Protein AF-A0A6I4RV77-F1 (afdb_monomer)

pLDDT: mean 92.22, std 7.57, range [35.44, 98.62]

Nearest PDB structures (foldseek):
  4yah-assembly1_X  TM=9.671E-01  e=1.406E-26  Escherichia coli K-12
  4ib2-assembly2_B  TM=9.524E-01  e=5.684E-21  Mediterraneibacter gnavus ATCC 29149
  1xs5-assembly1_A  TM=9.467E-01  e=1.758E-20  Treponema pallidum
  6dzx-assembly5_E  TM=9.395E-01  e=2.247E-20  Neisseria meningitidis alpha153
  6cva-assembly1_A  TM=7.579E-01  e=7.297E-20  Neisseria meningitidis

Mean predicted aligned error: 7.01 Å

Sequence (490 aa):
MQQQTIFSLHELSQIAQSTWETIFMVFIATLVAVIGGILLGILLYITQDSKNVLVKGFNKTFSVIINITRSIPYIILLILLYPLTRLIVGTTIGTTASIVPLAIAALPFYARLTESALREVDNGLIEAAKAMGATKRQIIFKVLLPESKNLLIDAATLTCISLIGFSAMAGIVGGGGLGDLTYFKGYNYGNYTLLLGGVIMLVILVQLAQSFGNYLVTAKKLTSLWIVIVILLVASGTQLYLNASAAINPNQITVGYITSPPQDKIMQESKKVAKEKYGLDVKLVSFGDYNLPNRALNDNEIQANAFQHIPFLENQNKEFGYHIVSIGKTFLYPMGIYSKKYKHLDEVPNGATIAIPNDPTNQGRALMILEDAGLIKLQKGVTWKATPDNIVSNPKNLKIIALQADQIPNNLEVVALGIINNDYLSKAGLTHKDALFVEPTDSPFTNIIAANANQKDSTKLKEYVKAFQSPAVKKVAAEVYPDGAAIAGW

Radius of gyration: 27.3 Å; Cα contacts (8 Å, |Δi|>4): 802; chains: 1; bounding box: 72×57×82 Å

Organism: Francisella tularensis (NCBI:txid263)

Secondary structure (DSSP, 8-state):
-----S--HHHHHHHHHHHHHHHHHHHHHHHHHHHHHHHHHHHHHHHTT-S-HHHHHHHHHHHHHHHHHHHS-HHHHHHHTHHHHHHHHS-SSSHHHHHHHHHHHHHHHHHHHHHHHHHTS-HHHHHHHHHTT--HHHHIIIIIHHHTHHHHHHHHHHHHHHHHHHHHHHIIIII-HHHHIIIIIIITTT-HHHHHHHHHHHHHHHHHHHHHHHHHHH-S-THHHHHHHHHHHHHHHHHHHHHHSS---TTEEEEEEE--HHHHHHHHHHHHHHHHHH--EEEEEEESSTTHHHHHHHTTSSSEEEEEEHHHHHHHHHHH---EEEEEE-EE---EEE-SS-SSSTTPPTT-EEEEE-SHHHHHHHHHHHHHTTS-EEPTT--TT--GGGEEE-TT--EEEEE-TTTHHHHTTTSSEEEE-GGGGGGGT--GGG-SEE--SS-TT-EEEEEEGGGTT-HHHHHHHHHHTSHHHHHHHHHHSTTTTSEE--

Int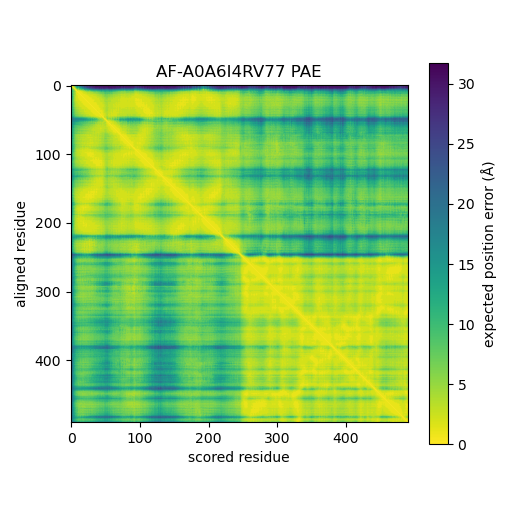erPro domains:
  IPR000515 ABC transporter type 1, transmembrane domain MetI-like [PF00528] (37-208)
  IPR000515 ABC transporter type 1, transmembrane domain MetI-like [PS50928] (19-213)
  IPR000515 ABC transporter type 1, transmembrane domain MetI-like [cd06261] (95-212)
  IPR004872 Lipoprotein NlpA family [PF03180] (253-490)
  IPR004872 Lipoprotein NlpA family [PTHR30429] (220-487)
  IPR004872 Lipoprotein NlpA family [TIGR00363] (248-490)
  IPR035906 MetI-like superfamily [G3DSA:1.10.3720.10] (10-221)
  IPR035906 MetI-like superfamily [SSF161098] (14-208)

Solvent-accessible surface area (backbone atoms only — not comparable to full-atom values): 25447 Å² total; per-residue (Å²): 142,79,90,77,89,65,79,47,74,66,56,50,49,51,48,51,52,19,45,49,41,39,50,47,29,36,50,54,16,37,52,52,8,51,58,52,3,46,56,50,6,51,51,46,54,69,25,66,79,42,86,48,66,68,49,32,49,50,34,52,52,54,53,49,52,33,51,52,60,66,67,47,56,66,72,58,46,42,61,72,34,39,70,57,25,27,73,75,66,70,32,64,63,27,37,78,24,42,23,50,44,48,19,64,52,38,20,44,54,37,12,52,46,34,29,52,28,52,66,69,48,62,63,67,61,54,51,52,41,47,74,74,68,47,48,74,66,49,43,45,70,69,42,41,50,64,70,21,41,49,51,46,42,51,41,50,30,54,48,42,47,52,37,53,58,49,43,33,60,36,8,62,72,36,18,35,22,37,21,24,44,20,48,57,60,2,56,54,54,70,30,59,64,46,25,50,49,28,52,51,49,52,52,49,52,42,50,51,45,50,53,49,31,58,47,57,59,70,43,95,61,67,65,67,57,51,52,52,50,51,54,51,50,51,55,41,49,48,50,50,46,51,65,72,63,52,71,84,55,87,51,51,45,33,38,28,32,58,58,27,70,50,49,47,54,34,52,51,44,19,34,49,41,18,33,76,76,68,64,30,46,61,44,78,43,67,35,80,56,87,76,52,55,62,53,36,31,75,69,64,70,22,63,29,33,53,73,45,23,58,64,48,53,54,49,47,26,69,75,71,70,49,62,68,37,77,68,39,58,43,37,27,52,57,38,29,36,32,46,79,80,49,86,48,78,82,74,60,58,69,56,34,38,34,37,30,24,55,54,63,43,54,25,3,44,41,52,50,46,36,31,78,69,66,61,35,35,62,46,89,89,63,54,48,79,34,54,84,87,39,54,74,42,51,88,44,52,60,40,78,42,70,37,58,60,76,52,41,43,81,40,30,87,76,35,51,36,26,45,46,55,68,68,40,32,54,74,54,76,43,56,77,85,62,40,66,42,69,44,65,86,91,53,86,58,36,20,26,32,32,25,39,57,94,51,64,82,36,64,69,58,54,49,41,43,52,23,46,68,26,71,68,25,52,50,49,37,46,70,58,28,53,97,66,43,45,36,76,59,115

Structure (mmCIF, N/CA/C/O backbone):
data_AF-A0A6I4RV77-F1
#
_entry.id   AF-A0A6I4RV77-F1
#
loop_
_atom_site.group_PDB
_atom_site.id
_atom_site.type_symbol
_atom_site.label_atom_id
_atom_site.label_alt_id
_atom_site.label_comp_id
_atom_site.label_asym_id
_atom_site.label_entity_id
_atom_site.label_seq_id
_atom_site.pdbx_PDB_ins_code
_atom_site.Cartn_x
_atom_site.Cartn_y
_atom_site.Cartn_z
_atom_site.occupancy
_atom_site.B_iso_or_equiv
_atom_site.auth_seq_id
_atom_site.auth_comp_id
_atom_site.auth_asym_id
_atom_site.auth_atom_id
_atom_site.pdbx_PDB_model_num
ATOM 1 N N . MET A 1 1 ? 31.983 -6.819 5.404 1.00 37.97 1 MET A N 1
ATOM 2 C CA . MET A 1 1 ? 31.099 -6.349 6.492 1.00 37.97 1 MET A CA 1
ATOM 3 C C . MET A 1 1 ? 31.821 -5.242 7.246 1.00 37.97 1 MET A C 1
ATOM 5 O O . MET A 1 1 ? 32.608 -5.534 8.133 1.00 37.97 1 MET A O 1
ATOM 9 N N . GLN A 1 2 ? 31.637 -3.987 6.837 1.00 35.44 2 GLN A N 1
ATOM 10 C CA . GLN A 1 2 ? 32.115 -2.820 7.584 1.00 35.44 2 GLN A CA 1
ATOM 11 C C . GLN A 1 2 ? 30.906 -2.144 8.233 1.00 35.44 2 GLN A C 1
ATOM 13 O O . GLN A 1 2 ? 29.858 -2.013 7.605 1.00 35.44 2 GLN A O 1
ATOM 18 N N . GLN A 1 3 ? 31.064 -1.800 9.509 1.00 45.62 3 GLN A N 1
ATOM 19 C CA . GLN A 1 3 ? 30.078 -1.179 10.389 1.00 45.62 3 GLN A CA 1
ATOM 20 C C . GLN A 1 3 ? 29.431 0.069 9.767 1.00 45.62 3 GLN A C 1
ATOM 22 O O . GLN A 1 3 ? 30.101 1.070 9.536 1.00 45.62 3 GLN A O 1
ATOM 27 N N . GLN A 1 4 ? 28.107 0.043 9.619 1.00 47.12 4 GLN A N 1
ATOM 28 C CA . GLN A 1 4 ? 27.255 1.232 9.692 1.00 47.12 4 GLN A CA 1
ATOM 29 C C . GLN A 1 4 ? 26.159 0.954 10.724 1.00 47.12 4 GLN A C 1
ATOM 31 O O . GLN A 1 4 ? 24.996 0.753 10.403 1.00 47.12 4 GLN A O 1
ATOM 36 N N . THR A 1 5 ? 26.550 0.871 11.996 1.00 51.06 5 THR A N 1
ATOM 37 C CA . THR A 1 5 ? 25.620 0.669 13.123 1.00 51.06 5 THR A CA 1
ATOM 38 C C . THR A 1 5 ? 24.986 1.981 13.604 1.00 51.06 5 THR A C 1
ATOM 40 O O . THR A 1 5 ? 24.305 2.002 14.625 1.00 51.06 5 THR A O 1
ATOM 43 N N . ILE A 1 6 ? 25.225 3.092 12.903 1.00 61.69 6 ILE A N 1
ATOM 44 C CA . ILE A 1 6 ? 24.682 4.408 13.239 1.00 61.69 6 ILE A CA 1
ATOM 45 C C . ILE A 1 6 ? 23.693 4.774 12.141 1.00 61.69 6 ILE A C 1
ATOM 47 O O . ILE A 1 6 ? 24.092 4.971 10.994 1.00 61.69 6 ILE A O 1
ATOM 51 N N . PHE A 1 7 ? 22.410 4.850 12.501 1.00 71.88 7 PHE A N 1
ATOM 52 C CA . PHE A 1 7 ? 21.376 5.383 11.621 1.00 71.88 7 PHE A CA 1
ATOM 53 C C . PHE A 1 7 ? 21.808 6.760 11.113 1.00 71.88 7 PHE A C 1
ATOM 55 O O . PHE A 1 7 ? 22.172 7.633 11.907 1.00 71.88 7 PHE A O 1
ATOM 62 N N . SER A 1 8 ? 21.749 6.980 9.803 1.00 83.06 8 SER A N 1
ATOM 63 C CA . SER A 1 8 ? 21.966 8.324 9.276 1.00 83.06 8 SER A CA 1
ATOM 64 C C . SER A 1 8 ? 20.861 9.268 9.770 1.00 83.06 8 SER A C 1
ATOM 66 O O . SER A 1 8 ? 19.722 8.854 9.999 1.00 83.06 8 SER A O 1
ATOM 68 N N . LEU A 1 9 ? 21.161 10.567 9.897 1.00 82.25 9 LEU A N 1
ATOM 69 C CA . LEU A 1 9 ? 20.150 11.576 10.259 1.00 82.25 9 LEU A CA 1
ATOM 70 C C . LEU A 1 9 ? 18.945 11.551 9.307 1.00 82.25 9 LEU A C 1
ATOM 72 O O . LEU A 1 9 ? 17.814 11.804 9.718 1.00 82.25 9 LEU A O 1
ATOM 76 N N . HIS A 1 10 ? 19.185 11.209 8.041 1.00 84.81 10 HIS A N 1
ATOM 77 C CA . HIS A 1 10 ? 18.136 11.059 7.047 1.00 84.81 10 HIS A CA 1
ATOM 78 C C . HIS A 1 10 ? 17.226 9.859 7.344 1.00 84.81 10 HIS A C 1
ATOM 80 O O . HIS A 1 10 ? 16.007 10.006 7.338 1.00 84.81 10 HIS A O 1
ATOM 86 N N . GLU A 1 11 ? 17.792 8.693 7.660 1.00 86.69 11 GLU A N 1
ATOM 87 C CA . GLU A 1 11 ? 17.013 7.501 8.021 1.00 86.69 11 GLU A CA 1
ATOM 88 C C . GLU A 1 11 ? 16.228 7.705 9.319 1.00 86.69 11 GLU A C 1
ATOM 90 O O . GLU A 1 11 ? 15.047 7.366 9.375 1.00 86.69 11 GLU A O 1
ATOM 95 N N . LEU A 1 12 ? 16.836 8.333 10.332 1.00 89.44 12 LEU A N 1
ATOM 96 C CA . LEU A 1 12 ? 16.143 8.694 11.573 1.00 89.44 12 LEU A CA 1
ATOM 97 C C . LEU A 1 12 ? 14.962 9.627 11.311 1.00 89.44 12 LEU A C 1
ATOM 99 O O . LEU A 1 12 ? 13.888 9.431 11.875 1.00 89.44 12 LEU A O 1
ATOM 103 N N . SER A 1 13 ? 15.137 10.614 10.431 1.00 90.94 13 SER A N 1
ATOM 104 C CA . SER A 1 13 ? 14.061 11.525 10.040 1.00 90.94 13 SER A CA 1
ATOM 105 C C . SER A 1 13 ? 12.910 10.786 9.350 1.00 90.94 13 SER A C 1
ATOM 107 O O . SER A 1 13 ? 11.751 11.025 9.693 1.00 90.94 13 SER A O 1
ATOM 109 N N . GLN A 1 14 ? 13.205 9.847 8.446 1.00 90.62 14 GLN A N 1
ATOM 110 C CA . GLN A 1 14 ? 12.174 9.041 7.786 1.00 90.62 14 GLN A CA 1
ATOM 111 C C . GLN A 1 14 ? 11.426 8.133 8.769 1.00 90.62 14 GLN A C 1
ATOM 113 O O . GLN A 1 14 ? 10.196 8.047 8.713 1.00 90.62 14 GLN A O 1
ATOM 118 N N . ILE A 1 15 ? 12.149 7.480 9.684 1.00 94.38 15 ILE A N 1
ATOM 119 C CA . ILE A 1 15 ? 11.556 6.641 10.732 1.00 94.38 15 ILE A CA 1
ATOM 120 C C . ILE A 1 15 ? 10.670 7.490 11.646 1.00 94.38 15 ILE A C 1
ATOM 122 O O . ILE A 1 15 ? 9.538 7.097 11.923 1.00 94.38 15 ILE A O 1
ATOM 126 N N . ALA A 1 16 ? 11.135 8.665 12.073 1.00 94.75 16 ALA A N 1
ATOM 127 C CA . ALA A 1 16 ? 10.371 9.564 12.932 1.00 94.75 16 ALA A CA 1
ATOM 128 C C . ALA A 1 16 ? 9.078 10.046 12.256 1.00 94.75 16 ALA A C 1
ATOM 130 O O . ALA A 1 16 ? 8.008 9.968 12.860 1.00 94.75 16 ALA A O 1
ATOM 131 N N . GLN A 1 17 ? 9.153 10.470 10.990 1.00 94.00 17 GLN A N 1
ATOM 132 C CA . GLN A 1 17 ? 7.974 10.878 10.223 1.00 94.00 17 GLN A CA 1
ATOM 133 C C . GLN A 1 17 ? 6.970 9.724 10.089 1.00 94.00 17 GLN A C 1
ATOM 135 O O . GLN A 1 17 ? 5.793 9.881 10.404 1.00 94.00 17 GLN A O 1
ATOM 140 N N . SER A 1 18 ? 7.444 8.544 9.692 1.00 95.44 18 SER A N 1
ATOM 141 C CA . SER A 1 18 ? 6.596 7.361 9.495 1.00 95.44 18 SER A CA 1
ATOM 142 C C . SER A 1 18 ? 5.981 6.869 10.814 1.00 95.44 18 SER A C 1
ATOM 144 O O . SER A 1 18 ? 4.846 6.385 10.854 1.00 95.44 18 SER A O 1
ATOM 146 N N . THR A 1 19 ? 6.708 7.028 11.924 1.00 97.06 19 THR A N 1
ATOM 147 C CA . THR A 1 19 ? 6.212 6.755 13.280 1.00 97.06 19 THR A CA 1
ATOM 148 C C . THR A 1 19 ? 5.069 7.702 13.629 1.00 97.06 19 THR A C 1
ATOM 150 O O . THR A 1 19 ? 4.020 7.242 14.075 1.00 97.06 19 THR A O 1
ATOM 153 N N . TRP A 1 20 ? 5.235 9.005 13.384 1.00 96.81 20 TRP A N 1
ATOM 154 C CA . TRP A 1 20 ? 4.182 9.994 13.622 1.00 96.81 20 TRP A CA 1
ATOM 155 C C . TRP A 1 20 ? 2.931 9.711 12.788 1.00 96.81 20 TRP A C 1
ATOM 157 O O . TRP A 1 20 ? 1.830 9.672 13.328 1.00 96.81 20 TRP A O 1
ATOM 167 N N . GLU A 1 21 ? 3.104 9.430 11.499 1.00 95.56 21 GLU A N 1
ATOM 168 C CA . GLU A 1 21 ? 2.026 9.036 10.590 1.00 95.56 21 GLU A CA 1
ATOM 169 C C . GLU A 1 21 ? 1.233 7.831 11.118 1.00 95.56 21 GLU A C 1
ATOM 171 O O . GLU A 1 21 ? 0.001 7.829 11.076 1.00 95.56 21 GLU A O 1
ATOM 176 N N . THR A 1 22 ? 1.936 6.847 11.688 1.00 97.56 22 THR A N 1
ATOM 177 C CA . THR A 1 22 ? 1.338 5.655 12.308 1.00 97.56 22 THR A CA 1
ATOM 178 C C . THR A 1 22 ? 0.564 5.996 13.575 1.00 97.56 22 THR A C 1
ATOM 180 O O . THR A 1 22 ? -0.597 5.609 13.707 1.00 97.56 22 THR A O 1
ATOM 183 N N . ILE A 1 23 ? 1.174 6.760 14.486 1.00 97.62 23 ILE A N 1
ATOM 184 C CA . ILE A 1 23 ? 0.526 7.215 15.723 1.00 97.62 23 ILE A CA 1
ATOM 185 C C . ILE A 1 23 ? -0.744 8.001 15.394 1.00 97.62 23 ILE A C 1
ATOM 187 O O . ILE A 1 23 ? -1.792 7.731 15.973 1.00 97.62 23 ILE A O 1
ATOM 191 N N . PHE A 1 24 ? -0.664 8.933 14.445 1.00 97.19 24 PHE A N 1
ATOM 192 C CA . PHE A 1 24 ? -1.774 9.776 14.019 1.00 97.19 24 PHE A CA 1
ATOM 193 C C . PHE A 1 24 ? -2.974 8.949 13.540 1.00 97.19 24 PHE A C 1
ATOM 195 O O . PHE A 1 24 ? -4.080 9.104 14.067 1.00 97.19 24 PHE A O 1
ATOM 202 N N . MET A 1 25 ? -2.772 8.039 12.579 1.00 96.25 25 MET A N 1
ATOM 203 C CA . MET A 1 25 ? -3.888 7.266 12.028 1.00 96.25 25 MET A CA 1
ATOM 204 C C . MET A 1 25 ? -4.469 6.265 13.036 1.00 96.25 25 MET A C 1
ATOM 206 O O . MET A 1 25 ? -5.690 6.133 13.135 1.00 96.25 25 MET A O 1
ATOM 210 N N . VAL A 1 26 ? -3.615 5.605 13.829 1.00 97.88 26 VAL A N 1
ATOM 211 C CA . VAL A 1 26 ? -4.044 4.639 14.850 1.00 97.88 26 VAL A CA 1
ATOM 212 C C . VAL A 1 26 ? -4.794 5.336 15.978 1.00 97.88 26 VAL A C 1
ATOM 214 O O . VAL A 1 26 ? -5.830 4.834 16.412 1.00 97.88 26 VAL A O 1
ATOM 217 N N . PHE A 1 27 ? -4.319 6.492 16.443 1.00 97.38 27 PHE A N 1
ATOM 218 C CA . PHE A 1 27 ? -4.958 7.229 17.529 1.00 97.38 27 PHE A CA 1
ATOM 219 C C . PHE A 1 27 ? -6.374 7.668 17.155 1.00 97.38 27 PHE A C 1
ATOM 221 O O . PHE A 1 27 ? -7.317 7.380 17.894 1.00 97.38 27 PHE A O 1
ATOM 228 N N . ILE A 1 28 ? -6.546 8.305 15.991 1.00 97.00 28 ILE A N 1
ATOM 229 C CA . ILE A 1 28 ? -7.869 8.754 15.545 1.00 97.00 28 ILE A CA 1
ATOM 230 C C . ILE A 1 28 ? -8.799 7.561 15.307 1.00 97.00 28 ILE A C 1
ATOM 232 O O . ILE A 1 28 ? -9.938 7.579 15.775 1.00 97.00 28 ILE A O 1
ATOM 236 N N . ALA A 1 29 ? -8.319 6.497 14.655 1.00 97.44 29 ALA A N 1
ATOM 237 C CA . ALA A 1 29 ? -9.119 5.292 14.446 1.00 97.44 29 ALA A CA 1
ATOM 238 C C . ALA A 1 29 ? -9.533 4.631 15.771 1.00 97.44 29 ALA A C 1
ATOM 240 O O . ALA A 1 29 ? -10.689 4.238 15.924 1.00 97.44 29 ALA A O 1
ATOM 241 N N . THR A 1 30 ? -8.625 4.567 16.750 1.00 97.25 30 THR A N 1
ATOM 242 C CA . THR A 1 30 ? -8.908 4.036 18.093 1.00 97.25 30 THR A CA 1
ATOM 243 C C . THR A 1 30 ? -9.945 4.894 18.805 1.00 97.25 30 THR A C 1
ATOM 245 O O . THR A 1 30 ? -10.884 4.355 19.376 1.00 97.25 30 THR A O 1
ATOM 248 N N . LEU A 1 31 ? -9.832 6.223 18.747 1.00 96.56 31 LEU A N 1
ATOM 249 C CA . LEU A 1 31 ? -10.792 7.130 19.376 1.00 96.56 31 LEU A CA 1
ATOM 250 C C . LEU A 1 31 ? -12.203 6.944 18.800 1.00 96.56 31 LEU A C 1
ATOM 252 O O . LEU A 1 31 ? -13.167 6.800 19.556 1.00 96.56 31 LEU A O 1
ATOM 256 N N . VAL A 1 32 ? -12.320 6.886 17.470 1.00 96.88 32 VAL A N 1
ATOM 257 C CA . VAL A 1 32 ? -13.596 6.634 16.784 1.00 96.88 32 VAL A CA 1
ATOM 258 C C . VAL A 1 32 ? -14.151 5.258 17.159 1.00 96.88 32 VAL A C 1
ATOM 260 O O . VAL A 1 32 ? -15.331 5.143 17.498 1.00 96.88 32 VAL A O 1
ATOM 263 N N . ALA A 1 33 ? -13.305 4.226 17.155 1.00 96.62 33 ALA A N 1
ATOM 264 C CA . ALA A 1 33 ? -13.699 2.869 17.510 1.00 96.62 33 ALA A CA 1
ATOM 265 C C . ALA A 1 33 ? -14.130 2.750 18.975 1.00 96.62 33 ALA A C 1
ATOM 267 O O . ALA A 1 33 ? -15.110 2.067 19.252 1.00 96.62 33 ALA A O 1
ATOM 268 N N . VAL A 1 34 ? -13.459 3.435 19.906 1.00 96.31 34 VAL A N 1
ATOM 269 C CA . VAL A 1 34 ? -13.791 3.388 21.334 1.00 96.31 34 VAL A CA 1
ATOM 270 C C . VAL A 1 34 ? -15.136 4.049 21.607 1.00 96.31 34 VAL A C 1
ATOM 272 O O . VAL A 1 34 ? -16.000 3.455 22.253 1.00 96.31 34 VAL A O 1
ATOM 275 N N . ILE A 1 35 ? -15.349 5.251 21.069 1.00 96.38 35 ILE A N 1
ATOM 276 C CA . ILE A 1 35 ? -16.604 5.989 21.251 1.00 96.38 35 ILE A CA 1
ATOM 277 C C . ILE A 1 35 ? -17.762 5.235 20.587 1.00 96.38 35 ILE A C 1
ATOM 279 O O . ILE A 1 35 ? -18.769 4.944 21.235 1.00 96.38 35 ILE A O 1
ATOM 283 N N . GLY A 1 36 ? -17.614 4.881 19.307 1.00 96.19 36 GLY A N 1
ATOM 284 C CA . GLY A 1 36 ? -18.651 4.174 18.555 1.00 96.19 36 GLY A CA 1
ATOM 285 C C . GLY A 1 36 ? -18.902 2.761 19.082 1.00 96.19 36 GLY A C 1
ATOM 286 O O . GLY A 1 36 ? -20.048 2.324 19.174 1.00 96.19 36 GLY A O 1
ATOM 287 N N . GLY A 1 37 ? -17.843 2.059 19.481 1.00 96.44 37 GLY A N 1
ATOM 288 C CA . GLY A 1 37 ? -17.918 0.693 19.978 1.00 96.44 37 GLY A CA 1
ATOM 289 C C . GLY A 1 37 ? -18.511 0.592 21.381 1.00 96.44 37 GLY A C 1
ATOM 290 O O . GLY A 1 37 ? -19.285 -0.330 21.607 1.00 96.44 37 GLY A O 1
ATOM 291 N N . ILE A 1 38 ? -18.286 1.555 22.288 1.00 96.31 38 ILE A N 1
ATOM 292 C CA . ILE A 1 38 ? -19.016 1.582 23.571 1.00 96.31 38 ILE A CA 1
ATOM 293 C C . ILE A 1 38 ? -20.518 1.726 23.323 1.00 96.31 38 ILE A C 1
ATOM 295 O O . ILE A 1 38 ? -21.314 0.962 23.869 1.00 96.31 38 ILE A O 1
ATOM 299 N N . LEU A 1 39 ? -20.916 2.678 22.472 1.00 94.88 39 LEU A N 1
ATOM 300 C CA . LEU A 1 39 ? -22.326 2.911 22.156 1.00 94.88 39 LEU A CA 1
ATOM 301 C C . LEU A 1 39 ? -22.974 1.667 21.538 1.00 94.88 39 LEU A C 1
ATOM 303 O O . LEU A 1 39 ? -24.049 1.246 21.971 1.00 94.88 39 LEU A O 1
ATOM 307 N N . LEU A 1 40 ? -22.302 1.049 20.564 1.00 94.00 40 LEU A N 1
ATOM 308 C CA . LEU A 1 40 ? -22.795 -0.151 19.897 1.00 94.00 40 LEU A CA 1
ATOM 309 C C . LEU A 1 40 ? -22.789 -1.375 20.827 1.00 94.00 40 LEU A C 1
ATOM 311 O O . LEU A 1 40 ? -23.748 -2.138 20.830 1.00 94.00 40 LEU A O 1
ATOM 315 N N . GLY A 1 41 ? -21.763 -1.544 21.659 1.00 95.25 41 GLY A N 1
ATOM 316 C CA . GLY A 1 41 ? -21.652 -2.644 22.620 1.00 95.25 41 GLY A CA 1
ATOM 317 C C . GLY A 1 41 ? -22.719 -2.586 23.713 1.00 95.25 41 GLY A C 1
ATOM 318 O O . GLY A 1 41 ? -23.350 -3.600 24.010 1.00 95.25 41 GLY A O 1
ATOM 319 N N . ILE A 1 42 ? -23.004 -1.392 24.247 1.00 94.12 42 ILE A N 1
ATOM 320 C CA . ILE A 1 42 ? -24.127 -1.166 25.171 1.00 94.12 42 ILE A CA 1
ATOM 321 C C . ILE A 1 42 ? -25.454 -1.516 24.489 1.00 94.12 42 ILE A C 1
ATOM 323 O O . ILE A 1 42 ? -26.302 -2.185 25.084 1.00 94.12 42 ILE A O 1
ATOM 327 N N . LEU A 1 43 ? -25.645 -1.081 23.239 1.00 91.81 43 LEU A N 1
ATOM 328 C CA . LEU A 1 43 ? -26.859 -1.369 22.479 1.00 91.81 43 LEU A CA 1
ATOM 329 C C . LEU A 1 43 ? -27.056 -2.879 22.296 1.00 91.81 43 LEU A C 1
ATOM 331 O O . LEU A 1 43 ? -28.158 -3.375 22.528 1.00 91.81 43 LEU A O 1
ATOM 335 N N . LEU A 1 44 ? -26.003 -3.617 21.940 1.00 91.25 44 LEU A N 1
ATOM 336 C CA . LEU A 1 44 ? -26.043 -5.076 21.810 1.00 91.25 44 LEU A CA 1
ATOM 337 C C . LEU A 1 44 ? -26.357 -5.756 23.143 1.00 91.25 44 LEU A C 1
ATOM 339 O O . LEU A 1 44 ? -27.240 -6.610 23.190 1.00 91.25 44 LEU A O 1
ATOM 343 N N . TYR A 1 45 ? -25.705 -5.329 24.226 1.00 91.62 45 TYR A N 1
ATOM 344 C CA . TYR A 1 45 ? -25.927 -5.873 25.564 1.00 91.62 45 TYR A CA 1
ATOM 345 C C . TYR A 1 45 ? -27.389 -5.724 26.011 1.00 91.62 45 TYR A C 1
ATOM 347 O O . TYR A 1 45 ? -28.023 -6.691 26.419 1.00 91.62 45 TYR A O 1
ATOM 355 N N . ILE A 1 46 ? -27.975 -4.529 25.878 1.00 89.44 46 ILE A N 1
ATOM 356 C CA . ILE A 1 46 ? -29.350 -4.268 26.342 1.00 89.44 46 ILE A CA 1
ATOM 357 C C . ILE A 1 46 ? -30.389 -5.023 25.505 1.00 89.44 46 ILE A C 1
ATOM 359 O O . ILE A 1 46 ? -31.465 -5.368 25.997 1.00 89.44 46 ILE A O 1
ATOM 363 N N . THR A 1 47 ? -30.109 -5.229 24.218 1.00 87.88 47 THR A N 1
ATOM 364 C CA . THR A 1 47 ? -31.089 -5.768 23.266 1.00 87.88 47 THR A CA 1
ATOM 365 C C . THR A 1 47 ? -31.060 -7.295 23.158 1.00 87.88 47 THR A C 1
ATOM 367 O O . THR A 1 47 ? -32.008 -7.861 22.613 1.00 87.88 47 THR A O 1
ATOM 370 N N . GLN A 1 48 ? -30.048 -7.962 23.725 1.00 82.75 48 GLN A N 1
ATOM 371 C CA . GLN A 1 48 ? -29.849 -9.414 23.627 1.00 82.75 48 GLN A CA 1
ATOM 372 C C . GLN A 1 48 ? -31.012 -10.235 24.232 1.00 82.75 48 GLN A C 1
ATOM 374 O O . GLN A 1 48 ? -31.507 -11.166 23.598 1.00 82.75 48 GLN A O 1
ATOM 379 N N . ASP A 1 49 ? -31.504 -9.838 25.413 1.00 79.88 49 ASP A N 1
ATOM 380 C CA . ASP A 1 49 ? -32.514 -10.572 26.199 1.00 79.88 49 ASP A CA 1
ATOM 381 C C . ASP A 1 49 ? -33.915 -9.962 26.053 1.00 79.88 49 ASP A C 1
ATOM 383 O O . ASP A 1 49 ? -34.832 -10.212 26.843 1.00 79.88 49 ASP A O 1
ATOM 387 N N . SER A 1 50 ? -34.104 -9.113 25.040 1.00 83.44 50 SER A N 1
ATOM 388 C CA . SER A 1 50 ? -35.388 -8.464 24.816 1.00 83.44 50 SER A CA 1
ATOM 389 C C . SER A 1 50 ? -36.447 -9.481 24.389 1.00 83.44 50 SER A C 1
ATOM 391 O O . SER A 1 50 ? -36.291 -10.204 23.404 1.00 83.44 50 SER A O 1
ATOM 393 N N . LYS A 1 51 ? -37.584 -9.480 25.094 1.00 81.62 51 LYS A N 1
ATOM 394 C CA . LYS A 1 51 ? -38.772 -10.267 24.724 1.00 81.62 51 LYS A CA 1
ATOM 395 C C . LYS A 1 51 ? -39.474 -9.724 23.471 1.00 81.62 51 LYS A C 1
ATOM 397 O O . LYS A 1 51 ? -40.297 -10.420 22.886 1.00 81.62 51 LYS A O 1
ATOM 402 N N . ASN A 1 52 ? -39.166 -8.493 23.052 1.00 88.06 52 ASN A N 1
ATOM 403 C CA . ASN A 1 52 ? -39.739 -7.897 21.849 1.00 88.06 52 ASN A CA 1
ATOM 404 C C . ASN A 1 52 ? -39.033 -8.446 20.598 1.00 88.06 52 ASN A C 1
ATOM 406 O O . ASN A 1 52 ? -37.834 -8.233 20.409 1.00 88.06 52 ASN A O 1
ATOM 410 N N . VAL A 1 53 ? -39.800 -9.108 19.727 1.00 82.25 53 VAL A N 1
ATOM 411 C CA . VAL A 1 53 ? -39.312 -9.741 18.492 1.00 82.25 53 VAL A CA 1
ATOM 412 C C . VAL A 1 53 ? -38.590 -8.749 17.574 1.00 82.25 53 VAL A C 1
ATOM 414 O O . VAL A 1 53 ? -37.553 -9.102 17.017 1.00 82.25 53 VAL A O 1
ATOM 417 N N . LEU A 1 54 ? -39.063 -7.500 17.466 1.00 84.62 54 LEU A N 1
ATOM 418 C CA . LEU A 1 54 ? -38.418 -6.468 16.640 1.00 84.62 54 LEU A CA 1
ATOM 419 C C . LEU A 1 54 ? -37.037 -6.093 17.182 1.00 84.62 54 LEU A C 1
ATOM 421 O O . LEU A 1 54 ? -36.075 -5.993 16.428 1.00 84.62 54 LEU A O 1
ATOM 425 N N . VAL A 1 55 ? -36.920 -5.943 18.502 1.00 86.75 55 VAL A N 1
ATOM 426 C CA . VAL A 1 55 ? -35.653 -5.603 19.167 1.00 86.75 55 VAL A CA 1
ATOM 427 C C . VAL A 1 55 ? -34.664 -6.765 19.081 1.00 86.75 55 VAL A C 1
ATOM 429 O O . VAL A 1 55 ? -33.480 -6.553 18.830 1.00 86.75 55 VAL A O 1
ATOM 432 N N . LYS A 1 56 ? -35.153 -8.001 19.217 1.00 86.12 56 LYS A N 1
ATOM 433 C CA . LYS A 1 56 ? -34.347 -9.211 19.031 1.00 86.12 56 LYS A CA 1
ATOM 434 C C . LYS A 1 56 ? -33.871 -9.359 17.581 1.00 86.12 56 LYS A C 1
ATOM 436 O O . LYS A 1 56 ? -32.718 -9.711 17.344 1.00 86.12 56 LYS A O 1
ATOM 441 N N . GLY A 1 57 ? -34.735 -9.059 16.609 1.00 86.81 57 GLY A N 1
ATOM 442 C CA . GLY A 1 57 ? -34.389 -9.028 15.186 1.00 86.81 57 GLY A CA 1
ATOM 443 C C . GLY A 1 57 ? -33.346 -7.955 14.860 1.00 86.81 57 GLY A C 1
ATOM 444 O O . GLY A 1 57 ? -32.378 -8.232 14.150 1.00 86.81 57 GLY A O 1
ATOM 445 N N . PHE A 1 58 ? -33.489 -6.765 15.447 1.00 87.50 58 PHE A N 1
ATOM 446 C CA . PHE A 1 58 ? -32.516 -5.680 15.344 1.00 87.50 58 PHE A CA 1
ATOM 447 C C . PHE A 1 58 ? -31.149 -6.098 15.904 1.00 87.50 58 PHE A C 1
ATOM 449 O O . PHE A 1 58 ? -30.147 -6.004 15.196 1.00 87.50 58 PHE A O 1
ATOM 456 N N . ASN A 1 59 ? -31.111 -6.642 17.126 1.00 90.56 59 ASN A N 1
ATOM 457 C CA . ASN A 1 59 ? -29.883 -7.147 17.745 1.00 90.56 59 ASN A CA 1
ATOM 458 C C . ASN A 1 59 ? -29.194 -8.187 16.852 1.00 90.56 59 ASN A C 1
ATOM 460 O O . ASN A 1 59 ? -28.031 -8.018 16.496 1.00 90.56 59 ASN A O 1
ATOM 464 N N . LYS A 1 60 ? -29.943 -9.206 16.406 1.00 88.94 60 LYS A N 1
ATOM 465 C CA . LYS A 1 60 ? -29.417 -10.271 15.544 1.00 88.94 60 LYS A CA 1
ATOM 466 C C . LYS A 1 60 ? -28.837 -9.718 14.242 1.00 88.94 60 LYS A C 1
ATOM 468 O O . LYS A 1 60 ? -27.770 -10.157 13.827 1.00 88.94 60 LYS A O 1
ATOM 473 N N . THR A 1 61 ? -29.505 -8.745 13.624 1.00 88.19 61 THR A N 1
ATOM 474 C CA . THR A 1 61 ? -29.025 -8.087 12.398 1.00 88.19 61 THR A CA 1
ATOM 475 C C . THR A 1 61 ? -27.687 -7.388 12.630 1.00 88.19 61 THR A C 1
ATOM 477 O O . THR A 1 61 ? -26.732 -7.638 11.899 1.00 88.19 61 THR A O 1
ATOM 480 N N . PHE A 1 62 ? -27.578 -6.573 13.682 1.00 88.75 62 PHE A N 1
ATOM 481 C CA . PHE A 1 62 ? -26.325 -5.892 14.013 1.00 88.75 62 PHE A CA 1
ATOM 482 C C . PHE A 1 62 ? -25.211 -6.869 14.390 1.00 88.75 62 PHE A C 1
ATOM 484 O O . PHE A 1 62 ? -24.080 -6.693 13.945 1.00 88.75 62 PHE A O 1
ATOM 491 N N . SER A 1 63 ? -25.514 -7.933 15.137 1.00 89.62 63 SER A N 1
ATOM 492 C CA . SER A 1 63 ? -24.538 -8.987 15.429 1.00 89.62 63 SER A CA 1
ATOM 493 C C . SER A 1 63 ? -24.032 -9.673 14.159 1.00 89.62 63 SER A C 1
ATOM 495 O O . SER A 1 63 ? -22.838 -9.937 14.051 1.00 89.62 63 SER A O 1
ATOM 497 N N . VAL A 1 64 ? -24.908 -9.935 13.182 1.00 91.56 64 VAL A N 1
ATOM 498 C CA . VAL A 1 64 ? -24.510 -10.494 11.881 1.00 91.56 64 VAL A CA 1
ATOM 499 C C . VAL A 1 64 ? -23.598 -9.526 11.131 1.00 91.56 64 VAL A C 1
ATOM 501 O O . VAL A 1 64 ? -22.533 -9.946 10.690 1.00 91.56 64 VAL A O 1
ATOM 504 N N . ILE A 1 65 ? -23.954 -8.240 11.048 1.00 90.00 65 ILE A N 1
ATOM 505 C CA . ILE A 1 65 ? -23.117 -7.214 10.403 1.00 90.00 65 ILE A CA 1
ATOM 506 C C . ILE A 1 65 ? -21.734 -7.157 11.060 1.00 90.00 65 ILE A C 1
ATOM 508 O O . ILE A 1 65 ? -20.722 -7.205 10.369 1.00 90.00 65 ILE A O 1
ATOM 512 N N . ILE A 1 66 ? -21.678 -7.123 12.393 1.00 90.88 66 ILE A N 1
ATOM 513 C CA . ILE A 1 66 ? -20.420 -7.096 13.148 1.00 90.88 66 ILE A CA 1
ATOM 514 C C . ILE A 1 66 ? -19.566 -8.325 12.848 1.00 90.88 66 ILE A C 1
ATOM 516 O O . ILE A 1 66 ? -18.361 -8.196 12.637 1.00 90.88 66 ILE A O 1
ATOM 520 N N . ASN A 1 67 ? -20.176 -9.510 12.821 1.00 89.69 67 ASN A N 1
ATOM 521 C CA . ASN A 1 67 ? -19.459 -10.746 12.530 1.00 89.69 67 ASN A CA 1
ATOM 522 C C . ASN A 1 67 ? -18.923 -10.753 11.096 1.00 89.69 67 ASN A C 1
ATOM 524 O O . ASN A 1 67 ? -17.754 -11.065 10.906 1.00 89.69 67 ASN A O 1
ATOM 528 N N . ILE A 1 68 ? -19.729 -10.337 10.113 1.00 90.56 68 ILE A N 1
ATOM 529 C CA . ILE A 1 68 ? -19.303 -10.233 8.712 1.00 90.56 68 ILE A CA 1
ATOM 530 C C . ILE A 1 68 ? -18.120 -9.272 8.590 1.00 90.56 68 ILE A C 1
ATOM 532 O O . ILE A 1 68 ? -17.077 -9.666 8.077 1.00 90.56 68 ILE A O 1
ATOM 536 N N . THR A 1 69 ? -18.237 -8.046 9.110 1.00 88.56 69 THR A N 1
ATOM 537 C CA . THR A 1 69 ? -17.168 -7.043 8.999 1.00 88.56 69 THR A CA 1
ATOM 538 C C . THR A 1 69 ? -15.865 -7.523 9.637 1.00 88.56 69 THR A C 1
ATOM 540 O O . THR A 1 69 ? -14.796 -7.289 9.086 1.00 88.56 69 THR A O 1
ATOM 543 N N . ARG A 1 70 ? -15.936 -8.243 10.765 1.00 90.06 70 ARG A N 1
ATOM 544 C CA . ARG A 1 70 ? -14.754 -8.799 11.447 1.00 90.06 70 ARG A CA 1
ATOM 545 C C . ARG A 1 70 ? -14.129 -9.997 10.731 1.00 90.06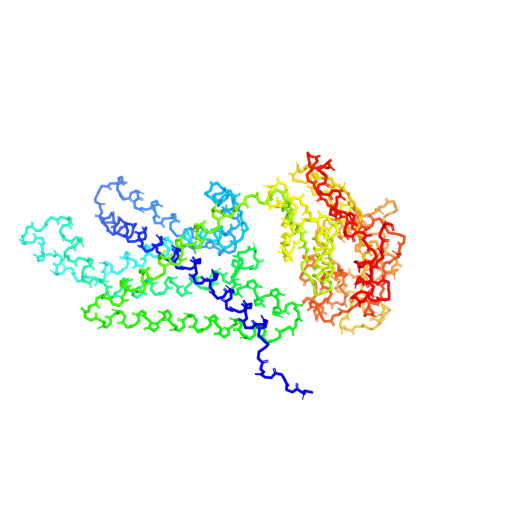 70 ARG A C 1
ATOM 547 O O . ARG A 1 70 ? -12.965 -10.292 10.980 1.00 90.06 70 ARG A O 1
ATOM 554 N N . SER A 1 71 ? -14.888 -10.706 9.899 1.00 91.50 71 SER A N 1
ATOM 555 C CA . SER A 1 71 ? -14.397 -11.859 9.136 1.00 91.50 71 SER A CA 1
ATOM 556 C C . SER A 1 71 ? -13.707 -11.467 7.830 1.00 91.50 71 SER A C 1
ATOM 558 O O . SER A 1 71 ? -12.970 -12.282 7.279 1.00 91.50 71 SER A O 1
ATOM 560 N N . ILE A 1 72 ? -13.929 -10.250 7.325 1.00 92.94 72 ILE A N 1
ATOM 561 C CA . ILE A 1 72 ? -13.278 -9.766 6.104 1.00 92.94 72 ILE A CA 1
ATOM 562 C C . ILE A 1 72 ? -11.806 -9.446 6.422 1.00 92.94 72 ILE A C 1
ATOM 564 O O . ILE A 1 72 ? -11.544 -8.630 7.310 1.00 92.94 72 ILE A O 1
ATOM 568 N N . PRO A 1 73 ? -10.829 -10.032 5.700 1.00 92.44 73 PRO A N 1
ATOM 569 C CA . PRO A 1 73 ? -9.426 -9.653 5.833 1.00 92.44 73 PRO A CA 1
ATOM 570 C C . PRO A 1 73 ? -9.230 -8.146 5.652 1.00 92.44 73 PRO A C 1
ATOM 572 O O . PRO A 1 73 ? -9.780 -7.553 4.724 1.00 92.44 73 PRO A O 1
ATOM 575 N N . TYR A 1 74 ? -8.414 -7.527 6.507 1.00 91.00 74 TYR A N 1
ATOM 576 C CA . TYR A 1 74 ? -8.296 -6.066 6.567 1.00 91.00 74 TYR A CA 1
ATOM 577 C C . TYR A 1 74 ? -7.923 -5.419 5.221 1.00 91.00 74 TYR A C 1
ATOM 579 O O . TYR A 1 74 ? -8.516 -4.411 4.845 1.00 91.00 74 TYR A O 1
ATOM 587 N N . ILE A 1 75 ? -7.006 -6.026 4.458 1.00 88.38 75 ILE A N 1
ATOM 588 C CA . ILE A 1 75 ? -6.621 -5.528 3.125 1.00 88.38 75 ILE A CA 1
ATOM 589 C C . ILE A 1 75 ? -7.828 -5.496 2.175 1.00 88.38 75 ILE A C 1
ATOM 591 O O . ILE A 1 75 ? -8.023 -4.523 1.452 1.00 88.38 75 ILE A O 1
ATOM 595 N N . ILE A 1 76 ? -8.679 -6.526 2.210 1.00 89.44 76 ILE A N 1
ATOM 596 C CA . ILE A 1 76 ? -9.894 -6.583 1.386 1.00 89.44 76 ILE A CA 1
ATOM 597 C C . ILE A 1 76 ? -10.888 -5.517 1.850 1.00 89.44 76 ILE A C 1
ATOM 599 O O . ILE A 1 76 ? -11.463 -4.814 1.023 1.00 89.44 76 ILE A O 1
ATOM 603 N N . LEU A 1 77 ? -11.064 -5.357 3.164 1.00 91.25 77 LEU A N 1
ATOM 604 C CA . LEU A 1 77 ? -11.948 -4.336 3.725 1.00 91.25 77 LEU A CA 1
ATOM 605 C C . LEU A 1 77 ? -11.513 -2.922 3.316 1.00 91.25 77 LEU A C 1
ATOM 607 O O . LEU A 1 77 ? -12.358 -2.107 2.957 1.00 91.25 77 LEU A O 1
ATOM 611 N N . LEU A 1 78 ? -10.208 -2.645 3.313 1.00 89.44 78 LEU A N 1
ATOM 612 C CA . LEU A 1 78 ? -9.657 -1.371 2.857 1.00 89.44 78 LEU A CA 1
ATOM 613 C C . LEU A 1 78 ? -10.058 -1.080 1.404 1.00 89.44 78 LEU A C 1
ATOM 615 O O . LEU A 1 78 ? -10.552 0.010 1.121 1.00 89.44 78 LEU A O 1
ATOM 619 N N . ILE A 1 79 ? -9.933 -2.071 0.515 1.00 86.81 79 ILE A N 1
ATOM 620 C CA . ILE A 1 79 ? -10.315 -1.944 -0.900 1.00 86.81 79 ILE A CA 1
ATOM 621 C C . ILE A 1 79 ? -11.830 -1.755 -1.061 1.00 86.81 79 ILE A C 1
ATOM 623 O O . ILE A 1 79 ? -12.275 -0.910 -1.840 1.00 86.81 79 ILE A O 1
ATOM 627 N N . LEU A 1 80 ? -12.641 -2.514 -0.318 1.00 91.06 80 LEU A N 1
ATOM 628 C CA . LEU A 1 80 ? -14.105 -2.402 -0.358 1.00 91.06 80 LEU A CA 1
ATOM 629 C C . LEU A 1 80 ? -14.596 -1.023 0.093 1.00 91.06 80 LEU A C 1
ATOM 631 O O . LEU A 1 80 ? -15.626 -0.544 -0.380 1.00 91.06 80 LEU A O 1
ATOM 635 N N . LEU A 1 81 ? -13.860 -0.379 0.998 1.00 93.19 81 LEU A N 1
ATOM 636 C CA . LEU A 1 81 ? -14.211 0.927 1.538 1.00 93.19 81 LEU A CA 1
ATOM 637 C C . LEU A 1 81 ? -13.710 2.097 0.690 1.00 93.19 81 LEU A C 1
ATOM 639 O O . LEU A 1 81 ? -14.045 3.229 1.023 1.00 93.19 81 LEU A O 1
ATOM 643 N N . TYR A 1 82 ? -13.001 1.875 -0.423 1.00 88.81 82 TYR A N 1
ATOM 644 C CA . TYR A 1 82 ? -12.524 2.962 -1.287 1.00 88.81 82 TYR A CA 1
ATOM 645 C C . TYR A 1 82 ? -13.596 3.996 -1.672 1.00 88.81 82 TYR A C 1
ATOM 647 O O . TYR A 1 82 ? -13.334 5.188 -1.479 1.00 88.81 82 TYR A O 1
ATOM 655 N N . PRO A 1 83 ? -14.810 3.618 -2.134 1.00 90.81 83 PRO A N 1
ATOM 656 C CA . PRO A 1 83 ? -15.828 4.607 -2.491 1.00 90.81 83 PRO A CA 1
ATOM 657 C C . PRO A 1 83 ? -16.244 5.470 -1.296 1.00 90.81 83 PRO A C 1
ATOM 659 O O . PRO A 1 83 ? -16.428 6.679 -1.427 1.00 90.81 83 PRO A O 1
ATOM 662 N N . LEU A 1 84 ? -16.351 4.855 -0.114 1.00 93.75 84 LEU A N 1
ATOM 663 C CA . LEU A 1 84 ? -16.729 5.544 1.115 1.00 93.75 84 LEU A CA 1
ATOM 664 C C . LEU A 1 84 ? -15.597 6.440 1.630 1.00 93.75 84 LEU A C 1
ATOM 666 O O . LEU A 1 84 ? -15.840 7.586 1.997 1.00 93.75 84 LEU A O 1
ATOM 670 N N . THR A 1 85 ? -14.358 5.950 1.621 1.00 93.31 85 THR A N 1
ATOM 671 C CA . THR A 1 85 ? -13.172 6.719 2.007 1.00 93.31 85 THR A CA 1
ATOM 672 C C . THR A 1 85 ? -13.037 7.966 1.144 1.00 93.31 85 THR A C 1
ATOM 674 O O . THR A 1 85 ? -12.857 9.059 1.677 1.00 93.31 85 THR A O 1
ATOM 677 N N . ARG A 1 86 ? -13.226 7.842 -0.174 1.00 89.06 86 ARG A N 1
ATOM 678 C CA . ARG A 1 86 ? -13.210 8.987 -1.089 1.00 89.06 86 ARG A CA 1
ATOM 679 C C . ARG A 1 86 ? -14.358 9.959 -0.831 1.00 89.06 86 ARG A C 1
ATOM 681 O O . ARG A 1 86 ? -14.135 11.161 -0.885 1.00 89.06 86 ARG A O 1
ATOM 688 N N . LEU A 1 87 ? -15.556 9.469 -0.511 1.00 92.00 87 LEU A N 1
ATOM 689 C CA . LEU A 1 87 ? -16.691 10.327 -0.158 1.00 92.00 87 LEU A CA 1
ATOM 690 C C . LEU A 1 87 ? -16.418 11.159 1.107 1.00 92.00 87 LEU A C 1
ATOM 692 O O . LEU A 1 87 ? -16.829 12.313 1.177 1.00 92.00 87 LEU A O 1
ATOM 696 N N . ILE A 1 88 ? -15.732 10.579 2.097 1.00 91.12 88 ILE A N 1
ATOM 697 C CA . ILE A 1 88 ? -15.466 11.222 3.393 1.00 91.12 88 ILE A CA 1
ATOM 698 C C . ILE A 1 88 ? -14.235 12.137 3.337 1.00 91.12 88 ILE A C 1
ATOM 700 O O . ILE A 1 88 ? -14.260 13.235 3.886 1.00 91.12 88 ILE A O 1
ATOM 704 N N . VAL A 1 89 ? -13.147 11.674 2.716 1.00 89.75 89 VAL A N 1
ATOM 705 C CA . VAL A 1 89 ? -11.816 12.309 2.781 1.00 89.75 89 VAL A CA 1
ATOM 706 C C . VAL A 1 89 ? -11.443 13.021 1.476 1.00 89.75 89 VAL A C 1
ATOM 708 O O . VAL A 1 89 ? -10.589 13.902 1.477 1.00 89.75 89 VAL A O 1
ATOM 711 N N . GLY A 1 90 ? -12.064 12.659 0.353 1.00 86.31 90 GLY A N 1
ATOM 712 C CA . GLY A 1 90 ? -11.742 13.180 -0.981 1.00 86.31 90 GLY A CA 1
ATOM 713 C C . GLY A 1 90 ? -10.626 12.424 -1.713 1.00 86.31 90 GLY A C 1
ATOM 714 O O . GLY A 1 90 ? -10.432 12.638 -2.906 1.00 86.31 90 GLY A O 1
ATOM 715 N N . THR A 1 91 ? -9.918 11.516 -1.037 1.00 86.62 91 THR A N 1
ATOM 716 C CA . THR A 1 91 ? -8.852 10.671 -1.602 1.00 86.62 91 THR A CA 1
ATOM 717 C C . THR A 1 91 ? -8.807 9.324 -0.880 1.00 86.62 91 THR A C 1
ATOM 719 O O . THR A 1 91 ? -9.223 9.230 0.276 1.00 86.62 91 THR A O 1
ATOM 722 N N . THR A 1 92 ? -8.308 8.285 -1.544 1.00 86.69 92 THR A N 1
ATOM 723 C CA . THR A 1 92 ? -8.062 6.959 -0.962 1.00 86.69 92 THR A CA 1
ATOM 724 C C . THR A 1 92 ? -6.595 6.714 -0.596 1.00 86.69 92 THR A C 1
ATOM 726 O O . THR A 1 92 ? -6.289 5.694 0.018 1.00 86.69 92 THR A O 1
ATOM 729 N N . ILE A 1 93 ? -5.702 7.667 -0.891 1.00 85.38 93 ILE A N 1
ATOM 730 C CA . ILE A 1 93 ? -4.257 7.556 -0.660 1.00 85.38 93 ILE A CA 1
ATOM 731 C C . ILE A 1 93 ? -3.831 8.434 0.524 1.00 85.38 93 ILE A C 1
ATOM 733 O O . ILE A 1 93 ? -4.214 9.600 0.645 1.00 85.38 93 ILE A O 1
ATOM 737 N N . GLY A 1 94 ? -2.975 7.882 1.382 1.00 88.38 94 GLY A N 1
ATOM 738 C CA . GLY A 1 94 ? -2.361 8.554 2.522 1.00 88.38 94 GLY A CA 1
ATOM 739 C C . GLY A 1 94 ? -2.963 8.194 3.882 1.00 88.38 94 GLY A C 1
ATOM 740 O O . GLY A 1 94 ? -3.925 7.430 4.017 1.00 88.38 94 GLY A O 1
ATOM 741 N N . THR A 1 95 ? -2.383 8.785 4.926 1.00 92.00 95 THR A N 1
ATOM 742 C CA . THR A 1 95 ? -2.692 8.452 6.325 1.00 92.00 95 THR A CA 1
ATOM 743 C C . THR A 1 95 ? -4.103 8.860 6.726 1.00 92.00 95 THR A C 1
ATOM 745 O O . THR A 1 95 ? -4.805 8.084 7.367 1.00 92.00 95 THR A O 1
ATOM 748 N N . THR A 1 96 ? -4.568 10.041 6.301 1.00 92.88 96 THR A N 1
ATOM 749 C CA . THR A 1 96 ? -5.940 10.501 6.571 1.00 92.88 96 THR A CA 1
ATOM 750 C C . THR A 1 96 ? -6.982 9.594 5.915 1.00 92.88 96 THR A C 1
ATOM 752 O O . THR A 1 96 ? -7.986 9.277 6.547 1.00 92.88 96 THR A O 1
ATOM 755 N N . ALA A 1 97 ? -6.726 9.121 4.692 1.00 91.88 97 ALA A N 1
ATOM 756 C CA . ALA A 1 97 ? -7.604 8.169 4.015 1.00 91.88 97 ALA A CA 1
ATOM 757 C C . ALA A 1 97 ? -7.655 6.822 4.756 1.00 91.88 97 ALA A C 1
ATOM 759 O O . ALA A 1 97 ? -8.729 6.250 4.924 1.00 91.88 97 ALA A O 1
ATOM 760 N N . SER A 1 98 ? -6.517 6.363 5.287 1.00 94.50 98 SER A N 1
ATOM 761 C CA . SER A 1 98 ? -6.408 5.097 6.029 1.00 94.50 98 SER A CA 1
ATOM 762 C C . SER A 1 98 ? -7.175 5.077 7.354 1.00 94.50 98 SER A C 1
ATOM 764 O O . SER A 1 98 ? -7.553 4.003 7.820 1.00 94.50 98 SER A O 1
ATOM 766 N N . ILE A 1 99 ? -7.470 6.238 7.952 1.00 95.94 99 ILE A N 1
ATOM 767 C CA . ILE A 1 99 ? -8.265 6.329 9.189 1.00 95.94 99 ILE A CA 1
ATOM 768 C C . ILE A 1 99 ? -9.658 5.715 9.005 1.00 95.94 99 ILE A C 1
ATOM 770 O O . ILE A 1 99 ? -10.150 5.046 9.913 1.00 95.94 99 ILE A O 1
ATOM 774 N N . VAL A 1 100 ? -10.294 5.915 7.846 1.00 95.75 100 VAL A N 1
ATOM 775 C CA . VAL A 1 100 ? -11.662 5.444 7.576 1.00 95.75 100 VAL A CA 1
ATOM 776 C C . VAL A 1 100 ? -11.771 3.912 7.653 1.00 95.75 100 VAL A C 1
ATOM 778 O O . VAL A 1 100 ? -12.548 3.424 8.481 1.00 95.75 100 VAL A O 1
ATOM 781 N N . PRO A 1 101 ? -11.005 3.121 6.873 1.00 95.62 101 PRO A N 1
ATOM 782 C CA . PRO A 1 101 ? -11.054 1.666 6.965 1.00 95.62 101 PRO A CA 1
ATOM 783 C C . PRO A 1 101 ? -10.555 1.140 8.313 1.00 95.62 101 PRO A C 1
ATOM 785 O O . PRO A 1 101 ? -11.144 0.190 8.827 1.00 95.62 101 PRO A O 1
ATOM 788 N N . LEU A 1 102 ? -9.549 1.771 8.936 1.00 96.56 102 LEU A N 1
ATOM 789 C CA . LEU A 1 102 ? -9.102 1.410 10.288 1.00 96.56 102 LEU A CA 1
ATOM 790 C C . LEU A 1 102 ? -10.241 1.552 11.311 1.00 96.56 102 LEU A C 1
ATOM 792 O O . LEU A 1 102 ? -10.519 0.620 12.066 1.00 96.56 102 LEU A O 1
ATOM 796 N N . ALA A 1 103 ? -10.940 2.688 11.314 1.00 96.44 103 ALA A N 1
ATOM 797 C CA . ALA A 1 103 ? -12.044 2.948 12.231 1.00 96.44 103 ALA A CA 1
ATOM 798 C C . ALA A 1 103 ? -13.226 1.992 11.999 1.00 96.44 103 ALA A C 1
ATOM 800 O O . ALA A 1 103 ? -13.775 1.448 12.959 1.00 96.44 103 ALA A O 1
ATOM 801 N N . ILE A 1 104 ? -13.595 1.742 10.737 1.00 95.69 104 ILE A N 1
ATOM 802 C CA . ILE A 1 104 ? -14.689 0.824 10.381 1.00 95.69 104 ILE A CA 1
ATOM 803 C C . ILE A 1 104 ? -14.344 -0.626 10.742 1.00 95.69 104 ILE A C 1
ATOM 805 O O . ILE A 1 104 ? -15.227 -1.361 11.178 1.00 95.69 104 ILE A O 1
ATOM 809 N N . ALA A 1 105 ? -13.080 -1.036 10.618 1.00 94.94 105 ALA A N 1
ATOM 810 C CA . ALA A 1 105 ? -12.626 -2.355 11.052 1.00 94.94 105 ALA A CA 1
ATOM 811 C C . ALA A 1 105 ? -12.658 -2.501 12.585 1.00 94.94 105 ALA A C 1
ATOM 813 O O . ALA A 1 105 ? -13.102 -3.524 13.113 1.00 94.94 105 ALA A O 1
ATOM 814 N N . ALA A 1 106 ? -12.203 -1.475 13.310 1.00 96.19 106 ALA A N 1
ATOM 815 C CA . ALA A 1 106 ? -12.071 -1.525 14.764 1.00 96.19 106 ALA A CA 1
ATOM 816 C C . ALA A 1 106 ? -13.391 -1.336 15.521 1.00 96.19 106 ALA A C 1
ATOM 818 O O . ALA A 1 106 ? -13.547 -1.899 16.603 1.00 96.19 106 ALA A O 1
ATOM 819 N N . LEU A 1 107 ? -14.358 -0.594 14.976 1.00 95.75 107 LEU A N 1
ATOM 820 C CA . LEU A 1 107 ? -15.622 -0.310 15.663 1.00 95.75 107 LEU A CA 1
ATOM 821 C C . LEU A 1 107 ? -16.421 -1.592 15.995 1.00 95.75 107 LEU A C 1
ATOM 823 O O . LEU A 1 107 ? -16.765 -1.773 17.164 1.00 95.75 107 LEU A O 1
ATOM 827 N N . PRO A 1 108 ? -16.675 -2.531 15.058 1.00 94.12 108 PRO A N 1
ATOM 828 C CA . PRO A 1 108 ? -17.341 -3.803 15.356 1.00 94.12 108 PRO A CA 1
ATOM 829 C C . PRO A 1 108 ? -16.544 -4.692 16.313 1.00 94.12 108 PRO A C 1
ATOM 831 O O . PRO A 1 108 ? -17.121 -5.394 17.146 1.00 94.12 108 PRO A O 1
ATOM 834 N N . PHE A 1 109 ? -15.215 -4.673 16.190 1.00 94.19 109 PHE A N 1
ATOM 835 C CA . PHE A 1 109 ? -14.325 -5.434 17.058 1.00 94.19 109 PHE A CA 1
ATOM 836 C C . PHE A 1 109 ? -14.439 -4.955 18.509 1.00 94.19 109 PHE A C 1
ATOM 838 O O . PHE A 1 109 ? -14.754 -5.748 19.397 1.00 94.19 109 PHE A O 1
ATOM 845 N N . TYR A 1 110 ? -14.292 -3.650 18.737 1.00 96.94 110 TYR A N 1
ATOM 846 C CA . TYR A 1 110 ? -14.381 -3.065 20.068 1.00 96.94 110 TYR A CA 1
ATOM 847 C C . TYR A 1 110 ? -15.804 -3.096 20.643 1.00 96.94 110 TYR A C 1
ATOM 849 O O . TYR A 1 110 ? -15.978 -3.297 21.845 1.00 96.94 110 TYR A O 1
ATOM 857 N N . ALA A 1 111 ? -16.837 -2.989 19.800 1.00 96.44 111 ALA A N 1
ATOM 858 C CA . ALA A 1 111 ? -18.225 -3.169 20.226 1.00 96.44 111 ALA A CA 1
ATOM 859 C C . ALA A 1 111 ? -18.467 -4.553 20.833 1.00 96.44 111 ALA A C 1
ATOM 861 O O . ALA A 1 111 ? -19.117 -4.669 21.872 1.00 96.44 111 ALA A O 1
ATOM 862 N N . ARG A 1 112 ? -17.902 -5.603 20.223 1.00 95.19 112 ARG A N 1
ATOM 863 C CA . ARG A 1 112 ? -18.025 -6.961 20.755 1.00 95.19 112 ARG A CA 1
ATOM 864 C C . ARG A 1 112 ? -17.258 -7.140 22.064 1.00 95.19 112 ARG A C 1
ATOM 866 O O . ARG A 1 112 ? -17.756 -7.816 22.956 1.00 95.19 112 ARG A O 1
ATOM 873 N N . LEU A 1 113 ? -16.079 -6.531 22.193 1.00 95.81 113 LEU A N 1
ATOM 874 C CA . LEU A 1 113 ? -15.326 -6.553 23.450 1.00 95.81 113 LEU A CA 1
ATOM 875 C C . LEU A 1 113 ? -16.061 -5.799 24.564 1.00 95.81 113 LEU A C 1
ATOM 877 O O . LEU A 1 113 ? -16.135 -6.295 25.683 1.00 95.81 113 LEU A O 1
ATOM 881 N N . THR A 1 114 ? -16.674 -4.657 24.242 1.00 96.94 114 THR A N 1
ATOM 882 C CA . THR A 1 114 ? -17.542 -3.917 25.169 1.00 96.94 114 THR A CA 1
ATOM 883 C C . THR A 1 114 ? -18.711 -4.786 25.625 1.00 96.94 114 THR A C 1
ATOM 885 O O . THR A 1 114 ? -18.963 -4.894 26.818 1.00 96.94 114 THR A O 1
ATOM 888 N N . GLU A 1 115 ? -19.423 -5.430 24.698 1.00 95.25 115 GLU A N 1
ATOM 889 C CA . GLU A 1 115 ? -20.534 -6.328 25.035 1.00 95.25 115 GLU A CA 1
ATOM 890 C C . GLU A 1 115 ? -20.086 -7.454 25.982 1.00 95.25 115 GLU A C 1
ATOM 892 O O . GLU A 1 115 ? -20.774 -7.730 26.964 1.00 95.25 115 GLU A O 1
ATOM 897 N N . SER A 1 116 ? -18.925 -8.069 25.727 1.00 95.19 116 SER A N 1
ATOM 898 C CA . SER A 1 116 ? -18.343 -9.087 26.612 1.00 95.19 116 SER A CA 1
ATOM 899 C C . SER A 1 116 ? -18.002 -8.528 27.996 1.00 95.19 116 SER A C 1
ATOM 901 O O . SER A 1 116 ? -18.390 -9.127 28.993 1.00 95.19 116 SER A O 1
ATOM 903 N N . ALA A 1 117 ? -17.363 -7.358 28.067 1.00 96.38 117 ALA A N 1
ATOM 904 C CA . ALA A 1 117 ? -16.996 -6.711 29.326 1.00 96.38 117 ALA A CA 1
ATOM 905 C C . ALA A 1 117 ? -18.221 -6.384 30.198 1.00 96.38 117 ALA A C 1
ATOM 907 O O . ALA A 1 117 ? -18.191 -6.551 31.414 1.00 96.38 117 ALA A O 1
ATOM 908 N N . LEU A 1 118 ? -19.328 -5.956 29.582 1.00 95.69 118 LEU A N 1
ATOM 909 C CA . LEU A 1 118 ? -20.581 -5.684 30.293 1.00 95.69 118 LEU A CA 1
ATOM 910 C C . LEU A 1 118 ? -21.250 -6.962 30.821 1.00 95.69 118 LEU A C 1
ATOM 912 O O . LEU A 1 118 ? -21.948 -6.907 31.830 1.00 95.69 118 LEU A O 1
ATOM 916 N N . ARG A 1 119 ? -21.061 -8.106 30.150 1.00 93.50 119 ARG A N 1
ATOM 917 C CA . ARG A 1 119 ? -21.592 -9.412 30.586 1.00 93.50 119 ARG A CA 1
ATOM 918 C C . ARG A 1 119 ? -20.828 -10.020 31.753 1.00 93.50 119 ARG A C 1
ATOM 920 O O . ARG A 1 119 ? -21.379 -10.873 32.436 1.00 93.50 119 ARG A O 1
ATOM 927 N N . GLU A 1 120 ? -19.585 -9.609 31.951 1.00 94.81 120 GLU A N 1
ATOM 928 C CA . GLU A 1 120 ? -18.730 -10.109 33.027 1.00 94.81 120 GLU A CA 1
ATOM 929 C C . GLU A 1 120 ? -19.046 -9.452 34.382 1.00 94.81 120 GLU A C 1
ATOM 931 O O . GLU A 1 120 ? -18.635 -9.947 35.427 1.00 94.81 120 GLU A O 1
ATOM 936 N N . VAL A 1 121 ? -19.834 -8.368 34.380 1.00 94.62 121 VAL A N 1
ATOM 937 C CA . VAL A 1 121 ? -20.347 -7.735 35.601 1.00 94.62 121 VAL A CA 1
ATOM 938 C C . VAL A 1 121 ? -21.322 -8.676 36.315 1.00 94.62 121 VAL A C 1
ATOM 940 O O . VAL A 1 121 ? -22.265 -9.183 35.708 1.00 94.62 121 VAL A O 1
ATOM 943 N N . ASP A 1 122 ? -21.125 -8.863 37.623 1.00 94.06 122 ASP A N 1
ATOM 944 C CA . ASP A 1 122 ? -21.961 -9.734 38.453 1.00 94.06 122 ASP A CA 1
ATOM 945 C C . ASP A 1 122 ? -23.446 -9.324 38.397 1.00 94.06 122 ASP A C 1
ATOM 947 O O . ASP A 1 122 ? -23.825 -8.182 38.688 1.00 94.06 122 ASP A O 1
ATOM 951 N N . ASN A 1 123 ? -24.311 -10.285 38.067 1.00 90.38 123 ASN A N 1
ATOM 952 C CA . ASN A 1 123 ? -25.758 -10.090 38.039 1.00 90.38 123 ASN A CA 1
ATOM 953 C C . ASN A 1 123 ? -26.320 -9.654 39.404 1.00 90.38 123 ASN A C 1
ATOM 955 O O . ASN A 1 123 ? -27.295 -8.906 39.443 1.00 90.38 123 ASN A O 1
ATOM 959 N N . GLY A 1 124 ? -25.703 -10.055 40.519 1.00 93.38 124 GLY A N 1
ATOM 960 C CA . GLY A 1 124 ? -26.085 -9.641 41.868 1.00 93.38 124 GLY A CA 1
ATOM 961 C C . GLY A 1 124 ? -26.014 -8.124 42.073 1.00 93.38 124 GLY A C 1
ATOM 962 O O . GLY A 1 124 ? -26.926 -7.546 42.667 1.00 93.38 124 GLY A O 1
ATOM 963 N N . LEU A 1 125 ? -25.002 -7.451 41.509 1.00 92.56 125 LEU A N 1
ATOM 964 C CA . LEU A 1 125 ? -24.895 -5.983 41.533 1.00 92.56 125 LEU A CA 1
ATOM 965 C C . LEU A 1 125 ? -26.032 -5.325 40.741 1.00 92.56 125 LEU A C 1
ATOM 967 O O . LEU A 1 125 ? -26.585 -4.301 41.153 1.00 92.56 125 LEU A O 1
ATOM 971 N N . ILE A 1 126 ? -26.406 -5.928 39.612 1.00 92.06 126 ILE A N 1
ATOM 972 C CA . ILE A 1 126 ? -27.481 -5.439 38.746 1.00 92.06 126 ILE A CA 1
ATOM 973 C C . ILE A 1 126 ? -28.840 -5.579 39.445 1.00 92.06 126 ILE A C 1
ATOM 975 O O . ILE A 1 126 ? -29.630 -4.632 39.439 1.00 92.06 126 ILE A O 1
ATOM 979 N N . GLU A 1 127 ? -29.117 -6.727 40.064 1.00 93.06 127 GLU A N 1
ATOM 980 C CA . GLU A 1 127 ? -30.368 -6.964 40.795 1.00 93.06 127 GLU A CA 1
ATOM 981 C C . GLU A 1 127 ? -30.472 -6.094 42.054 1.00 93.06 127 GLU A C 1
ATOM 983 O O . GLU A 1 127 ? -31.528 -5.509 42.302 1.00 93.06 127 GLU A O 1
ATOM 988 N N . ALA A 1 128 ? -29.373 -5.896 42.790 1.00 94.88 128 ALA A N 1
ATOM 989 C CA . ALA A 1 128 ? -29.335 -4.963 43.916 1.00 94.88 128 ALA A CA 1
ATOM 990 C C . ALA A 1 128 ? -29.653 -3.523 43.474 1.00 94.88 128 ALA A C 1
ATOM 992 O O . ALA A 1 128 ? -30.469 -2.838 44.094 1.00 94.88 128 ALA A O 1
ATOM 993 N N . ALA A 1 129 ? -29.074 -3.067 42.359 1.00 93.88 129 ALA A N 1
ATOM 994 C CA . ALA A 1 129 ? -29.371 -1.749 41.804 1.00 93.88 129 ALA A CA 1
ATOM 995 C C . ALA A 1 129 ? -30.842 -1.608 41.375 1.00 93.88 129 ALA A C 1
ATOM 997 O O . ALA A 1 129 ? -31.464 -0.579 41.650 1.00 93.88 129 ALA A O 1
ATOM 998 N N . LYS A 1 130 ? -31.424 -2.640 40.745 1.00 93.31 130 LYS A N 1
ATOM 999 C CA . LYS A 1 130 ? -32.856 -2.668 40.395 1.00 93.31 130 LYS A CA 1
ATOM 1000 C C . LYS A 1 130 ? -33.748 -2.609 41.635 1.00 93.31 130 LYS A C 1
ATOM 1002 O O . LYS A 1 130 ? -34.713 -1.849 41.634 1.00 93.31 130 LYS A O 1
ATOM 1007 N N . ALA A 1 131 ? -33.415 -3.356 42.690 1.00 95.75 131 ALA A N 1
ATOM 1008 C CA . ALA A 1 131 ? -34.160 -3.361 43.950 1.00 95.75 131 ALA A CA 1
ATOM 1009 C C . ALA A 1 131 ? -34.146 -1.989 44.649 1.00 95.75 131 ALA A C 1
ATOM 1011 O O . ALA A 1 131 ? -35.137 -1.597 45.258 1.00 95.75 131 ALA A O 1
ATOM 1012 N N . MET A 1 132 ? -33.068 -1.213 44.484 1.00 94.94 132 MET A N 1
ATOM 1013 C CA . MET A 1 132 ? -32.978 0.184 44.935 1.00 94.94 132 MET A CA 1
ATOM 1014 C C . MET A 1 132 ? -33.735 1.186 44.036 1.00 94.94 132 MET A C 1
ATOM 1016 O O . MET A 1 132 ? -33.644 2.394 44.248 1.00 94.94 132 MET A O 1
ATOM 1020 N N . GLY A 1 133 ? -34.464 0.722 43.015 1.00 93.56 133 GLY A N 1
ATOM 1021 C CA . GLY A 1 133 ? -35.234 1.575 42.106 1.00 93.56 133 GLY A CA 1
ATOM 1022 C C . GLY A 1 133 ? -34.406 2.242 41.003 1.00 93.56 133 GLY A C 1
ATOM 1023 O O . GLY A 1 133 ? -34.858 3.220 40.404 1.00 93.56 133 GLY A O 1
ATOM 1024 N N . ALA A 1 134 ? -33.196 1.748 40.709 1.00 94.50 134 ALA A N 1
ATOM 1025 C CA . ALA A 1 134 ? -32.376 2.312 39.642 1.00 94.50 134 ALA A CA 1
ATOM 1026 C C . ALA A 1 134 ? -33.022 2.098 38.261 1.00 94.50 134 ALA A C 1
ATOM 1028 O O . ALA A 1 134 ? -33.349 0.985 37.846 1.00 94.50 134 ALA A O 1
ATOM 1029 N N . THR A 1 135 ? -33.151 3.181 37.498 1.00 93.88 135 THR A N 1
ATOM 1030 C CA . THR A 1 135 ? -33.596 3.137 36.099 1.00 93.88 135 THR A CA 1
ATOM 1031 C C . THR A 1 135 ? -32.576 2.412 35.214 1.00 93.88 135 THR A C 1
ATOM 1033 O O . THR A 1 135 ? -31.381 2.397 35.509 1.00 93.88 135 THR A O 1
ATOM 1036 N N . LYS A 1 136 ? -33.002 1.894 34.050 1.00 89.12 136 LYS A N 1
ATOM 1037 C CA . LYS A 1 136 ? -32.099 1.241 33.073 1.00 89.12 136 LYS A CA 1
ATOM 1038 C C . LYS A 1 136 ? -30.872 2.095 32.737 1.00 89.12 136 LYS A C 1
ATOM 1040 O O . LYS A 1 136 ? -29.758 1.587 32.684 1.00 89.12 136 LYS A O 1
ATOM 1045 N N . ARG A 1 137 ? -31.067 3.408 32.569 1.00 91.12 137 ARG A N 1
ATOM 1046 C CA . ARG A 1 137 ? -29.979 4.361 32.315 1.00 91.12 137 ARG A CA 1
ATOM 1047 C C . ARG A 1 137 ? -29.012 4.441 33.498 1.00 91.12 137 ARG A C 1
ATOM 1049 O O . ARG A 1 137 ? -27.806 4.444 33.291 1.00 91.12 137 ARG A O 1
ATOM 1056 N N . GLN A 1 138 ? -29.521 4.490 34.727 1.00 93.44 138 GLN A N 1
ATOM 1057 C CA . GLN A 1 138 ? -28.672 4.496 35.919 1.00 93.44 138 GLN A CA 1
ATOM 1058 C C . GLN A 1 138 ? -27.906 3.181 36.070 1.00 93.44 138 GLN A C 1
ATOM 1060 O O . GLN A 1 138 ? -26.727 3.234 36.380 1.00 93.44 138 GLN A O 1
ATOM 1065 N N . ILE A 1 139 ? -28.514 2.031 35.773 1.00 93.19 139 ILE A N 1
ATOM 1066 C CA . ILE A 1 139 ? -27.809 0.740 35.789 1.00 93.19 139 ILE A CA 1
ATOM 1067 C C . ILE A 1 139 ? -26.638 0.759 34.798 1.00 93.19 139 ILE A C 1
ATOM 1069 O O . ILE A 1 139 ? -25.517 0.430 35.167 1.00 93.19 139 ILE A O 1
ATOM 1073 N N . ILE A 1 140 ? -26.851 1.230 33.567 1.00 92.81 140 ILE A N 1
ATOM 1074 C CA . ILE A 1 140 ? -25.784 1.296 32.555 1.00 92.81 140 ILE A CA 1
ATOM 1075 C C . ILE A 1 140 ? -24.649 2.225 32.998 1.00 92.81 140 ILE A C 1
ATOM 1077 O O . ILE A 1 140 ? -23.492 1.819 33.044 1.00 92.81 140 ILE A O 1
ATOM 1081 N N . PHE A 1 141 ? -24.973 3.476 33.332 1.00 94.12 141 PHE A N 1
ATOM 1082 C CA . PHE A 1 141 ? -23.959 4.508 33.560 1.00 94.12 141 PHE A CA 1
ATOM 1083 C C . PHE A 1 141 ? -23.375 4.519 34.976 1.00 94.12 141 PHE A C 1
ATOM 1085 O O . PHE A 1 141 ? -22.288 5.059 35.162 1.00 94.12 141 PHE A O 1
ATOM 1092 N N . LYS A 1 142 ? -24.074 3.967 35.974 1.00 93.62 142 LYS A N 1
ATOM 1093 C CA . LYS A 1 142 ? -23.629 3.961 37.379 1.00 93.62 142 LYS A CA 1
ATOM 1094 C C . LYS A 1 142 ? -23.231 2.582 37.904 1.00 93.62 142 LYS A C 1
ATOM 1096 O O . LYS A 1 142 ? -22.623 2.539 38.964 1.00 93.62 142 LYS A O 1
ATOM 1101 N N . VAL A 1 143 ? -23.559 1.496 37.200 1.00 94.44 143 VAL A N 1
ATOM 1102 C CA . VAL A 1 143 ? -23.206 0.128 37.622 1.00 94.44 143 VAL A CA 1
ATOM 1103 C C . VAL A 1 143 ? -22.357 -0.551 36.555 1.00 94.44 143 VAL A C 1
ATOM 1105 O O . VAL A 1 143 ? -21.173 -0.757 36.773 1.00 94.44 143 VAL A O 1
ATOM 1108 N N . LEU A 1 144 ? -22.911 -0.808 35.367 1.00 94.81 144 LEU A N 1
ATOM 1109 C CA . LEU A 1 144 ? -22.232 -1.611 34.346 1.00 94.81 144 LEU A CA 1
ATOM 1110 C C . LEU A 1 144 ? -20.927 -0.976 33.850 1.00 94.81 144 LEU A C 1
ATOM 1112 O O . LEU A 1 144 ? -19.886 -1.625 33.876 1.00 94.81 144 LEU A O 1
ATOM 1116 N N . LEU A 1 145 ? -20.961 0.283 33.399 1.00 94.31 145 LEU A N 1
ATOM 1117 C CA . LEU A 1 145 ? -19.766 0.953 32.869 1.00 94.31 145 LEU A CA 1
ATOM 1118 C C . LEU A 1 145 ? -18.688 1.199 33.939 1.00 94.31 145 LEU A C 1
ATOM 1120 O O . LEU A 1 145 ? -17.520 0.944 33.650 1.00 94.31 145 LEU A O 1
ATOM 1124 N N . PRO A 1 146 ? -19.020 1.664 35.162 1.00 93.31 146 PRO A N 1
ATOM 1125 C CA . PRO A 1 146 ? -18.022 1.797 36.221 1.00 93.31 146 PRO A CA 1
ATOM 1126 C C . PRO A 1 146 ? -17.391 0.469 36.643 1.00 93.31 146 PRO A C 1
ATOM 1128 O O . PRO A 1 146 ? -16.183 0.441 36.876 1.00 93.31 146 PRO A O 1
ATOM 1131 N N . GLU A 1 147 ? -18.175 -0.610 36.710 1.00 94.50 147 GLU A N 1
ATOM 1132 C CA . GLU A 1 147 ? -17.686 -1.920 37.155 1.00 94.50 147 GLU A CA 1
ATOM 1133 C C . GLU A 1 147 ? -16.847 -2.615 36.075 1.00 94.50 147 GLU A C 1
ATOM 1135 O O . GLU A 1 147 ? -15.795 -3.179 36.358 1.00 94.50 147 GLU A O 1
ATOM 1140 N N . SER A 1 148 ? -17.236 -2.482 34.803 1.00 95.81 148 SER A N 1
ATOM 1141 C CA . SER A 1 148 ? -16.491 -3.042 33.663 1.00 95.81 148 SER A CA 1
ATOM 1142 C C . SER A 1 148 ? -15.315 -2.176 33.190 1.00 95.81 148 SER A C 1
ATOM 1144 O O . SER A 1 148 ? -14.639 -2.537 32.228 1.00 95.81 148 SER A O 1
ATOM 1146 N N . LYS A 1 149 ? -15.025 -1.041 33.844 1.00 93.56 149 LYS A N 1
ATOM 1147 C CA . LYS A 1 149 ? -14.046 -0.046 33.360 1.00 93.56 149 LYS A CA 1
ATOM 1148 C C . LYS A 1 149 ? -12.669 -0.639 33.033 1.00 93.56 149 LYS A C 1
ATOM 1150 O O . LYS A 1 149 ? -12.059 -0.229 32.053 1.00 93.56 149 LYS A O 1
ATOM 1155 N N . ASN A 1 150 ? -12.192 -1.597 33.831 1.00 93.44 150 ASN A N 1
ATOM 1156 C CA . ASN A 1 150 ? -10.875 -2.206 33.649 1.00 93.44 150 ASN A CA 1
ATOM 1157 C C . ASN A 1 150 ? -10.860 -3.065 32.378 1.00 93.44 150 ASN A C 1
ATOM 1159 O O . ASN A 1 150 ? -9.996 -2.879 31.528 1.00 93.44 150 ASN A O 1
ATOM 1163 N N . LEU A 1 151 ? -11.894 -3.892 32.191 1.00 95.38 151 LEU A N 1
ATOM 1164 C CA . LEU A 1 151 ? -12.086 -4.705 30.987 1.00 95.38 151 LEU A CA 1
ATOM 1165 C C . LEU A 1 151 ? -12.251 -3.839 29.729 1.00 95.38 151 LEU A C 1
ATOM 1167 O O . LEU A 1 151 ? -11.770 -4.200 28.658 1.00 95.38 151 LEU A O 1
ATOM 1171 N N . LEU A 1 152 ? -12.897 -2.674 29.846 1.00 96.25 152 LEU A N 1
ATOM 1172 C CA . LEU A 1 152 ? -13.017 -1.720 28.739 1.00 96.25 152 LEU A CA 1
ATOM 1173 C C . LEU A 1 152 ? -11.665 -1.085 28.375 1.00 96.25 152 LEU A C 1
ATOM 1175 O O . LEU A 1 152 ? -11.361 -0.937 27.193 1.00 96.25 152 LEU A O 1
ATOM 1179 N N . ILE A 1 153 ? -10.832 -0.744 29.363 1.00 95.12 153 ILE A N 1
ATOM 1180 C CA . ILE A 1 153 ? -9.469 -0.237 29.128 1.00 95.12 153 ILE A CA 1
ATOM 1181 C C . ILE A 1 153 ? -8.603 -1.311 28.456 1.00 95.12 153 ILE A C 1
ATOM 1183 O O . ILE A 1 153 ? -7.909 -1.012 27.479 1.00 95.12 153 ILE A O 1
ATOM 1187 N N . ASP A 1 154 ? -8.679 -2.559 28.918 1.00 95.38 154 ASP A N 1
ATOM 1188 C CA . ASP A 1 154 ? -7.976 -3.687 28.298 1.00 95.38 154 ASP A CA 1
ATOM 1189 C C . ASP A 1 154 ? -8.428 -3.895 26.850 1.00 95.38 154 ASP A C 1
ATOM 1191 O O . ASP A 1 154 ? -7.608 -3.977 25.932 1.00 95.38 154 ASP A O 1
ATOM 1195 N N . ALA A 1 155 ? -9.739 -3.876 26.608 1.00 97.19 155 ALA A N 1
ATOM 1196 C CA . ALA A 1 155 ? -10.298 -3.967 25.267 1.00 97.19 155 ALA A CA 1
ATOM 1197 C C . ALA A 1 155 ? -9.825 -2.823 24.351 1.00 97.19 155 ALA A C 1
ATOM 1199 O O . ALA A 1 155 ? -9.572 -3.043 23.160 1.00 97.19 155 ALA A O 1
ATOM 1200 N N . ALA A 1 156 ? -9.693 -1.603 24.883 1.00 97.06 156 ALA A N 1
ATOM 1201 C CA . ALA A 1 156 ? -9.263 -0.439 24.111 1.00 97.06 156 ALA A CA 1
ATOM 1202 C C . ALA A 1 156 ? -7.779 -0.564 23.752 1.00 97.06 156 ALA A C 1
ATOM 1204 O O . ALA A 1 156 ? -7.380 -0.275 22.623 1.00 97.06 156 ALA A O 1
ATOM 1205 N N . THR A 1 157 ? -6.983 -1.082 24.688 1.00 96.56 157 THR A N 1
ATOM 1206 C CA . THR A 1 157 ? -5.562 -1.385 24.504 1.00 96.56 157 THR A CA 1
ATOM 1207 C C . THR A 1 157 ? -5.364 -2.447 23.422 1.00 96.56 157 THR A C 1
ATOM 1209 O O . THR A 1 157 ? -4.615 -2.220 22.473 1.00 96.56 157 THR A O 1
ATOM 1212 N N . LEU A 1 158 ? -6.105 -3.561 23.484 1.00 96.50 158 LEU A N 1
ATOM 1213 C CA . LEU A 1 158 ? -6.078 -4.614 22.460 1.00 96.50 158 LEU A CA 1
ATOM 1214 C C . LEU A 1 158 ? -6.498 -4.100 21.078 1.00 96.50 158 LEU A C 1
ATOM 1216 O O . LEU A 1 158 ? -5.918 -4.483 20.059 1.00 96.50 158 LEU A O 1
ATOM 1220 N N . THR A 1 159 ? -7.491 -3.210 21.037 1.00 97.44 159 THR A N 1
ATOM 1221 C CA . THR A 1 159 ? -7.947 -2.577 19.793 1.00 97.44 159 THR A CA 1
ATOM 1222 C C . THR A 1 159 ? -6.860 -1.682 19.202 1.00 97.44 159 THR A C 1
ATOM 1224 O O . THR A 1 159 ? -6.566 -1.795 18.015 1.00 97.44 159 THR A O 1
ATOM 1227 N N . CYS A 1 160 ? -6.209 -0.856 20.025 1.00 97.69 160 CYS A N 1
ATOM 1228 C CA . CYS A 1 160 ? -5.086 -0.016 19.610 1.00 97.69 160 CYS A CA 1
ATOM 1229 C C . CYS A 1 160 ? -3.929 -0.858 19.044 1.00 97.69 160 CYS A C 1
ATOM 1231 O O . CYS A 1 160 ? -3.453 -0.595 17.943 1.00 97.69 160 CYS A O 1
ATOM 1233 N N . ILE A 1 161 ? -3.533 -1.933 19.737 1.00 97.44 161 ILE A N 1
ATOM 1234 C CA . ILE A 1 161 ? -2.469 -2.847 19.285 1.00 97.44 161 ILE A CA 1
ATOM 1235 C C . ILE A 1 161 ? -2.823 -3.497 17.942 1.00 97.44 161 ILE A C 1
ATOM 1237 O O . ILE A 1 161 ? -1.997 -3.534 17.029 1.00 97.44 161 ILE A O 1
ATOM 1241 N N . SER A 1 162 ? -4.065 -3.959 17.791 1.00 96.69 162 SER A N 1
ATOM 1242 C CA . SER A 1 162 ? -4.546 -4.543 16.532 1.00 96.69 162 SER A CA 1
ATOM 1243 C C . SER A 1 162 ? -4.498 -3.527 15.386 1.00 96.69 162 SER A C 1
ATOM 1245 O O . SER A 1 162 ? -4.080 -3.854 14.274 1.00 96.69 162 SER A O 1
ATOM 1247 N N . LEU A 1 163 ? -4.860 -2.271 15.666 1.00 97.56 163 LEU A N 1
ATOM 1248 C CA . LEU A 1 163 ? -4.814 -1.175 14.701 1.00 97.56 163 LEU A CA 1
ATOM 1249 C C . LEU A 1 163 ? -3.390 -0.807 14.272 1.00 97.56 163 LEU A C 1
ATOM 1251 O O . LEU A 1 163 ? -3.198 -0.472 13.105 1.00 97.56 163 LEU A O 1
ATOM 1255 N N . ILE A 1 164 ? -2.383 -0.927 15.146 1.00 97.69 164 ILE A N 1
ATOM 1256 C CA . ILE A 1 164 ? -0.969 -0.778 14.752 1.00 97.69 164 ILE A CA 1
ATOM 1257 C C . ILE A 1 164 ? -0.619 -1.826 13.685 1.00 97.69 164 ILE A C 1
ATOM 1259 O O . ILE A 1 164 ? -0.058 -1.479 12.645 1.00 97.69 164 ILE A O 1
ATOM 1263 N N . GLY A 1 165 ? -1.037 -3.082 13.869 1.00 95.06 165 GLY A N 1
ATOM 1264 C CA . GLY A 1 165 ? -0.856 -4.139 12.866 1.00 95.06 165 GLY A CA 1
ATOM 1265 C C . GLY A 1 165 ? -1.584 -3.849 11.547 1.00 95.06 165 GLY A C 1
ATOM 1266 O O . GLY A 1 165 ? -1.008 -3.981 10.467 1.00 95.06 165 GLY A O 1
ATOM 1267 N N . PHE A 1 166 ? -2.836 -3.391 11.616 1.00 95.75 166 PHE A N 1
ATOM 1268 C CA . PHE A 1 166 ? -3.615 -3.023 10.428 1.00 95.75 166 PHE A CA 1
ATOM 1269 C C . PHE A 1 166 ? -3.028 -1.823 9.685 1.00 95.75 166 PHE A C 1
ATOM 1271 O O . PHE A 1 166 ? -3.016 -1.806 8.456 1.00 95.75 166 PHE A O 1
ATOM 1278 N N . SER A 1 167 ? -2.468 -0.851 10.400 1.00 95.25 167 SER A N 1
ATOM 1279 C CA . SER A 1 167 ? -1.818 0.301 9.780 1.00 95.25 167 SER A CA 1
ATOM 1280 C C . SER A 1 167 ? -0.568 -0.077 8.977 1.00 95.25 167 SER A C 1
ATOM 1282 O O . SER A 1 167 ? -0.307 0.522 7.936 1.00 95.25 167 SER A O 1
ATOM 1284 N N . ALA A 1 168 ? 0.159 -1.125 9.389 1.00 93.44 168 ALA A N 1
ATOM 1285 C CA . ALA A 1 168 ? 1.293 -1.632 8.623 1.00 93.44 168 ALA A CA 1
ATOM 1286 C C . ALA A 1 168 ? 0.832 -2.217 7.275 1.00 93.44 168 ALA A C 1
ATOM 1288 O O . ALA A 1 168 ? 1.437 -1.945 6.241 1.00 93.44 168 ALA A O 1
ATOM 1289 N N . MET A 1 169 ? -0.292 -2.945 7.272 1.00 91.56 169 MET A N 1
ATOM 1290 C CA . MET A 1 169 ? -0.922 -3.435 6.039 1.00 91.56 169 MET A CA 1
ATOM 1291 C C . MET A 1 169 ? -1.475 -2.297 5.173 1.00 91.56 169 MET A C 1
ATOM 1293 O O . MET A 1 169 ? -1.354 -2.352 3.952 1.00 91.56 169 MET A O 1
ATOM 1297 N N . ALA A 1 170 ? -2.045 -1.254 5.787 1.00 91.56 170 ALA A N 1
ATOM 1298 C CA . ALA A 1 170 ? -2.510 -0.066 5.070 1.00 91.56 170 ALA A CA 1
ATOM 1299 C C . ALA A 1 170 ? -1.359 0.646 4.338 1.00 91.56 170 ALA A C 1
ATOM 1301 O O . ALA A 1 170 ? -1.546 1.111 3.217 1.00 91.56 170 ALA A O 1
ATOM 1302 N N . GLY A 1 171 ? -0.159 0.678 4.926 1.00 89.00 171 GLY A N 1
ATOM 1303 C CA . GLY A 1 171 ? 1.028 1.270 4.306 1.00 89.00 171 GLY A CA 1
ATOM 1304 C C . GLY A 1 171 ? 1.354 0.691 2.924 1.00 89.00 171 GLY A C 1
ATOM 1305 O O . GLY A 1 171 ? 1.620 1.448 1.997 1.00 89.00 171 GLY A O 1
ATOM 1306 N N . ILE A 1 172 ? 1.222 -0.629 2.751 1.00 82.62 172 ILE A N 1
ATOM 1307 C CA . ILE A 1 172 ? 1.519 -1.332 1.485 1.00 82.62 172 ILE A CA 1
ATOM 1308 C C . ILE A 1 172 ? 0.568 -0.910 0.350 1.00 82.62 172 ILE A C 1
ATOM 1310 O O . ILE A 1 172 ? 0.940 -0.931 -0.820 1.00 82.62 172 ILE A O 1
ATOM 1314 N N . VAL A 1 173 ? -0.647 -0.480 0.689 1.00 79.50 173 VAL A N 1
ATOM 1315 C CA . VAL A 1 173 ? -1.674 -0.037 -0.267 1.00 79.50 173 VAL A CA 1
ATOM 1316 C C . VAL A 1 173 ? -1.780 1.491 -0.349 1.00 79.50 173 VAL A C 1
ATOM 1318 O O . VAL A 1 173 ? -2.821 2.027 -0.719 1.00 79.50 173 VAL A O 1
ATOM 1321 N N . GLY A 1 174 ? -0.703 2.203 0.002 1.00 79.19 174 GLY A N 1
ATOM 1322 C CA . GLY A 1 174 ? -0.618 3.662 -0.110 1.00 79.19 174 GLY A CA 1
ATOM 1323 C C . GLY A 1 174 ? -1.116 4.426 1.118 1.00 79.19 174 GLY A C 1
ATOM 1324 O O . GLY A 1 174 ? -1.352 5.630 1.035 1.00 79.19 174 GLY A O 1
ATOM 1325 N N . GLY A 1 175 ? -1.278 3.761 2.263 1.00 86.06 175 GLY A N 1
ATOM 1326 C CA . GLY A 1 175 ? -1.725 4.375 3.515 1.00 86.06 175 GLY A CA 1
ATOM 1327 C C . GLY A 1 175 ? -0.660 5.163 4.287 1.00 86.06 175 GLY A C 1
ATOM 1328 O O . GLY A 1 175 ? -1.010 5.924 5.188 1.00 86.06 175 GLY A O 1
ATOM 1329 N N . GLY A 1 176 ? 0.620 5.032 3.922 1.00 89.75 176 GLY A N 1
ATOM 1330 C CA . GLY A 1 176 ? 1.752 5.691 4.587 1.00 89.75 176 GLY A CA 1
ATOM 1331 C C . GLY A 1 176 ? 2.190 5.021 5.897 1.00 89.75 176 GLY A C 1
ATOM 1332 O O . GLY A 1 176 ? 1.878 3.857 6.167 1.00 89.75 176 GLY A O 1
ATOM 1333 N N . GLY A 1 177 ? 2.928 5.759 6.727 1.00 94.62 177 GLY A N 1
ATOM 1334 C CA . GLY A 1 177 ? 3.400 5.294 8.028 1.00 94.62 177 GLY A CA 1
ATOM 1335 C C . GLY A 1 177 ? 4.518 4.249 7.976 1.00 94.62 177 GLY A C 1
ATOM 1336 O O . GLY A 1 177 ? 5.205 4.055 6.974 1.00 94.62 177 GLY A O 1
ATOM 1337 N N . LEU A 1 178 ? 4.732 3.564 9.102 1.00 95.31 178 LEU A N 1
ATOM 1338 C CA . LEU A 1 178 ? 5.829 2.604 9.264 1.00 95.31 178 LEU A CA 1
ATOM 1339 C C . LEU A 1 178 ? 5.697 1.390 8.334 1.00 95.31 178 LEU A C 1
ATOM 1341 O O . LEU A 1 178 ? 6.714 0.813 7.957 1.00 95.31 178 LEU A O 1
ATOM 1345 N N . GLY A 1 179 ? 4.477 1.013 7.935 1.00 92.81 179 GLY A N 1
ATOM 1346 C CA . GLY A 1 179 ? 4.251 -0.057 6.957 1.00 92.81 179 GLY A CA 1
ATOM 1347 C C . GLY A 1 179 ? 4.812 0.278 5.576 1.00 92.81 179 GLY A C 1
ATOM 1348 O O . GLY A 1 179 ? 5.546 -0.519 4.999 1.00 92.81 179 GLY A O 1
ATOM 1349 N N . ASP A 1 180 ? 4.529 1.490 5.091 1.00 90.25 180 ASP A N 1
ATOM 1350 C CA . ASP A 1 180 ? 5.058 2.010 3.825 1.00 90.25 180 ASP A CA 1
ATOM 1351 C C . ASP A 1 180 ? 6.594 2.078 3.866 1.00 90.25 180 ASP A C 1
ATOM 1353 O O . ASP A 1 180 ? 7.278 1.518 3.008 1.00 90.25 180 ASP A O 1
ATOM 1357 N N . LEU A 1 181 ? 7.151 2.653 4.940 1.00 91.94 181 LEU A N 1
ATOM 1358 C CA . LEU A 1 181 ? 8.598 2.750 5.142 1.00 91.94 181 LEU A CA 1
ATOM 1359 C C . LEU A 1 181 ? 9.287 1.380 5.134 1.00 91.94 181 LEU A C 1
ATOM 1361 O O . LEU A 1 181 ? 10.268 1.182 4.419 1.00 91.94 181 LEU A O 1
ATOM 1365 N N . THR A 1 182 ? 8.801 0.446 5.953 1.00 93.00 182 THR A N 1
ATOM 1366 C CA . THR A 1 182 ? 9.443 -0.864 6.134 1.00 93.00 182 THR A CA 1
ATOM 1367 C C . THR A 1 182 ? 9.365 -1.713 4.879 1.00 93.00 182 THR A C 1
ATOM 1369 O O . THR A 1 182 ? 10.363 -2.331 4.515 1.00 93.00 182 THR A O 1
ATOM 1372 N N . TYR A 1 183 ? 8.219 -1.729 4.200 1.00 87.81 183 TYR A N 1
ATOM 1373 C CA . TYR A 1 183 ? 8.037 -2.538 3.005 1.00 87.81 183 TYR A CA 1
ATOM 1374 C C . TYR A 1 183 ? 8.746 -1.921 1.800 1.00 87.81 183 TYR A C 1
ATOM 1376 O O . TYR A 1 183 ? 9.617 -2.551 1.193 1.00 87.81 183 TYR A O 1
ATOM 1384 N N . PHE A 1 184 ? 8.411 -0.673 1.469 1.00 82.38 184 PHE A N 1
ATOM 1385 C CA . PHE A 1 184 ? 8.907 -0.065 0.247 1.00 82.38 184 PHE A CA 1
ATOM 1386 C C . PHE A 1 184 ? 10.331 0.422 0.390 1.00 82.38 184 PHE A C 1
ATOM 1388 O O . PHE A 1 184 ? 11.135 0.041 -0.436 1.00 82.38 184 PHE A O 1
ATOM 1395 N N . LYS A 1 185 ? 10.692 1.186 1.425 1.00 83.31 185 LYS A N 1
ATOM 1396 C CA . LYS A 1 185 ? 12.061 1.728 1.546 1.00 83.31 185 LYS A CA 1
ATOM 1397 C C . LYS A 1 185 ? 13.028 0.817 2.295 1.00 83.31 185 LYS A C 1
ATOM 1399 O O . LYS A 1 185 ? 14.234 0.980 2.154 1.00 83.31 185 LYS A O 1
ATOM 1404 N N . GLY A 1 186 ? 12.521 -0.107 3.107 1.00 87.56 186 GLY A N 1
ATOM 1405 C CA . GLY A 1 186 ? 13.318 -1.099 3.823 1.00 87.56 186 GLY A CA 1
ATOM 1406 C C . GLY A 1 186 ? 13.537 -2.356 2.987 1.00 87.56 186 GLY A C 1
ATOM 1407 O O . GLY A 1 186 ? 14.605 -2.556 2.410 1.00 87.56 186 GLY A O 1
ATOM 1408 N N . TYR A 1 187 ? 12.510 -3.203 2.916 1.00 85.12 187 TYR A N 1
ATOM 1409 C CA . TYR A 1 187 ? 12.569 -4.532 2.309 1.00 85.12 187 TYR A CA 1
ATOM 1410 C C . TYR A 1 187 ? 12.893 -4.487 0.811 1.00 85.12 187 TYR A C 1
ATOM 1412 O O . TYR A 1 187 ? 13.892 -5.072 0.397 1.00 85.12 187 TYR A O 1
ATOM 1420 N N . ASN A 1 188 ? 12.131 -3.738 0.004 1.00 76.12 188 ASN A N 1
ATOM 1421 C CA . ASN A 1 188 ? 12.337 -3.718 -1.455 1.00 76.12 188 ASN A CA 1
ATOM 1422 C C . ASN A 1 188 ? 13.683 -3.095 -1.885 1.00 76.12 188 ASN A C 1
ATOM 1424 O O . ASN A 1 188 ? 14.127 -3.319 -3.011 1.00 76.12 188 ASN A O 1
ATOM 1428 N N . TYR A 1 189 ? 14.335 -2.327 -1.005 1.00 72.50 189 TYR A N 1
ATOM 1429 C CA . TYR A 1 189 ? 15.617 -1.655 -1.270 1.00 72.50 189 TYR A CA 1
ATOM 1430 C C . TYR A 1 189 ? 16.804 -2.409 -0.686 1.00 72.50 189 TYR A C 1
ATOM 1432 O O . TYR A 1 189 ? 17.940 -1.962 -0.840 1.00 72.50 189 TYR A O 1
ATOM 1440 N N . GLY A 1 190 ? 16.562 -3.506 0.039 1.00 75.94 190 GLY A N 1
ATOM 1441 C CA . GLY A 1 190 ? 17.594 -4.136 0.856 1.00 75.94 190 GLY A CA 1
ATOM 1442 C C . GLY A 1 190 ? 18.178 -3.185 1.910 1.00 75.94 190 GLY A C 1
ATOM 1443 O O . GLY A 1 190 ? 19.277 -3.424 2.409 1.00 75.94 190 GLY A O 1
ATOM 1444 N N . ASN A 1 191 ? 17.477 -2.095 2.258 1.00 83.38 191 ASN A N 1
ATOM 1445 C CA . ASN A 1 191 ? 17.886 -1.210 3.339 1.00 83.38 191 ASN A CA 1
ATOM 1446 C C . ASN A 1 191 ? 17.445 -1.836 4.668 1.00 83.38 191 ASN A C 1
ATOM 1448 O O . ASN A 1 191 ? 16.382 -1.538 5.222 1.00 83.38 191 ASN A O 1
ATOM 1452 N N . TYR A 1 192 ? 18.298 -2.720 5.184 1.00 87.19 192 TYR A N 1
ATOM 1453 C CA . TYR A 1 192 ? 18.079 -3.385 6.463 1.00 87.19 192 TYR A CA 1
ATOM 1454 C C . TYR A 1 192 ? 17.998 -2.404 7.637 1.00 87.19 192 TYR A C 1
ATOM 1456 O O . TYR A 1 192 ? 17.321 -2.708 8.613 1.00 87.19 192 TYR A O 1
ATOM 1464 N N . THR A 1 193 ? 18.611 -1.221 7.545 1.00 88.06 193 THR A N 1
ATOM 1465 C CA . THR A 1 193 ? 18.525 -0.181 8.580 1.00 88.06 193 THR A CA 1
ATOM 1466 C C . THR A 1 193 ? 17.102 0.358 8.700 1.00 88.06 193 THR A C 1
ATOM 1468 O O . THR A 1 193 ? 16.546 0.372 9.796 1.00 88.06 193 THR A O 1
ATOM 1471 N N . LEU A 1 194 ? 16.468 0.741 7.588 1.00 90.88 194 LEU A N 1
ATOM 1472 C CA . LEU A 1 194 ? 15.074 1.202 7.582 1.00 90.88 194 LEU A CA 1
ATOM 1473 C C . LEU A 1 194 ? 14.086 0.068 7.870 1.00 90.88 194 LEU A C 1
ATOM 1475 O O . LEU A 1 194 ? 13.113 0.281 8.593 1.00 90.88 194 LEU A O 1
ATOM 1479 N N . LEU A 1 195 ? 14.349 -1.137 7.354 1.00 92.31 195 LEU A N 1
ATOM 1480 C CA . LEU A 1 195 ? 13.532 -2.316 7.635 1.00 92.31 195 LEU A CA 1
ATOM 1481 C C . LEU A 1 195 ? 13.532 -2.641 9.135 1.00 92.31 195 LEU A C 1
ATOM 1483 O O . LEU A 1 195 ? 12.474 -2.665 9.761 1.00 92.31 195 LEU A O 1
ATOM 1487 N N . LEU A 1 196 ? 14.714 -2.856 9.724 1.00 92.88 196 LEU A N 1
ATOM 1488 C CA . LEU A 1 196 ? 14.848 -3.185 11.143 1.00 92.88 196 LEU A CA 1
ATOM 1489 C C . LEU A 1 196 ? 14.426 -2.012 12.020 1.00 92.88 196 LEU A C 1
ATOM 1491 O O . LEU A 1 196 ? 13.716 -2.224 12.994 1.00 92.88 196 LEU A O 1
ATOM 1495 N N . GLY A 1 197 ? 14.798 -0.782 11.663 1.00 93.38 197 GLY A N 1
ATOM 1496 C CA . GLY A 1 197 ? 14.395 0.421 12.385 1.00 93.38 197 GLY A CA 1
ATOM 1497 C C . GLY A 1 197 ? 12.878 0.572 12.450 1.00 93.38 197 GLY A C 1
ATOM 1498 O O . GLY A 1 197 ? 12.329 0.787 13.528 1.00 93.38 197 GLY A O 1
ATOM 1499 N N . GLY A 1 198 ? 12.179 0.389 11.329 1.00 94.94 198 GLY A N 1
ATOM 1500 C CA . GLY A 1 198 ? 10.723 0.462 11.307 1.00 94.94 198 GLY A CA 1
ATOM 1501 C C . GLY A 1 198 ? 10.042 -0.702 12.037 1.00 94.94 198 GLY A C 1
ATOM 1502 O O . GLY A 1 198 ? 9.078 -0.466 12.762 1.00 94.94 198 GLY A O 1
ATOM 1503 N N . VAL A 1 199 ? 10.565 -1.933 11.941 1.00 95.75 199 VAL A N 1
ATOM 1504 C CA . VAL A 1 199 ? 10.062 -3.086 12.718 1.00 95.75 199 VAL A CA 1
ATOM 1505 C C . VAL A 1 199 ? 10.268 -2.876 14.219 1.00 95.75 199 VAL A C 1
ATOM 1507 O O . VAL A 1 199 ? 9.336 -3.073 14.997 1.00 95.75 199 VAL A O 1
ATOM 1510 N N . ILE A 1 200 ? 11.454 -2.424 14.636 1.00 96.31 200 ILE A N 1
ATOM 1511 C CA . ILE A 1 200 ? 11.753 -2.078 16.031 1.00 96.31 200 ILE A CA 1
ATOM 1512 C C . ILE A 1 200 ? 10.789 -0.996 16.513 1.00 96.31 200 ILE A C 1
ATOM 1514 O O . ILE A 1 200 ? 10.218 -1.135 17.591 1.00 96.31 200 ILE A O 1
ATOM 1518 N N . MET A 1 201 ? 10.545 0.043 15.711 1.00 96.75 201 MET A N 1
ATOM 1519 C CA . MET A 1 201 ? 9.588 1.085 16.076 1.00 96.75 201 MET A CA 1
ATOM 1520 C C . MET A 1 201 ? 8.154 0.566 16.181 1.00 96.75 201 MET A C 1
ATOM 1522 O O . MET A 1 201 ? 7.469 0.938 17.127 1.00 96.75 201 MET A O 1
ATOM 1526 N N . LEU A 1 202 ? 7.701 -0.326 15.296 1.00 96.38 202 LEU A N 1
ATOM 1527 C CA . LEU A 1 202 ? 6.388 -0.972 15.429 1.00 96.38 202 LEU A CA 1
ATOM 1528 C C . LEU A 1 202 ? 6.284 -1.768 16.737 1.00 96.38 202 LEU A C 1
ATOM 1530 O O . LEU A 1 202 ? 5.293 -1.636 17.454 1.00 96.38 202 LEU A O 1
ATOM 1534 N N . VAL A 1 203 ? 7.319 -2.539 17.087 1.00 97.44 203 VAL A N 1
ATOM 1535 C CA . VAL A 1 203 ? 7.375 -3.268 18.363 1.00 97.44 203 VAL A CA 1
ATOM 1536 C C . VAL A 1 203 ? 7.338 -2.294 19.538 1.00 97.44 203 VAL A C 1
ATOM 1538 O O . VAL A 1 203 ? 6.544 -2.489 20.453 1.00 97.44 203 VAL A O 1
ATOM 1541 N N . ILE A 1 204 ? 8.129 -1.219 19.507 1.00 98.06 204 ILE A N 1
ATOM 1542 C CA . ILE A 1 204 ? 8.124 -0.182 20.547 1.00 98.06 204 ILE A CA 1
ATOM 1543 C C . ILE A 1 204 ? 6.733 0.440 20.685 1.00 98.06 204 ILE A C 1
ATOM 1545 O O . ILE A 1 204 ? 6.249 0.566 21.805 1.00 98.06 204 ILE A O 1
ATOM 1549 N N . LEU A 1 205 ? 6.055 0.782 19.585 1.00 97.69 205 LEU A N 1
ATOM 1550 C CA . LEU A 1 205 ? 4.700 1.338 19.632 1.00 97.69 205 LEU A CA 1
ATOM 1551 C C . LEU A 1 205 ? 3.705 0.368 20.279 1.00 97.69 205 LEU A C 1
ATOM 1553 O O . LEU A 1 205 ? 2.910 0.789 21.119 1.00 97.69 205 LEU A O 1
ATOM 1557 N N . VAL A 1 206 ? 3.777 -0.924 19.948 1.00 97.88 206 VAL A N 1
ATOM 1558 C CA . VAL A 1 206 ? 2.948 -1.961 20.584 1.00 97.88 206 VAL A CA 1
ATOM 1559 C C . VAL A 1 206 ? 3.251 -2.066 22.080 1.00 97.88 206 VAL A C 1
ATOM 1561 O O . VAL A 1 206 ? 2.325 -2.085 22.888 1.00 97.88 206 VAL A O 1
ATOM 1564 N N . GLN A 1 207 ? 4.529 -2.078 22.469 1.00 98.00 207 GLN A N 1
ATOM 1565 C CA . GLN A 1 207 ? 4.925 -2.152 23.878 1.00 98.00 207 GLN A CA 1
ATOM 1566 C C . GLN A 1 207 ? 4.514 -0.906 24.664 1.00 98.00 207 GLN A C 1
ATOM 1568 O O . GLN A 1 207 ? 4.068 -1.026 25.804 1.00 98.00 207 GLN A O 1
ATOM 1573 N N . LEU A 1 208 ? 4.615 0.283 24.066 1.00 96.69 208 LEU A N 1
ATOM 1574 C CA . LEU A 1 208 ? 4.142 1.527 24.666 1.00 96.69 208 LEU A CA 1
ATOM 1575 C C . LEU A 1 208 ? 2.622 1.508 24.841 1.00 96.69 208 LEU A C 1
ATOM 1577 O O . LEU A 1 208 ? 2.145 1.847 25.921 1.00 96.69 208 LEU A O 1
ATOM 1581 N N . ALA A 1 209 ? 1.871 1.061 23.830 1.00 96.06 209 ALA A N 1
ATOM 1582 C CA . ALA A 1 209 ? 0.420 0.921 23.921 1.00 96.06 209 ALA A CA 1
ATOM 1583 C C . ALA A 1 209 ? 0.017 -0.065 25.031 1.00 96.06 209 ALA A C 1
ATOM 1585 O O . ALA A 1 209 ? -0.807 0.279 25.877 1.00 96.06 209 ALA A O 1
ATOM 1586 N N . GLN A 1 210 ? 0.645 -1.245 25.086 1.00 96.50 210 GLN A N 1
ATOM 1587 C CA . GLN A 1 210 ? 0.383 -2.253 26.117 1.00 96.50 210 GLN A CA 1
ATOM 1588 C C . GLN A 1 210 ? 0.750 -1.755 27.519 1.00 96.50 210 GLN A C 1
ATOM 1590 O O . GLN A 1 210 ? -0.042 -1.881 28.451 1.00 96.50 210 GLN A O 1
ATOM 1595 N N . SER A 1 211 ? 1.941 -1.173 27.680 1.00 94.81 211 SER A N 1
ATOM 1596 C CA . SER A 1 211 ? 2.418 -0.669 28.974 1.00 94.81 211 SER A CA 1
ATOM 1597 C C . SER A 1 211 ? 1.535 0.465 29.485 1.00 94.81 211 SER A C 1
ATOM 1599 O O . SER A 1 211 ? 1.203 0.506 30.669 1.00 94.81 211 SER A O 1
ATOM 1601 N N . PHE A 1 212 ? 1.113 1.361 28.589 1.00 93.19 212 PHE A N 1
ATOM 1602 C CA . PHE A 1 212 ? 0.183 2.431 28.921 1.00 93.19 212 PHE A CA 1
ATOM 1603 C C . PHE A 1 212 ? -1.193 1.880 29.309 1.00 93.19 212 PHE A C 1
ATOM 1605 O O . PHE A 1 212 ? -1.731 2.290 30.333 1.00 93.19 212 PHE A O 1
ATOM 1612 N N . GLY A 1 213 ? -1.726 0.904 28.570 1.00 93.31 213 GLY A N 1
ATOM 1613 C CA . GLY A 1 213 ? -2.969 0.209 28.913 1.00 93.31 213 GLY A CA 1
ATOM 1614 C C . GLY A 1 213 ? -2.934 -0.441 30.297 1.00 93.31 213 GLY A C 1
ATOM 1615 O O . GLY A 1 213 ? -3.774 -0.141 31.144 1.00 93.31 213 GLY A O 1
ATOM 1616 N N . ASN A 1 214 ? -1.900 -1.240 30.576 1.00 93.50 214 ASN A N 1
ATOM 1617 C CA . ASN A 1 214 ? -1.699 -1.891 31.877 1.00 93.50 214 ASN A CA 1
ATOM 1618 C C . ASN A 1 214 ? -1.602 -0.868 33.021 1.00 93.50 214 ASN A C 1
ATOM 1620 O O . ASN A 1 214 ? -2.151 -1.056 34.112 1.00 93.50 214 ASN A O 1
ATOM 1624 N N . TYR A 1 215 ? -0.908 0.244 32.774 1.00 92.56 215 TYR A N 1
ATOM 1625 C CA . TYR A 1 215 ? -0.842 1.345 33.723 1.00 92.56 215 TYR A CA 1
ATOM 1626 C C . TYR A 1 215 ? -2.230 1.952 33.982 1.00 92.56 215 TYR A C 1
ATOM 1628 O O . TYR A 1 215 ? -2.586 2.173 35.136 1.00 92.56 215 TYR A O 1
ATOM 1636 N N . LEU A 1 216 ? -3.051 2.168 32.951 1.00 91.38 216 LEU A N 1
ATOM 1637 C CA . LEU A 1 216 ? -4.405 2.710 33.108 1.00 91.38 216 LEU A CA 1
ATOM 1638 C C . LEU A 1 216 ? -5.348 1.797 33.897 1.00 91.38 216 LEU A C 1
ATOM 1640 O O . LEU A 1 216 ? -6.160 2.310 34.664 1.00 91.38 216 LEU A O 1
ATOM 1644 N N . VAL A 1 217 ? -5.226 0.475 33.756 1.00 90.50 217 VAL A N 1
ATOM 1645 C CA . VAL A 1 217 ? -6.019 -0.496 34.534 1.00 90.50 217 VAL A CA 1
ATOM 1646 C C . VAL A 1 217 ? -5.716 -0.399 36.030 1.00 90.50 217 VAL A C 1
ATOM 1648 O O . VAL A 1 217 ? -6.612 -0.503 36.867 1.00 90.50 217 VAL A O 1
ATOM 1651 N N . THR A 1 218 ? -4.450 -0.172 36.381 1.00 87.75 218 THR A N 1
ATOM 1652 C CA . THR A 1 218 ? -4.006 -0.072 37.780 1.00 87.75 218 THR A CA 1
ATOM 1653 C C . THR A 1 218 ? -4.129 1.344 38.354 1.00 87.75 218 THR A C 1
ATOM 1655 O O . THR A 1 218 ? -4.147 1.524 39.577 1.00 87.75 218 THR A O 1
ATOM 1658 N N . ALA A 1 219 ? -4.240 2.370 37.505 1.00 84.75 219 ALA A N 1
ATOM 1659 C CA . ALA A 1 219 ? -4.283 3.758 37.939 1.00 84.75 219 ALA A CA 1
ATOM 1660 C C . ALA A 1 219 ? -5.579 4.076 38.701 1.00 84.75 219 ALA A C 1
ATOM 1662 O O . ALA A 1 219 ? -6.693 3.958 38.195 1.00 84.75 219 ALA A O 1
ATOM 1663 N N . LYS A 1 220 ? -5.440 4.608 39.923 1.00 74.62 220 LYS A N 1
ATOM 1664 C CA . LYS A 1 220 ? -6.593 5.075 40.716 1.00 74.62 220 LYS A CA 1
ATOM 1665 C C . LYS A 1 220 ? -7.284 6.304 40.107 1.00 74.62 220 LYS A C 1
ATOM 1667 O O . LYS A 1 220 ? -8.448 6.557 40.407 1.00 74.62 220 LYS A O 1
ATOM 1672 N N . LYS A 1 221 ? -6.570 7.091 39.292 1.00 78.38 221 LYS A N 1
ATOM 1673 C CA . LYS A 1 221 ? -7.071 8.303 38.626 1.00 78.38 221 LYS A CA 1
ATOM 1674 C C . LYS A 1 221 ? -6.698 8.283 37.145 1.00 78.38 221 LYS A C 1
ATOM 1676 O O . LYS A 1 221 ? -5.554 8.018 36.803 1.00 78.38 221 LYS A O 1
ATOM 1681 N N . LEU A 1 222 ? -7.645 8.671 36.291 1.00 77.62 222 LEU A N 1
ATOM 1682 C CA . LEU A 1 222 ? -7.494 8.752 34.829 1.00 77.62 222 LEU A CA 1
ATOM 1683 C C . LEU A 1 222 ? -6.791 10.043 34.353 1.00 77.62 222 LEU A C 1
ATOM 1685 O O . LEU A 1 222 ? -6.856 10.391 33.181 1.00 77.62 222 LEU A O 1
ATOM 1689 N N . THR A 1 223 ? -6.137 10.801 35.237 1.00 78.12 223 THR A N 1
ATOM 1690 C CA . THR A 1 223 ? -5.517 12.096 34.887 1.00 78.12 223 THR A CA 1
ATOM 1691 C C . THR A 1 223 ? -4.417 11.960 33.835 1.00 78.12 223 THR A C 1
ATOM 1693 O O . THR A 1 223 ? -4.304 12.800 32.948 1.00 78.12 223 THR A O 1
ATOM 1696 N N . SER A 1 224 ? -3.643 10.879 33.897 1.00 77.19 224 SER A N 1
ATOM 1697 C CA . SER A 1 224 ? -2.620 10.523 32.910 1.00 77.19 224 SER A CA 1
ATOM 1698 C C . SER A 1 224 ? -3.208 10.234 31.525 1.00 77.19 224 SER A C 1
ATOM 1700 O O . SER A 1 224 ? -2.643 10.673 30.526 1.00 77.19 224 SER A O 1
ATOM 1702 N N . LEU A 1 225 ? -4.373 9.577 31.460 1.00 83.25 225 LEU A N 1
ATOM 1703 C CA . LEU A 1 225 ? -5.110 9.358 30.212 1.00 83.25 225 LEU A CA 1
ATOM 1704 C C . LEU A 1 225 ? -5.491 10.683 29.552 1.00 83.25 225 LEU A C 1
ATOM 1706 O O . LEU A 1 225 ? -5.248 10.874 28.364 1.00 83.25 225 LEU A O 1
ATOM 1710 N N . TRP A 1 226 ? -6.055 11.609 30.328 1.00 83.44 226 TRP A N 1
ATOM 1711 C CA . TRP A 1 226 ? -6.506 12.898 29.805 1.00 83.44 226 TRP A CA 1
ATOM 1712 C C . TRP A 1 226 ? -5.364 13.731 29.229 1.00 83.44 226 TRP A C 1
ATOM 1714 O O . TRP A 1 226 ? -5.535 14.325 28.170 1.00 83.44 226 TRP A O 1
ATOM 1724 N N . ILE A 1 227 ? -4.192 13.731 29.868 1.00 85.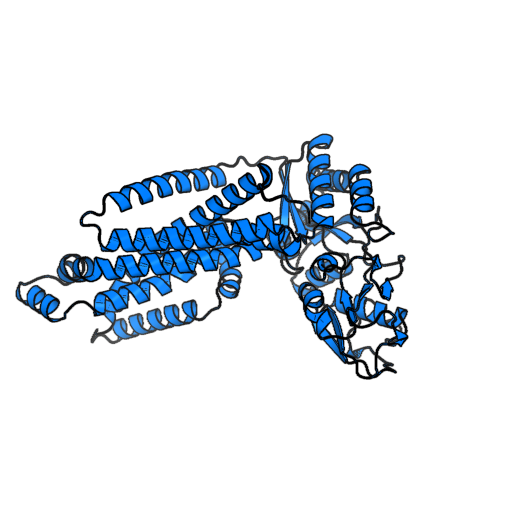88 227 ILE A N 1
ATOM 1725 C CA . ILE A 1 227 ? -3.012 14.446 29.360 1.00 85.88 227 ILE A CA 1
ATOM 1726 C C . ILE A 1 227 ? -2.596 13.893 27.992 1.00 85.88 227 ILE A C 1
ATOM 1728 O O . ILE A 1 227 ? -2.433 14.660 27.044 1.00 85.88 227 ILE A O 1
ATOM 1732 N N . VAL A 1 228 ? -2.473 12.569 27.869 1.00 86.62 228 VAL A N 1
ATOM 1733 C CA . VAL A 1 228 ? -2.077 11.922 26.609 1.00 86.62 228 VAL A CA 1
ATOM 1734 C C . VAL A 1 228 ? -3.115 12.163 25.514 1.00 86.62 228 VAL A C 1
ATOM 1736 O O . VAL A 1 228 ? -2.747 12.533 24.401 1.00 86.62 228 VAL A O 1
ATOM 1739 N N . ILE A 1 229 ? -4.407 12.027 25.830 1.00 88.25 229 ILE A N 1
ATOM 1740 C CA . ILE A 1 229 ? -5.494 12.310 24.886 1.00 88.25 229 ILE A CA 1
ATOM 1741 C C . ILE A 1 229 ? -5.430 13.761 24.412 1.00 88.25 229 ILE A C 1
ATOM 1743 O O . ILE A 1 229 ? -5.530 13.993 23.215 1.00 88.25 229 ILE A O 1
ATOM 1747 N N . VAL A 1 230 ? -5.242 14.736 25.306 1.00 91.44 230 VAL A N 1
ATOM 1748 C CA . VAL A 1 230 ? -5.171 16.155 24.922 1.00 91.44 230 VAL A CA 1
ATOM 1749 C C . VAL A 1 230 ? -3.974 16.415 24.011 1.00 91.44 230 VAL A C 1
ATOM 1751 O O . VAL A 1 230 ? -4.141 17.055 22.977 1.00 91.44 230 VAL A O 1
ATOM 1754 N N . ILE A 1 231 ? -2.794 15.881 24.337 1.00 92.56 231 ILE A N 1
ATOM 1755 C CA . ILE A 1 231 ? -1.595 16.027 23.497 1.00 92.56 231 ILE A CA 1
ATOM 1756 C C . ILE A 1 231 ? -1.842 15.444 22.103 1.00 92.56 231 ILE A C 1
ATOM 1758 O O . ILE A 1 231 ? -1.599 16.114 21.099 1.00 92.56 231 ILE A O 1
ATOM 1762 N N . LEU A 1 232 ? -2.362 14.218 22.031 1.00 93.12 232 LEU A N 1
ATOM 1763 C CA . LEU A 1 232 ? -2.609 13.543 20.760 1.00 93.12 232 LEU A CA 1
ATOM 1764 C C . LEU A 1 232 ? -3.760 14.178 19.975 1.00 93.12 232 LEU A C 1
ATOM 1766 O O . LEU A 1 232 ? -3.683 14.234 18.751 1.00 93.12 232 LEU A O 1
ATOM 1770 N N . LEU A 1 233 ? -4.791 14.706 20.639 1.00 92.44 233 LEU A N 1
ATOM 1771 C CA . LEU A 1 233 ? -5.873 15.460 20.001 1.00 92.44 233 LEU A CA 1
ATOM 1772 C C . LEU A 1 233 ? -5.367 16.769 19.408 1.00 92.44 233 LEU A C 1
ATOM 1774 O O . LEU A 1 233 ? -5.709 17.075 18.271 1.00 92.44 233 LEU A O 1
ATOM 1778 N N . VAL A 1 234 ? -4.545 17.523 20.143 1.00 93.19 234 VAL A N 1
ATOM 1779 C CA . VAL A 1 234 ? -3.944 18.761 19.632 1.00 93.19 234 VAL A CA 1
ATOM 1780 C C . VAL A 1 234 ? -3.054 18.439 18.440 1.00 93.19 234 VAL A C 1
ATOM 1782 O O . VAL A 1 234 ? -3.255 19.001 17.371 1.00 93.19 234 VAL A O 1
ATOM 1785 N N . ALA A 1 235 ? -2.140 17.479 18.576 1.00 92.25 235 ALA A N 1
ATOM 1786 C CA . ALA A 1 235 ? -1.213 17.127 17.507 1.00 92.25 235 ALA A CA 1
ATOM 1787 C C . ALA A 1 235 ? -1.930 16.552 16.268 1.00 92.25 235 ALA A C 1
ATOM 1789 O O . ALA A 1 235 ? -1.618 16.929 15.138 1.00 92.25 235 ALA A O 1
ATOM 1790 N N . SER A 1 236 ? -2.952 15.711 16.457 1.00 91.94 236 SER A N 1
ATOM 1791 C CA . SER A 1 236 ? -3.767 15.186 15.352 1.00 91.94 236 SER A CA 1
ATOM 1792 C C . SER A 1 236 ? -4.663 16.256 14.731 1.00 91.94 236 SER A C 1
ATOM 1794 O O . SER A 1 236 ? -4.840 16.275 13.517 1.00 91.94 236 SER A O 1
ATOM 1796 N N . GLY A 1 237 ? -5.204 17.171 15.539 1.00 90.31 237 GLY A N 1
ATOM 1797 C CA . GLY A 1 237 ? -5.968 18.326 15.075 1.00 90.31 237 GLY A CA 1
ATOM 1798 C C . GLY A 1 237 ? -5.105 19.269 14.243 1.00 90.31 237 GLY A C 1
ATOM 1799 O O . GLY A 1 237 ? -5.528 19.699 13.174 1.00 90.31 237 GLY A O 1
ATOM 1800 N N . THR A 1 238 ? -3.861 19.510 14.665 1.00 90.56 238 THR A N 1
ATOM 1801 C CA . THR A 1 238 ? -2.865 20.235 13.873 1.00 90.56 238 THR A CA 1
ATOM 1802 C C . THR A 1 238 ? -2.550 19.495 12.578 1.00 90.56 238 THR A C 1
ATOM 1804 O O . THR A 1 238 ? -2.566 20.125 11.530 1.00 90.56 238 THR A O 1
ATOM 1807 N N . GLN A 1 239 ? -2.332 18.176 12.600 1.00 90.12 239 GLN A N 1
ATOM 1808 C CA . GLN A 1 239 ? -2.080 17.404 11.378 1.00 90.12 239 GLN A CA 1
ATOM 1809 C C . GLN A 1 239 ? -3.261 17.468 10.398 1.00 90.12 239 GLN A C 1
ATOM 1811 O O . GLN A 1 239 ? -3.055 17.687 9.207 1.00 90.12 239 GLN A O 1
ATOM 1816 N N . LEU A 1 240 ? -4.498 17.321 10.883 1.00 88.19 240 LEU A N 1
ATOM 1817 C CA . LEU A 1 240 ? -5.705 17.453 10.062 1.00 88.19 240 LEU A CA 1
ATOM 1818 C C . LEU A 1 240 ? -5.848 18.867 9.500 1.00 88.19 240 LEU A C 1
ATOM 1820 O O . LEU A 1 240 ? -6.132 19.021 8.316 1.00 88.19 240 LEU A O 1
ATOM 1824 N N . TYR A 1 241 ? -5.602 19.891 10.321 1.00 85.94 241 TYR A N 1
ATOM 1825 C CA . TYR A 1 241 ? -5.603 21.281 9.877 1.00 85.94 241 TYR A CA 1
ATOM 1826 C C . TYR A 1 241 ? -4.533 21.535 8.816 1.00 85.94 241 TYR A C 1
ATOM 1828 O O . TYR A 1 241 ? -4.836 22.162 7.810 1.00 85.94 241 TYR A O 1
ATOM 1836 N N . LEU A 1 242 ? -3.310 21.031 8.995 1.00 86.56 242 LEU A N 1
ATOM 1837 C CA . LEU A 1 242 ? -2.230 21.144 8.012 1.00 86.56 242 LEU A CA 1
ATOM 1838 C C . LEU A 1 242 ? -2.580 20.425 6.708 1.00 86.56 242 LEU A C 1
ATOM 1840 O O . LEU A 1 242 ? -2.316 20.960 5.639 1.00 86.56 242 LEU A O 1
ATOM 1844 N N . ASN A 1 243 ? -3.211 19.252 6.785 1.00 83.50 243 ASN A N 1
ATOM 1845 C CA . ASN A 1 243 ? -3.649 18.509 5.605 1.00 83.50 243 ASN A CA 1
ATOM 1846 C C . ASN A 1 243 ? -4.781 19.240 4.862 1.00 83.50 243 ASN A C 1
ATOM 1848 O O . ASN A 1 243 ? -4.763 19.295 3.637 1.00 83.50 243 ASN A O 1
ATOM 1852 N N . ALA A 1 244 ? -5.742 19.819 5.588 1.00 81.50 244 ALA A N 1
ATOM 1853 C CA . ALA A 1 244 ? -6.875 20.547 5.012 1.00 81.50 244 ALA A CA 1
ATOM 1854 C C . ALA A 1 244 ? -6.500 21.955 4.516 1.00 81.50 244 ALA A C 1
ATOM 1856 O O . ALA A 1 244 ? -7.050 22.434 3.530 1.00 81.50 244 ALA A O 1
ATOM 1857 N N . SER A 1 245 ? -5.566 22.612 5.205 1.00 74.94 245 SER A N 1
ATOM 1858 C CA . SER A 1 245 ? -5.106 23.979 4.922 1.00 74.94 245 SER A CA 1
ATOM 1859 C C . SER A 1 245 ? -3.841 24.007 4.076 1.00 74.94 245 SER A C 1
ATOM 1861 O O . SER A 1 245 ? -3.303 25.087 3.830 1.00 74.94 245 SER A O 1
ATOM 1863 N N . ALA A 1 246 ? -3.345 22.843 3.642 1.00 69.38 246 ALA A N 1
ATOM 1864 C CA . ALA A 1 246 ? -2.312 22.761 2.628 1.00 69.38 246 ALA A CA 1
ATOM 1865 C C . ALA A 1 246 ? -2.811 23.554 1.419 1.00 69.38 246 ALA A C 1
ATOM 1867 O O . ALA A 1 246 ? -3.756 23.146 0.743 1.00 69.38 246 ALA A O 1
ATOM 1868 N N . ALA A 1 247 ? -2.223 24.735 1.205 1.00 57.19 247 ALA A N 1
ATOM 1869 C CA . ALA A 1 247 ? -2.609 25.601 0.107 1.00 57.19 247 ALA A CA 1
ATOM 1870 C C . ALA A 1 247 ? -2.586 24.776 -1.180 1.00 57.19 247 ALA A C 1
ATOM 1872 O O . ALA A 1 247 ? -1.626 24.034 -1.410 1.00 57.19 247 ALA A O 1
ATOM 1873 N N . ILE A 1 248 ? -3.628 24.909 -2.009 1.00 65.31 248 ILE A N 1
ATOM 1874 C CA . ILE A 1 248 ? -3.625 24.353 -3.361 1.00 65.31 248 ILE A CA 1
ATOM 1875 C C . ILE A 1 248 ? -2.477 25.048 -4.079 1.00 65.31 248 ILE A C 1
ATOM 1877 O O . ILE A 1 248 ? -2.627 26.157 -4.586 1.00 65.31 248 ILE A O 1
ATOM 1881 N N . ASN A 1 249 ? -1.300 24.430 -4.051 1.00 78.12 249 ASN A N 1
ATOM 1882 C CA . ASN A 1 249 ? -0.144 24.925 -4.758 1.00 78.12 249 ASN A CA 1
ATOM 1883 C C . ASN A 1 249 ? -0.486 24.774 -6.245 1.00 78.12 249 ASN A C 1
ATOM 1885 O O . ASN A 1 249 ? -0.564 23.643 -6.735 1.00 78.12 249 ASN A O 1
ATOM 1889 N N . PRO A 1 250 ? -0.722 25.878 -6.979 1.00 82.38 250 PRO A N 1
ATOM 1890 C CA . PRO A 1 250 ? -1.180 25.790 -8.359 1.00 82.38 250 PRO A CA 1
ATOM 1891 C C . PRO A 1 250 ? -0.137 25.108 -9.248 1.00 82.38 250 PRO A C 1
ATOM 1893 O O . PRO A 1 250 ? -0.507 24.525 -10.265 1.00 82.38 250 PRO A O 1
ATOM 1896 N N . ASN A 1 251 ? 1.133 25.091 -8.831 1.00 89.44 251 ASN A N 1
ATOM 1897 C CA . ASN A 1 251 ? 2.241 24.436 -9.523 1.00 89.44 251 ASN A CA 1
ATOM 1898 C C . ASN A 1 251 ? 2.471 22.991 -9.061 1.00 89.44 251 ASN A C 1
ATOM 1900 O O . ASN A 1 251 ? 3.392 22.337 -9.548 1.00 89.44 251 ASN A O 1
ATOM 1904 N N . GLN A 1 252 ? 1.659 22.476 -8.134 1.00 91.88 252 GLN A N 1
ATOM 1905 C CA . GLN A 1 252 ? 1.764 21.092 -7.704 1.00 91.88 252 GLN A CA 1
ATOM 1906 C C . GLN A 1 252 ? 1.098 20.147 -8.708 1.00 91.88 252 GLN A C 1
ATOM 1908 O O . GLN A 1 252 ? 0.015 20.416 -9.252 1.00 91.88 252 GLN A O 1
ATOM 1913 N N . ILE A 1 253 ? 1.777 19.030 -8.947 1.00 95.19 253 ILE A N 1
ATOM 1914 C CA . ILE A 1 253 ? 1.257 17.867 -9.661 1.00 95.19 253 ILE A CA 1
ATOM 1915 C C . ILE A 1 253 ? 1.613 16.604 -8.885 1.00 95.19 253 ILE A C 1
ATOM 1917 O O . ILE A 1 253 ? 2.658 16.529 -8.244 1.00 95.19 253 ILE A O 1
ATOM 1921 N N . THR A 1 254 ? 0.754 15.603 -8.971 1.00 95.00 254 THR A N 1
ATOM 1922 C CA . THR A 1 254 ? 0.920 14.306 -8.330 1.00 95.00 254 THR A CA 1
ATOM 1923 C C . THR A 1 254 ? 1.127 13.262 -9.411 1.00 95.00 254 THR A C 1
ATOM 1925 O O . THR A 1 254 ? 0.308 13.147 -10.327 1.00 95.00 254 THR A O 1
ATOM 1928 N N . VAL A 1 255 ? 2.231 12.525 -9.321 1.00 97.56 255 VAL A N 1
ATOM 1929 C CA . VAL A 1 255 ? 2.643 11.546 -10.326 1.00 97.56 255 VAL A CA 1
ATOM 1930 C C . VAL A 1 255 ? 2.803 10.178 -9.676 1.00 97.56 255 VAL A C 1
ATOM 1932 O O . VAL A 1 255 ? 3.612 10.004 -8.763 1.00 97.56 255 VAL A O 1
ATOM 1935 N N . GLY A 1 256 ? 2.013 9.219 -10.151 1.00 95.62 256 GLY A N 1
ATOM 1936 C CA . GLY A 1 256 ? 2.060 7.825 -9.727 1.00 95.62 256 GLY A CA 1
ATOM 1937 C C . GLY A 1 256 ? 3.098 7.007 -10.488 1.00 95.62 256 GLY A C 1
ATOM 1938 O O . GLY A 1 256 ? 3.299 7.211 -11.684 1.00 95.62 256 GLY A O 1
ATOM 1939 N N . TYR A 1 257 ? 3.740 6.052 -9.828 1.00 94.75 257 TYR A N 1
ATOM 1940 C CA . TYR A 1 257 ? 4.687 5.135 -10.464 1.00 94.75 257 TYR A CA 1
ATOM 1941 C C . TYR A 1 257 ? 4.842 3.849 -9.649 1.00 94.75 257 TYR A C 1
ATOM 1943 O O . TYR A 1 257 ? 4.423 3.786 -8.493 1.00 94.75 257 TYR A O 1
ATOM 1951 N N . ILE A 1 258 ? 5.446 2.824 -10.245 1.00 91.25 258 ILE A N 1
ATOM 1952 C CA . ILE A 1 258 ? 5.747 1.569 -9.552 1.00 91.25 258 ILE A CA 1
ATOM 1953 C C . ILE A 1 258 ? 7.113 1.701 -8.907 1.00 91.25 258 ILE A C 1
ATOM 1955 O O . ILE A 1 258 ? 8.089 2.050 -9.572 1.00 91.25 258 ILE A O 1
ATOM 1959 N N . THR A 1 259 ? 7.173 1.472 -7.601 1.00 85.81 259 THR A N 1
ATOM 1960 C CA . THR A 1 259 ? 8.425 1.656 -6.870 1.00 85.81 259 THR A CA 1
ATOM 1961 C C . THR A 1 259 ? 9.376 0.494 -7.098 1.00 85.81 259 THR A C 1
ATOM 1963 O O . THR A 1 259 ? 9.017 -0.681 -6.988 1.00 85.81 259 THR A O 1
ATOM 1966 N N . SER A 1 260 ? 10.613 0.856 -7.410 1.00 86.44 260 SER A N 1
ATOM 1967 C CA . SER A 1 260 ? 11.765 -0.032 -7.441 1.00 86.44 260 SER A CA 1
ATOM 1968 C C . SER A 1 260 ? 13.024 0.812 -7.220 1.00 86.44 260 SER A C 1
ATOM 1970 O O . SER A 1 260 ? 13.034 1.996 -7.580 1.00 86.44 260 SER A O 1
ATOM 1972 N N . PRO A 1 261 ? 14.116 0.250 -6.665 1.00 84.75 261 PRO A N 1
ATOM 1973 C CA . PRO A 1 261 ? 15.310 1.033 -6.347 1.00 84.75 261 PRO A CA 1
ATOM 1974 C C . PRO A 1 261 ? 15.859 1.881 -7.501 1.00 84.75 261 PRO A C 1
ATOM 1976 O O . PRO A 1 261 ? 16.190 3.049 -7.265 1.00 84.75 261 PRO A O 1
ATOM 1979 N N . PRO A 1 262 ? 15.932 1.368 -8.742 1.00 89.62 262 PRO A N 1
ATOM 1980 C CA . PRO A 1 262 ? 16.327 2.188 -9.879 1.00 89.62 262 PRO A CA 1
ATOM 1981 C C . PRO A 1 262 ? 15.249 3.208 -10.291 1.00 89.62 262 PRO A C 1
ATOM 1983 O O . PRO A 1 262 ? 15.577 4.369 -10.544 1.00 89.62 262 PRO A O 1
ATOM 1986 N N . GLN A 1 263 ? 13.970 2.815 -10.315 1.00 91.75 263 GLN A N 1
ATOM 1987 C CA . GLN A 1 263 ? 12.883 3.681 -10.777 1.00 91.75 263 GLN A CA 1
ATOM 1988 C C . GLN A 1 263 ? 12.652 4.879 -9.851 1.00 91.75 263 GLN A C 1
ATOM 1990 O O . GLN A 1 263 ? 12.484 5.998 -10.337 1.00 91.75 263 GLN A O 1
ATOM 1995 N N . ASP A 1 264 ? 12.724 4.707 -8.530 1.00 90.88 264 ASP A N 1
ATOM 1996 C CA . ASP A 1 264 ? 12.604 5.828 -7.593 1.00 90.88 264 ASP A CA 1
ATOM 1997 C C . ASP A 1 264 ? 13.666 6.900 -7.865 1.00 90.88 264 ASP A C 1
ATOM 1999 O O . ASP A 1 264 ? 13.355 8.087 -7.826 1.00 90.88 264 ASP A O 1
ATOM 2003 N N . LYS A 1 265 ? 14.907 6.517 -8.198 1.00 93.19 265 LYS A N 1
ATOM 2004 C CA . LYS A 1 265 ? 15.969 7.486 -8.524 1.00 93.19 265 LYS A CA 1
ATOM 2005 C C . LYS A 1 265 ? 15.637 8.291 -9.781 1.00 93.19 265 LYS A C 1
ATOM 2007 O O . LYS A 1 265 ? 15.811 9.509 -9.777 1.00 93.19 265 LYS A O 1
ATOM 2012 N N . ILE A 1 266 ? 15.106 7.640 -10.819 1.00 96.50 266 ILE A N 1
ATOM 2013 C CA . ILE A 1 266 ? 14.621 8.308 -12.039 1.00 96.50 266 ILE A CA 1
ATOM 2014 C C . ILE A 1 266 ? 13.497 9.289 -11.696 1.00 96.50 266 ILE A C 1
ATOM 2016 O O . ILE A 1 266 ? 13.528 10.448 -12.117 1.00 96.50 266 ILE A O 1
ATOM 2020 N N . MET A 1 267 ? 12.524 8.857 -10.892 1.00 97.38 267 MET A N 1
ATOM 2021 C CA . MET A 1 267 ? 11.391 9.695 -10.509 1.00 97.38 267 MET A CA 1
ATOM 2022 C C . MET A 1 267 ? 11.823 10.887 -9.647 1.00 97.38 267 MET A C 1
ATOM 2024 O O . MET A 1 267 ? 11.363 12.004 -9.899 1.00 97.38 267 MET A O 1
ATOM 2028 N N . GLN A 1 268 ? 12.736 10.699 -8.689 1.00 96.81 268 GLN A N 1
ATOM 2029 C CA . GLN A 1 268 ? 13.290 11.788 -7.875 1.00 96.81 268 GLN A CA 1
ATOM 2030 C C . GLN A 1 268 ? 14.073 12.796 -8.724 1.00 96.81 268 GLN A C 1
ATOM 2032 O O . GLN A 1 268 ? 13.887 14.002 -8.550 1.00 96.81 268 GLN A O 1
ATOM 2037 N N . GLU A 1 269 ? 14.881 12.338 -9.685 1.00 98.19 269 GLU A N 1
ATOM 2038 C CA . GLU A 1 269 ? 15.574 13.247 -10.604 1.00 98.19 269 GLU A CA 1
ATOM 2039 C C . GLU A 1 269 ? 14.570 14.005 -11.486 1.00 98.19 269 GLU A C 1
ATOM 2041 O O . GLU A 1 269 ? 14.682 15.220 -11.641 1.00 98.19 269 GLU A O 1
ATOM 2046 N N . SER A 1 270 ? 13.518 13.341 -11.984 1.00 98.12 270 SER A N 1
ATOM 2047 C CA . SER A 1 270 ? 12.459 14.012 -12.756 1.00 98.12 270 SER A CA 1
ATOM 2048 C C . SER A 1 270 ? 11.759 15.105 -11.940 1.00 98.12 270 SER A C 1
ATOM 2050 O O . SER A 1 270 ? 11.517 16.199 -12.450 1.00 98.12 270 SER A O 1
ATOM 2052 N N . LYS A 1 271 ? 11.496 14.846 -10.650 1.00 98.06 271 LYS A N 1
ATOM 2053 C CA . LYS A 1 271 ? 10.931 15.811 -9.700 1.00 98.06 271 LYS A CA 1
ATOM 2054 C C . LYS A 1 271 ? 11.871 16.995 -9.488 1.00 98.06 271 LYS A C 1
ATOM 2056 O O . LYS A 1 271 ? 11.416 18.139 -9.509 1.00 98.06 271 LYS A O 1
ATOM 2061 N N . LYS A 1 272 ? 13.164 16.734 -9.292 1.00 98.06 272 LYS A N 1
ATOM 2062 C CA . LYS A 1 272 ? 14.183 17.773 -9.121 1.00 98.06 272 LYS A CA 1
ATOM 2063 C C . LYS A 1 272 ? 14.255 18.677 -10.352 1.00 98.06 272 LYS A C 1
ATOM 2065 O O . LYS A 1 272 ? 14.116 19.890 -10.221 1.00 98.06 272 LYS A O 1
ATOM 2070 N N . VAL A 1 273 ? 14.362 18.095 -11.548 1.00 98.38 273 VAL A N 1
ATOM 2071 C CA . VAL A 1 273 ? 14.388 18.850 -12.810 1.00 98.38 273 VAL A CA 1
ATOM 2072 C C . VAL A 1 273 ? 13.094 19.642 -13.011 1.00 98.38 273 VAL A C 1
ATOM 2074 O O . VAL A 1 273 ? 13.144 20.798 -13.430 1.00 98.38 273 VAL A O 1
ATOM 2077 N N . ALA A 1 274 ? 11.937 19.057 -12.686 1.00 98.25 274 ALA A N 1
ATOM 2078 C CA . ALA A 1 274 ? 10.643 19.731 -12.775 1.00 98.25 274 ALA A CA 1
ATOM 2079 C C . ALA A 1 274 ? 10.585 20.976 -11.874 1.00 98.25 274 ALA A C 1
ATOM 2081 O O . ALA A 1 274 ? 10.114 22.032 -12.303 1.00 98.25 274 ALA A O 1
ATOM 2082 N N . LYS A 1 275 ? 11.135 20.880 -10.658 1.00 97.19 275 LYS A N 1
ATOM 2083 C CA . LYS A 1 275 ? 11.233 22.001 -9.722 1.00 97.19 275 LYS A CA 1
ATOM 2084 C C . LYS A 1 275 ? 12.194 23.082 -10.209 1.00 97.19 275 LYS A C 1
ATOM 2086 O O . LYS A 1 275 ? 11.820 24.250 -10.227 1.00 97.19 275 LYS A O 1
ATOM 2091 N N . GLU A 1 276 ? 13.404 22.697 -10.607 1.00 97.50 276 GLU A N 1
ATOM 2092 C CA . GLU A 1 276 ? 14.481 23.625 -10.975 1.00 97.50 276 GLU A CA 1
ATOM 2093 C C . GLU A 1 276 ? 14.213 24.358 -12.296 1.00 97.50 276 GLU A C 1
ATOM 2095 O O . GLU A 1 276 ? 14.515 25.543 -12.406 1.00 97.50 276 GLU A O 1
ATOM 2100 N N . LYS A 1 277 ? 13.642 23.676 -13.299 1.00 97.62 277 LYS A N 1
ATOM 2101 C CA . LYS A 1 277 ? 13.449 24.248 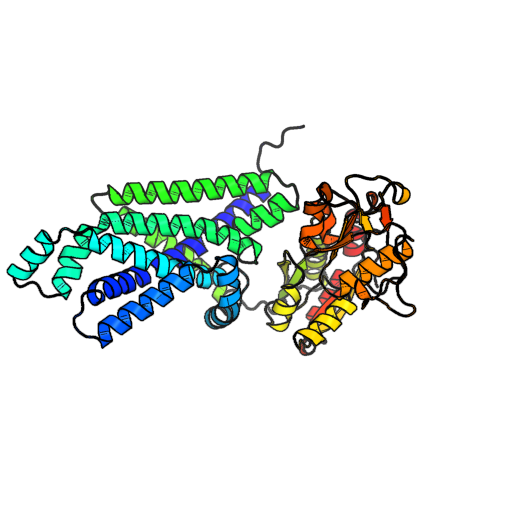-14.645 1.00 97.62 277 LYS A CA 1
ATOM 2102 C C . LYS A 1 277 ? 12.059 24.813 -14.904 1.00 97.62 277 LYS A C 1
ATOM 2104 O O . LYS A 1 277 ? 11.934 25.722 -15.718 1.00 97.62 277 LYS A O 1
ATOM 2109 N N . TYR A 1 278 ? 11.033 24.262 -14.259 1.00 96.81 278 TYR A N 1
ATOM 2110 C CA . TYR A 1 278 ? 9.632 24.595 -14.547 1.00 96.81 278 TYR A CA 1
ATOM 2111 C C . TYR A 1 27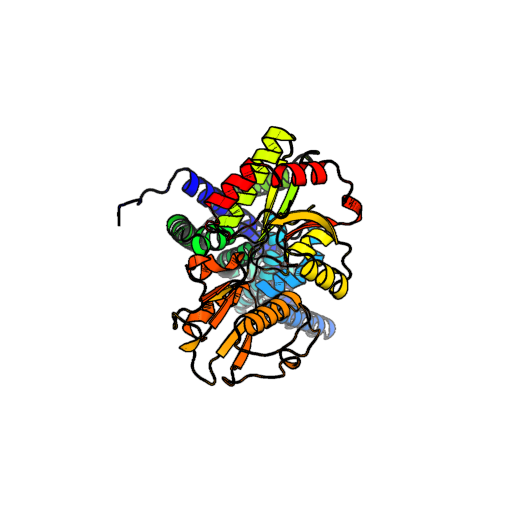8 ? 8.873 25.099 -13.313 1.00 96.81 278 TYR A C 1
ATOM 2113 O O . TYR A 1 278 ? 7.693 25.416 -13.402 1.00 96.81 278 TYR A O 1
ATOM 2121 N N . GLY A 1 279 ? 9.518 25.170 -12.142 1.00 95.94 279 GLY A N 1
ATOM 2122 C CA . GLY A 1 279 ? 8.866 25.613 -10.907 1.00 95.94 279 GLY A CA 1
ATOM 2123 C C . GLY A 1 279 ? 7.770 24.667 -10.402 1.00 95.94 279 GLY A C 1
ATOM 2124 O O . GLY A 1 279 ? 7.012 25.046 -9.504 1.00 95.94 279 GLY A O 1
ATOM 2125 N N . LEU A 1 280 ? 7.687 23.446 -10.947 1.00 96.88 280 LEU A N 1
ATOM 2126 C CA . LEU A 1 280 ? 6.682 22.452 -10.580 1.00 96.88 280 LEU A CA 1
ATOM 2127 C C . LEU A 1 280 ? 7.024 21.800 -9.242 1.00 96.88 280 LEU A C 1
ATOM 2129 O O . LEU A 1 280 ? 8.159 21.402 -8.985 1.00 96.88 280 LEU A O 1
ATOM 2133 N N . ASP A 1 281 ? 6.020 21.650 -8.389 1.00 94.44 281 ASP A N 1
ATOM 2134 C CA . ASP A 1 281 ? 6.134 20.879 -7.157 1.00 94.44 281 ASP A CA 1
ATOM 2135 C C . ASP A 1 281 ? 5.576 19.472 -7.390 1.00 94.44 281 ASP A C 1
ATOM 2137 O O . ASP A 1 281 ? 4.367 19.261 -7.402 1.00 94.44 281 ASP A O 1
ATOM 2141 N N . VAL A 1 282 ? 6.446 18.499 -7.657 1.00 95.88 282 VAL A N 1
ATOM 2142 C CA . VAL A 1 282 ? 6.000 17.133 -7.966 1.00 95.88 282 VAL A CA 1
ATOM 2143 C C . VAL A 1 282 ? 5.857 16.316 -6.680 1.00 95.88 282 VAL A C 1
ATOM 2145 O O . VAL A 1 282 ? 6.837 16.048 -5.974 1.00 95.88 282 VAL A O 1
ATOM 2148 N N . LYS A 1 283 ? 4.637 15.867 -6.384 1.00 92.50 283 LYS A N 1
ATOM 2149 C CA . LYS A 1 283 ? 4.352 14.848 -5.373 1.00 92.50 283 LYS A CA 1
ATOM 2150 C C . LYS A 1 283 ? 4.398 13.474 -6.037 1.00 92.50 283 LYS A C 1
ATOM 2152 O O . LYS A 1 283 ? 3.616 13.185 -6.933 1.00 92.50 283 LYS A O 1
ATOM 2157 N N . LEU A 1 284 ? 5.326 12.628 -5.608 1.00 92.69 284 LEU A N 1
ATOM 2158 C CA . LEU A 1 284 ? 5.448 11.267 -6.123 1.00 92.69 284 LEU A CA 1
ATOM 2159 C C . LEU A 1 284 ? 4.614 10.320 -5.260 1.00 92.69 284 LEU A C 1
ATOM 2161 O O . LEU A 1 284 ? 4.660 10.419 -4.035 1.00 92.69 284 LEU A O 1
ATOM 2165 N N . VAL A 1 285 ? 3.871 9.421 -5.901 1.00 88.31 285 VAL A N 1
ATOM 2166 C CA . VAL A 1 285 ? 3.091 8.368 -5.240 1.00 88.31 285 VAL A CA 1
ATOM 2167 C C . VAL A 1 285 ? 3.562 7.022 -5.773 1.00 88.31 285 VAL A C 1
ATOM 2169 O O . VAL A 1 285 ? 3.427 6.739 -6.962 1.00 88.31 285 VAL A O 1
ATOM 2172 N N . SER A 1 286 ? 4.154 6.216 -4.901 1.00 86.94 286 SER A N 1
ATOM 2173 C CA . SER A 1 286 ? 4.608 4.867 -5.221 1.00 86.94 286 SER A CA 1
ATOM 2174 C C . SER A 1 286 ? 3.482 3.853 -5.055 1.00 86.94 286 SER A C 1
ATOM 2176 O O . SER A 1 286 ? 2.722 3.909 -4.091 1.00 86.94 286 SER A O 1
ATOM 2178 N N . PHE A 1 287 ? 3.422 2.892 -5.970 1.00 86.00 287 PHE A N 1
ATOM 2179 C CA . PHE A 1 287 ? 2.522 1.744 -5.918 1.00 86.00 287 PHE A CA 1
ATOM 2180 C C . PHE A 1 287 ? 3.325 0.440 -5.945 1.00 86.00 287 PHE A C 1
ATOM 2182 O O . PHE A 1 287 ? 4.398 0.377 -6.549 1.00 86.00 287 PHE A O 1
ATOM 2189 N N . GLY A 1 288 ? 2.804 -0.602 -5.292 1.00 80.62 288 GLY A N 1
ATOM 2190 C CA . GLY A 1 288 ? 3.431 -1.929 -5.255 1.00 80.62 288 GLY A CA 1
ATOM 2191 C C . GLY A 1 288 ? 3.051 -2.849 -6.417 1.00 80.62 288 GLY A C 1
ATOM 2192 O O . GLY A 1 288 ? 3.799 -3.782 -6.718 1.00 80.62 288 GLY A O 1
ATOM 2193 N N . ASP A 1 289 ? 1.928 -2.575 -7.085 1.00 84.75 289 ASP A N 1
ATOM 2194 C CA . ASP A 1 289 ? 1.373 -3.399 -8.158 1.00 84.75 289 ASP A CA 1
ATOM 2195 C C . ASP A 1 289 ? 0.736 -2.569 -9.286 1.00 84.75 289 ASP A C 1
ATOM 2197 O O . ASP A 1 289 ? 0.389 -1.397 -9.115 1.00 84.75 289 ASP A O 1
ATOM 2201 N N . TYR A 1 290 ? 0.579 -3.199 -10.451 1.00 90.62 290 TYR A N 1
ATOM 2202 C CA . TYR A 1 290 ? 0.133 -2.555 -11.689 1.00 90.62 290 TYR A CA 1
ATOM 2203 C C . TYR A 1 290 ? -1.365 -2.200 -11.745 1.00 90.62 290 TYR A C 1
ATOM 2205 O O . TYR A 1 290 ? -1.768 -1.469 -12.651 1.00 90.62 290 TYR A O 1
ATOM 2213 N N . ASN A 1 291 ? -2.203 -2.650 -10.804 1.00 85.06 291 ASN A N 1
ATOM 2214 C CA . ASN A 1 291 ? -3.657 -2.439 -10.877 1.00 85.06 291 ASN A CA 1
ATOM 2215 C C . ASN A 1 291 ? -4.112 -1.105 -10.270 1.00 85.06 291 ASN A C 1
ATOM 2217 O O . ASN A 1 291 ? -5.197 -0.607 -10.579 1.00 85.06 291 ASN A O 1
ATOM 2221 N N . LEU A 1 292 ? -3.306 -0.523 -9.384 1.00 88.06 292 LEU A N 1
ATOM 2222 C CA . LEU A 1 292 ? -3.669 0.684 -8.641 1.00 88.06 292 LEU A CA 1
ATOM 2223 C C . LEU A 1 292 ? -3.444 2.005 -9.405 1.00 88.06 292 LEU A C 1
ATOM 2225 O O . LEU A 1 292 ? -4.321 2.871 -9.326 1.00 88.06 292 LEU A O 1
ATOM 2229 N N . PRO A 1 293 ? -2.352 2.210 -10.174 1.00 94.25 293 PRO A N 1
ATOM 2230 C CA . PRO A 1 293 ? -2.043 3.540 -10.703 1.00 94.25 293 PRO A CA 1
ATOM 2231 C C . PRO A 1 293 ? -3.069 4.090 -11.706 1.00 94.25 293 PRO A C 1
ATOM 2233 O O . PRO A 1 293 ? -3.333 5.291 -11.710 1.00 94.25 293 PRO A O 1
ATOM 2236 N N . ASN A 1 294 ? -3.665 3.252 -12.565 1.00 96.56 294 ASN A N 1
ATOM 2237 C CA . ASN A 1 294 ? -4.683 3.717 -13.520 1.00 96.56 294 ASN A CA 1
ATOM 2238 C C . ASN A 1 294 ? -6.015 4.033 -12.848 1.00 96.56 294 ASN A C 1
ATOM 2240 O O . ASN A 1 294 ? -6.660 5.008 -13.223 1.00 96.56 294 ASN A O 1
ATOM 2244 N N . ARG A 1 295 ? -6.391 3.274 -11.815 1.00 92.50 295 ARG A N 1
ATOM 2245 C CA . ARG A 1 295 ? -7.546 3.609 -10.983 1.00 92.50 295 ARG A CA 1
ATOM 2246 C C . ARG A 1 295 ? -7.343 4.959 -10.300 1.00 92.50 295 ARG A C 1
ATOM 2248 O O . ARG A 1 295 ? -8.188 5.833 -10.449 1.00 92.50 295 ARG A O 1
ATOM 2255 N N . ALA A 1 296 ? -6.203 5.147 -9.632 1.00 91.62 296 ALA A N 1
ATOM 2256 C CA . ALA A 1 296 ? -5.865 6.405 -8.967 1.00 91.62 296 ALA A CA 1
ATOM 2257 C C . ALA A 1 296 ? -5.869 7.591 -9.949 1.00 91.62 296 ALA A C 1
ATOM 2259 O O . ALA A 1 296 ? -6.328 8.683 -9.612 1.00 91.62 296 ALA A O 1
ATOM 2260 N N . LEU A 1 297 ? -5.394 7.376 -11.182 1.00 95.56 297 LEU A N 1
ATOM 2261 C CA . LEU A 1 297 ? -5.433 8.389 -12.235 1.00 95.56 297 LEU A CA 1
ATOM 2262 C C . LEU A 1 297 ? -6.869 8.690 -12.674 1.00 95.56 297 LEU A C 1
ATOM 2264 O O . LEU A 1 297 ? -7.268 9.850 -12.655 1.00 95.56 297 LEU A O 1
ATOM 2268 N N . ASN A 1 298 ? -7.669 7.674 -12.998 1.00 94.81 298 ASN A N 1
ATOM 2269 C CA . ASN A 1 298 ? -9.082 7.831 -13.360 1.00 94.81 298 ASN A CA 1
ATOM 2270 C C . ASN A 1 298 ? -9.884 8.556 -12.262 1.00 94.81 298 ASN A C 1
ATOM 2272 O O . ASN A 1 298 ? -10.734 9.403 -12.537 1.00 94.81 298 ASN A O 1
ATOM 2276 N N . ASP A 1 299 ? -9.555 8.276 -11.003 1.00 90.38 299 ASP A N 1
ATOM 2277 C CA . ASP A 1 299 ? -10.159 8.890 -9.826 1.00 90.38 299 ASP A CA 1
ATOM 2278 C C . ASP A 1 299 ? -9.627 10.303 -9.522 1.00 90.38 299 ASP A C 1
ATOM 2280 O O . ASP A 1 299 ? -10.085 10.952 -8.581 1.00 90.38 299 ASP A O 1
ATOM 2284 N N . ASN A 1 300 ? -8.736 10.837 -10.362 1.00 90.31 300 ASN A N 1
ATOM 2285 C CA . ASN A 1 300 ? -8.084 12.140 -10.202 1.00 90.31 300 ASN A CA 1
ATOM 2286 C C . ASN A 1 300 ? -7.319 12.285 -8.873 1.00 90.31 300 ASN A C 1
ATOM 2288 O O . ASN A 1 300 ? -7.082 13.401 -8.412 1.00 90.31 300 ASN A O 1
ATOM 2292 N N . GLU A 1 301 ? -6.917 11.172 -8.255 1.00 88.75 301 GLU A N 1
ATOM 2293 C CA . GLU A 1 301 ? -6.065 11.169 -7.059 1.00 88.75 301 GLU A CA 1
ATOM 2294 C C . GLU A 1 301 ? -4.601 11.446 -7.411 1.00 88.75 301 GLU A C 1
ATOM 2296 O O . GLU A 1 301 ? -3.846 12.004 -6.614 1.00 88.75 301 GLU A O 1
ATOM 2301 N N . ILE A 1 302 ? -4.218 11.087 -8.635 1.00 94.44 302 ILE A N 1
ATOM 2302 C CA . ILE A 1 302 ? -2.977 11.496 -9.287 1.00 94.44 302 ILE A CA 1
ATOM 2303 C C . ILE A 1 302 ? -3.314 12.161 -10.626 1.00 94.44 302 ILE A C 1
ATOM 2305 O O . ILE A 1 302 ? -4.362 11.901 -11.211 1.00 94.44 302 ILE A O 1
ATOM 2309 N N . GLN A 1 303 ? -2.435 13.036 -11.117 1.00 96.25 303 GLN A N 1
ATOM 2310 C CA . GLN A 1 303 ? -2.636 13.767 -12.379 1.00 96.25 303 GLN A CA 1
ATOM 2311 C C . GLN A 1 303 ? -1.884 13.139 -13.556 1.00 96.25 303 GLN A C 1
ATOM 2313 O O . GLN A 1 303 ? -2.233 13.369 -14.711 1.00 96.25 303 GLN A O 1
ATOM 2318 N N . ALA A 1 304 ? -0.853 12.345 -13.272 1.00 98.12 304 ALA A N 1
ATOM 2319 C CA . ALA A 1 304 ? -0.201 11.502 -14.260 1.00 98.12 304 ALA A CA 1
ATOM 2320 C C . ALA A 1 304 ? 0.315 10.216 -13.612 1.00 98.12 304 ALA A C 1
ATOM 2322 O O . ALA A 1 304 ? 0.502 10.159 -12.397 1.00 98.12 304 ALA A O 1
ATOM 2323 N N . ASN A 1 305 ? 0.592 9.197 -14.419 1.00 98.31 305 ASN A N 1
ATOM 2324 C CA . ASN A 1 305 ? 1.396 8.056 -13.995 1.00 98.31 305 ASN A CA 1
ATOM 2325 C C . ASN A 1 305 ? 2.486 7.719 -15.020 1.00 98.31 305 ASN A C 1
ATOM 2327 O O . ASN A 1 305 ? 2.368 8.082 -16.188 1.00 98.31 305 ASN A O 1
ATOM 2331 N N . ALA A 1 306 ? 3.561 7.070 -14.572 1.00 97.69 306 ALA A N 1
ATOM 2332 C CA . ALA A 1 306 ? 4.708 6.685 -15.396 1.00 97.69 306 ALA A CA 1
ATOM 2333 C C . ALA A 1 306 ? 5.183 5.269 -15.026 1.00 97.69 306 ALA A C 1
ATOM 2335 O O . ALA A 1 306 ? 6.132 5.106 -14.259 1.00 97.69 306 ALA A O 1
ATOM 2336 N N . PHE A 1 307 ? 4.476 4.247 -15.521 1.00 96.31 307 PHE A N 1
ATOM 2337 C CA . PHE A 1 307 ? 4.750 2.841 -15.167 1.00 96.31 307 PHE A CA 1
ATOM 2338 C C . PHE A 1 307 ? 4.385 1.791 -16.230 1.00 96.31 307 PHE A C 1
ATOM 2340 O O . PHE A 1 307 ? 4.645 0.611 -16.038 1.00 96.31 307 PHE A O 1
ATOM 2347 N N . GLN A 1 308 ? 3.689 2.188 -17.297 1.00 97.06 308 GLN A N 1
ATOM 2348 C CA . GLN A 1 308 ? 3.019 1.259 -18.211 1.00 97.06 308 GLN A CA 1
ATOM 2349 C C . GLN A 1 308 ? 3.376 1.563 -19.660 1.00 97.06 308 GLN A C 1
ATOM 2351 O O . GLN A 1 308 ? 3.791 2.675 -19.981 1.00 97.06 308 GLN A O 1
ATOM 2356 N N . HIS A 1 309 ? 3.139 0.602 -20.547 1.00 96.94 309 HIS A N 1
ATOM 2357 C CA . HIS A 1 309 ? 3.212 0.764 -21.999 1.00 96.94 309 HIS A CA 1
ATOM 2358 C C . HIS A 1 309 ? 1.821 0.893 -22.637 1.00 96.94 309 HIS A C 1
ATOM 2360 O O . HIS A 1 309 ? 0.801 0.605 -22.009 1.00 96.94 309 HIS A O 1
ATOM 2366 N N . ILE A 1 310 ? 1.780 1.288 -23.915 1.00 96.19 310 ILE A N 1
ATOM 2367 C CA . ILE A 1 310 ? 0.531 1.506 -24.667 1.00 96.19 310 ILE A CA 1
ATOM 2368 C C . ILE A 1 310 ? -0.399 0.280 -24.652 1.00 96.19 310 ILE A C 1
ATOM 2370 O O . ILE A 1 310 ? -1.563 0.467 -24.302 1.00 96.19 310 ILE A O 1
ATOM 2374 N N . PRO A 1 311 ? 0.064 -0.964 -24.913 1.00 95.88 311 PRO A N 1
ATOM 2375 C CA . PRO A 1 311 ? -0.822 -2.129 -24.848 1.00 95.88 311 PRO A CA 1
ATOM 2376 C C . PRO A 1 311 ? -1.552 -2.289 -23.508 1.00 95.88 311 PRO A C 1
ATOM 2378 O O . PRO A 1 311 ? -2.747 -2.579 -23.486 1.00 95.88 311 PRO A O 1
ATOM 2381 N N . PHE A 1 312 ? -0.852 -2.056 -22.390 1.00 96.44 312 PHE A N 1
ATOM 2382 C CA . PHE A 1 312 ? -1.424 -2.179 -21.050 1.00 96.44 312 PHE A CA 1
ATOM 2383 C C . PHE A 1 312 ? -2.479 -1.094 -20.833 1.00 96.44 312 PHE A C 1
ATOM 2385 O O . PHE A 1 312 ? -3.591 -1.399 -20.408 1.00 96.44 312 PHE A O 1
ATOM 2392 N N . LEU A 1 313 ? -2.169 0.153 -21.209 1.00 97.00 313 LEU A N 1
ATOM 2393 C CA . LEU A 1 313 ? -3.113 1.267 -21.137 1.00 97.00 313 LEU A CA 1
ATOM 2394 C C . LEU A 1 313 ? -4.382 1.001 -21.963 1.00 97.00 313 LEU A C 1
ATOM 2396 O O . LEU A 1 313 ? -5.493 1.204 -21.476 1.00 97.00 313 LEU A O 1
ATOM 2400 N N . GLU A 1 314 ? -4.238 0.533 -23.203 1.00 95.56 314 GLU A N 1
ATOM 2401 C CA . GLU A 1 314 ? -5.375 0.216 -24.074 1.00 95.56 314 GLU A CA 1
ATOM 2402 C C . GLU A 1 314 ? -6.247 -0.901 -23.494 1.00 95.56 314 GLU A C 1
ATOM 2404 O O . GLU A 1 314 ? -7.476 -0.793 -23.516 1.00 95.56 314 GLU A O 1
ATOM 2409 N N . ASN A 1 315 ? -5.630 -1.947 -22.933 1.00 94.75 315 ASN A N 1
ATOM 2410 C CA . ASN A 1 315 ? -6.367 -3.003 -22.248 1.00 94.75 315 ASN A CA 1
ATOM 2411 C C . ASN A 1 315 ? -7.129 -2.457 -21.033 1.00 94.75 315 ASN A C 1
ATOM 2413 O O . ASN A 1 315 ? -8.314 -2.731 -20.891 1.00 94.75 315 ASN A O 1
ATOM 2417 N N . GLN A 1 316 ? -6.484 -1.637 -20.200 1.00 95.75 316 GLN A N 1
ATOM 2418 C CA . GLN A 1 316 ? -7.096 -1.044 -19.006 1.00 95.75 316 GLN A CA 1
ATOM 2419 C C . GLN A 1 316 ? -8.268 -0.115 -19.352 1.00 95.75 316 GLN A C 1
ATOM 2421 O O . GLN A 1 316 ? -9.323 -0.195 -18.725 1.00 95.75 316 GLN A O 1
ATOM 2426 N N . ASN A 1 317 ? -8.126 0.719 -20.386 1.00 96.75 317 ASN A N 1
ATOM 2427 C CA . ASN A 1 317 ? -9.224 1.545 -20.893 1.00 96.75 317 ASN A CA 1
ATOM 2428 C C . ASN A 1 317 ? -10.399 0.684 -21.378 1.00 96.75 317 ASN A C 1
ATOM 2430 O O . ASN A 1 317 ? -11.551 0.997 -21.086 1.00 96.75 317 ASN A O 1
ATOM 2434 N N . LYS A 1 318 ? -10.121 -0.411 -22.097 1.00 95.62 318 LYS A N 1
ATOM 2435 C CA . LYS A 1 318 ? -11.158 -1.325 -22.592 1.00 95.62 318 LYS A CA 1
ATOM 2436 C C . LYS A 1 318 ? -11.870 -2.064 -21.456 1.00 95.62 318 LYS A C 1
ATOM 2438 O O . LYS A 1 318 ? -13.085 -2.219 -21.508 1.00 95.62 318 LYS A O 1
ATOM 2443 N N . GLU A 1 319 ? -11.118 -2.552 -20.476 1.00 94.12 319 GLU A N 1
ATOM 2444 C CA . GLU A 1 319 ? -11.617 -3.408 -19.398 1.00 94.12 319 GLU A CA 1
ATOM 2445 C C . GLU A 1 319 ? -12.404 -2.621 -18.346 1.00 94.12 319 GLU A C 1
ATOM 2447 O O . GLU A 1 319 ? -13.476 -3.053 -17.928 1.00 94.12 319 GLU A O 1
ATOM 2452 N N . PHE A 1 320 ? -11.912 -1.440 -17.963 1.00 93.62 320 PHE A N 1
ATOM 2453 C CA . PHE A 1 320 ? -12.492 -0.639 -16.880 1.00 93.62 320 PHE A CA 1
ATOM 2454 C C . PHE A 1 320 ? -13.226 0.620 -17.357 1.00 93.62 320 PHE A C 1
ATOM 2456 O O . PHE A 1 320 ? -13.742 1.375 -16.534 1.00 93.62 320 PHE A O 1
ATOM 2463 N N . GLY A 1 321 ? -13.284 0.864 -18.670 1.00 95.75 321 GLY A N 1
ATOM 2464 C CA . GLY A 1 321 ? -13.938 2.045 -19.240 1.00 95.75 321 GLY A CA 1
ATOM 2465 C C . GLY A 1 321 ? -13.203 3.357 -18.951 1.00 95.75 321 GLY A C 1
ATOM 2466 O O . GLY A 1 321 ? -13.820 4.419 -18.973 1.00 95.75 321 GLY A O 1
ATOM 2467 N N . TYR A 1 322 ? -11.904 3.300 -18.649 1.00 96.62 322 TYR A N 1
ATOM 2468 C CA . TYR A 1 322 ? -11.103 4.495 -18.397 1.00 96.62 322 TYR A CA 1
ATOM 2469 C C . TYR A 1 322 ? -10.914 5.338 -19.665 1.00 96.62 322 TYR A C 1
ATOM 2471 O O . TYR A 1 322 ? -10.913 4.845 -20.796 1.00 96.62 322 TYR A O 1
ATOM 2479 N N . HIS A 1 323 ? -10.699 6.637 -19.458 1.00 97.19 323 HIS A N 1
ATOM 2480 C CA . HIS A 1 323 ? -10.385 7.602 -20.511 1.00 97.19 323 HIS A CA 1
ATOM 2481 C C . HIS A 1 323 ? -8.994 8.198 -20.295 1.00 97.19 323 HIS A C 1
ATOM 2483 O O . HIS A 1 323 ? -8.826 9.413 -20.169 1.00 97.19 323 HIS A O 1
ATOM 2489 N N . ILE A 1 324 ? -7.989 7.328 -20.224 1.00 98.38 324 ILE A N 1
ATOM 2490 C CA . ILE A 1 324 ? -6.594 7.703 -19.996 1.00 98.38 324 ILE A CA 1
ATOM 2491 C C . ILE A 1 324 ? -5.838 7.669 -21.329 1.00 98.38 324 ILE A C 1
ATOM 2493 O O . ILE A 1 324 ? -6.040 6.781 -22.157 1.00 98.38 324 ILE A O 1
ATOM 2497 N N . VAL A 1 325 ? -4.962 8.645 -21.553 1.00 98.38 325 VAL A N 1
ATOM 2498 C CA . VAL A 1 325 ? -4.172 8.789 -22.780 1.00 98.38 325 VAL A CA 1
ATOM 2499 C C . VAL A 1 325 ? -2.690 8.938 -22.462 1.00 98.38 325 VAL A C 1
ATOM 2501 O O . VAL A 1 325 ? -2.314 9.448 -21.407 1.00 98.38 325 VAL A O 1
ATOM 2504 N N . SER A 1 326 ? -1.837 8.527 -23.398 1.00 98.25 326 SER A N 1
ATOM 2505 C CA . SER A 1 326 ? -0.412 8.852 -23.345 1.00 98.25 326 SER A CA 1
ATOM 2506 C C . SER A 1 326 ? -0.193 10.341 -23.619 1.00 98.25 326 SER A C 1
ATOM 2508 O O . SER A 1 326 ? -0.776 10.899 -24.549 1.00 98.25 326 SER A O 1
ATOM 2510 N N . ILE A 1 327 ? 0.667 10.973 -22.822 1.00 98.19 327 ILE A N 1
ATOM 2511 C CA . ILE A 1 327 ? 1.098 12.372 -22.979 1.00 98.19 327 ILE A CA 1
ATOM 2512 C C . ILE A 1 327 ? 2.609 12.508 -23.213 1.00 98.19 327 ILE A C 1
ATOM 2514 O O . ILE A 1 327 ? 3.118 13.612 -23.390 1.00 98.19 327 ILE A O 1
ATOM 2518 N N . GLY A 1 328 ? 3.337 11.393 -23.218 1.00 97.81 328 GLY A N 1
ATOM 2519 C CA . GLY A 1 328 ? 4.777 11.350 -23.437 1.00 97.81 328 GLY A CA 1
ATOM 2520 C C . GLY A 1 328 ? 5.314 9.930 -23.319 1.00 97.81 328 GLY A C 1
ATOM 2521 O O . GLY A 1 328 ? 4.674 9.062 -22.727 1.00 97.81 328 GLY A O 1
ATOM 2522 N N . LYS A 1 329 ? 6.499 9.692 -23.879 1.00 97.75 329 LYS A N 1
ATOM 2523 C CA . LYS A 1 329 ? 7.239 8.436 -23.712 1.00 97.75 329 LYS A CA 1
ATOM 2524 C C . LYS A 1 329 ? 8.223 8.547 -22.553 1.00 97.75 329 LYS A C 1
ATOM 2526 O O . LYS A 1 329 ? 8.748 9.634 -22.302 1.00 97.75 329 LYS A O 1
ATOM 2531 N N . THR A 1 330 ? 8.487 7.424 -21.899 1.00 97.50 330 THR A N 1
ATOM 2532 C CA . THR A 1 330 ? 9.558 7.270 -20.912 1.00 97.50 330 THR A CA 1
ATOM 2533 C C . THR A 1 330 ? 10.664 6.398 -21.506 1.00 97.50 330 THR A C 1
ATOM 2535 O O . THR A 1 330 ? 11.310 6.810 -22.468 1.00 97.50 330 THR A O 1
ATOM 2538 N N . PHE A 1 331 ? 10.879 5.198 -20.980 1.00 96.81 331 PHE A N 1
ATOM 2539 C CA . PHE A 1 331 ? 11.909 4.272 -21.422 1.00 96.81 331 PHE A CA 1
ATOM 2540 C C . PHE A 1 331 ? 11.278 2.975 -21.930 1.00 96.81 331 PHE A C 1
ATOM 2542 O O . PHE A 1 331 ? 10.231 2.539 -21.453 1.00 96.81 331 PHE A O 1
ATOM 2549 N N . LEU A 1 332 ? 11.918 2.339 -22.902 1.00 95.75 332 LEU A N 1
ATOM 2550 C CA . LEU A 1 332 ? 11.760 0.914 -23.125 1.00 95.75 332 LEU A CA 1
ATOM 2551 C C . LEU A 1 332 ? 12.616 0.185 -22.091 1.00 95.75 332 LEU A C 1
ATOM 2553 O O . LEU A 1 332 ? 13.819 0.429 -21.996 1.00 95.75 332 LEU A O 1
ATOM 2557 N N . TYR A 1 333 ? 11.982 -0.710 -21.343 1.00 94.94 333 TYR A N 1
ATOM 2558 C CA . TYR A 1 333 ? 12.650 -1.628 -20.431 1.00 94.94 333 TYR A CA 1
ATOM 2559 C C . TYR A 1 333 ? 12.497 -3.044 -21.000 1.00 94.94 333 TYR A C 1
ATOM 2561 O O . TYR A 1 333 ? 11.402 -3.615 -20.885 1.00 94.94 333 TYR A O 1
ATOM 2569 N N . PRO A 1 334 ? 13.530 -3.593 -21.670 1.00 94.19 334 PRO A N 1
ATOM 2570 C CA . PRO A 1 334 ? 13.452 -4.928 -22.249 1.00 94.19 334 PRO A CA 1
ATOM 2571 C C . PRO A 1 334 ? 13.193 -5.974 -21.162 1.00 94.19 334 PRO A C 1
ATOM 2573 O O . PRO A 1 334 ? 13.874 -6.010 -20.133 1.00 94.19 334 PRO A O 1
ATOM 2576 N N . MET A 1 335 ? 12.170 -6.799 -21.372 1.00 95.31 335 MET A N 1
ATOM 2577 C CA . MET A 1 335 ? 11.789 -7.854 -20.436 1.00 95.31 335 MET A CA 1
ATOM 2578 C C . MET A 1 335 ? 12.675 -9.089 -20.649 1.00 95.31 335 MET A C 1
ATOM 2580 O O . MET A 1 335 ? 13.203 -9.297 -21.740 1.00 95.31 335 MET A O 1
ATOM 2584 N N . GLY A 1 336 ? 12.871 -9.906 -19.614 1.00 96.06 336 GLY A N 1
ATOM 2585 C CA . GLY A 1 336 ? 13.804 -11.032 -19.686 1.00 96.06 336 GLY A CA 1
ATOM 2586 C C . GLY A 1 336 ? 13.278 -12.337 -19.103 1.00 96.06 336 GLY A C 1
ATOM 2587 O O . GLY A 1 336 ? 12.324 -12.357 -18.318 1.00 96.06 336 GLY A O 1
ATOM 2588 N N . ILE A 1 337 ? 13.947 -13.426 -19.486 1.00 98.25 337 ILE A N 1
ATOM 2589 C CA . ILE A 1 337 ? 13.805 -14.762 -18.903 1.00 98.25 337 ILE A CA 1
ATOM 2590 C C . ILE A 1 337 ? 14.889 -14.946 -17.841 1.00 98.25 337 ILE A C 1
ATOM 2592 O O . ILE A 1 337 ? 16.073 -14.794 -18.134 1.00 98.25 337 ILE A O 1
ATOM 2596 N N . TYR A 1 338 ? 14.503 -15.331 -16.628 1.00 98.12 338 TYR A N 1
ATOM 2597 C CA . TYR A 1 338 ? 15.407 -15.483 -15.488 1.00 98.12 338 TYR A CA 1
ATOM 2598 C C . TYR A 1 338 ? 15.272 -16.858 -14.839 1.00 98.12 338 TYR A C 1
ATOM 2600 O O . TYR A 1 338 ? 14.202 -17.469 -14.862 1.00 98.12 338 TYR A O 1
ATOM 2608 N N . SER A 1 339 ? 16.344 -17.329 -14.201 1.00 97.56 339 SER A N 1
ATOM 2609 C C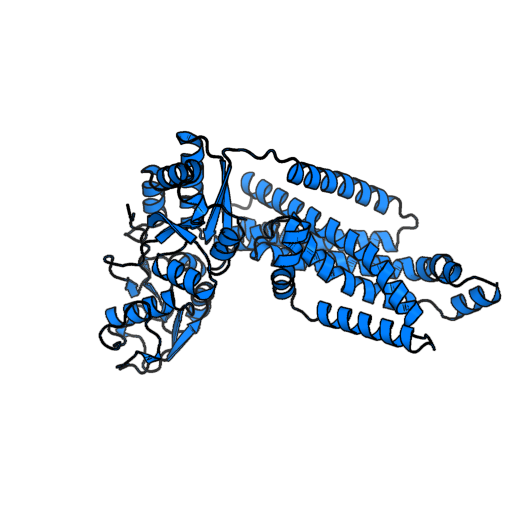A . SER A 1 339 ? 16.339 -18.549 -13.393 1.00 97.56 339 SER A CA 1
ATOM 2610 C C . SER A 1 339 ? 17.283 -18.427 -12.199 1.00 97.56 339 SER A C 1
ATOM 2612 O O . SER A 1 339 ? 18.334 -17.801 -12.293 1.00 97.56 339 SER A O 1
ATOM 2614 N N . LYS A 1 340 ? 16.923 -19.060 -11.076 1.00 95.81 340 LYS A N 1
ATOM 2615 C CA . LYS A 1 340 ? 17.847 -19.323 -9.956 1.00 95.81 340 LYS A CA 1
ATOM 2616 C C . LYS A 1 340 ? 18.507 -20.705 -10.050 1.00 95.81 340 LYS A C 1
ATOM 2618 O O . LYS A 1 340 ? 19.461 -20.970 -9.327 1.00 95.81 340 LYS A O 1
ATOM 2623 N N . LYS A 1 341 ? 18.004 -21.579 -10.931 1.00 95.94 341 LYS A N 1
ATOM 2624 C CA . LYS A 1 341 ? 18.391 -22.998 -11.032 1.00 95.94 341 LYS A CA 1
ATOM 2625 C C . LYS A 1 341 ? 19.290 -23.301 -12.226 1.00 95.94 341 LYS A C 1
ATOM 2627 O O . LYS A 1 341 ? 20.113 -24.204 -12.134 1.00 95.94 341 LYS A O 1
ATOM 2632 N N . TYR A 1 342 ? 19.119 -22.565 -13.320 1.00 97.00 342 TYR A N 1
ATOM 2633 C CA . TYR A 1 342 ? 19.769 -22.828 -14.604 1.00 97.00 342 TYR A CA 1
ATOM 2634 C C . TYR A 1 342 ? 20.516 -21.591 -15.092 1.00 97.00 342 TYR A C 1
ATOM 2636 O O . TYR A 1 342 ? 20.069 -20.465 -14.871 1.00 97.00 342 TYR A O 1
ATOM 2644 N N . LYS A 1 343 ? 21.652 -21.802 -15.756 1.00 95.94 343 LYS A N 1
ATOM 2645 C CA . LYS A 1 343 ? 22.473 -20.734 -16.349 1.00 95.94 343 LYS A CA 1
ATOM 2646 C C . LYS A 1 343 ? 22.263 -20.602 -17.850 1.00 95.94 343 LYS A C 1
ATOM 2648 O O . LYS A 1 343 ? 22.634 -19.580 -18.420 1.00 95.94 343 LYS A O 1
ATOM 2653 N N . HIS A 1 344 ? 21.664 -21.612 -18.475 1.00 96.69 344 HIS A N 1
ATOM 2654 C CA . HIS A 1 344 ? 21.372 -21.635 -19.901 1.00 96.69 344 HIS A CA 1
ATOM 2655 C C . HIS A 1 344 ? 19.976 -22.229 -20.163 1.00 96.69 344 HIS A C 1
ATOM 2657 O O . HIS A 1 344 ? 19.451 -23.015 -19.374 1.00 96.69 344 HIS A O 1
ATOM 2663 N N . LEU A 1 345 ? 19.327 -21.817 -21.259 1.00 96.44 345 LEU A N 1
ATOM 2664 C CA . LEU A 1 345 ? 17.956 -22.248 -21.589 1.00 96.44 345 LEU A CA 1
ATOM 2665 C C . LEU A 1 345 ? 17.863 -23.719 -22.034 1.00 96.44 345 LEU A C 1
ATOM 2667 O O . LEU A 1 345 ? 16.812 -24.361 -21.915 1.00 96.44 345 LEU A O 1
ATOM 2671 N N . ASP A 1 346 ? 18.950 -24.269 -22.563 1.00 95.12 346 ASP A N 1
ATOM 2672 C CA . ASP A 1 346 ? 19.056 -25.665 -22.981 1.00 95.12 346 ASP A CA 1
ATOM 2673 C C . ASP A 1 346 ? 19.045 -26.633 -21.785 1.00 95.12 346 ASP A C 1
ATOM 2675 O O . ASP A 1 346 ? 18.420 -27.689 -21.898 1.00 95.12 346 ASP A O 1
ATOM 2679 N N . GLU A 1 347 ? 19.575 -26.225 -20.626 1.00 96.81 347 GLU A N 1
ATOM 2680 C CA . GLU A 1 347 ? 19.572 -26.976 -19.355 1.00 96.81 347 GLU A CA 1
ATOM 2681 C C . GLU A 1 347 ? 18.168 -27.215 -18.766 1.00 96.81 347 GLU A C 1
ATOM 2683 O O . GLU A 1 347 ? 17.978 -28.100 -17.929 1.00 96.81 347 GLU A O 1
ATOM 2688 N N . VAL A 1 348 ? 17.168 -26.433 -19.186 1.00 97.06 348 VAL A N 1
ATOM 2689 C CA . VAL A 1 348 ? 15.802 -26.516 -18.647 1.00 97.06 348 VAL A CA 1
ATOM 2690 C C . VAL A 1 348 ? 15.185 -27.882 -18.987 1.00 97.06 348 VAL A C 1
ATOM 2692 O O . VAL A 1 348 ? 15.059 -28.200 -20.176 1.00 97.06 348 VAL A O 1
ATOM 2695 N N . PRO A 1 349 ? 14.766 -28.690 -17.994 1.00 96.94 349 PRO A N 1
ATOM 2696 C CA . PRO A 1 349 ? 14.292 -30.046 -18.238 1.00 96.94 349 PRO A CA 1
ATOM 2697 C C . PRO A 1 349 ? 12.905 -30.069 -18.886 1.00 96.94 349 PRO A C 1
ATOM 2699 O O . PRO A 1 349 ? 12.115 -29.128 -18.782 1.00 96.94 349 PRO A O 1
ATOM 2702 N N . ASN A 1 350 ? 12.576 -31.198 -19.512 1.00 97.56 350 ASN A N 1
ATOM 2703 C CA . ASN A 1 350 ? 11.224 -31.437 -20.005 1.00 97.56 350 ASN A CA 1
ATOM 2704 C C . ASN A 1 350 ? 10.218 -31.443 -18.841 1.00 97.56 350 ASN A C 1
ATOM 2706 O O . ASN A 1 350 ? 10.509 -31.950 -17.758 1.00 97.56 350 ASN A O 1
ATOM 2710 N N . GLY A 1 351 ? 9.022 -30.897 -19.056 1.00 97.81 351 GLY A N 1
ATOM 2711 C CA . GLY A 1 351 ? 7.992 -30.800 -18.019 1.00 97.81 351 GLY A CA 1
ATOM 2712 C C . GLY A 1 351 ? 8.212 -29.680 -16.999 1.00 97.81 351 GLY A C 1
ATOM 2713 O O . GLY A 1 351 ? 7.434 -29.585 -16.045 1.00 97.81 351 GLY A O 1
ATOM 2714 N N . ALA A 1 352 ? 9.256 -28.860 -17.169 1.00 98.31 352 ALA A N 1
ATOM 2715 C CA . ALA A 1 352 ? 9.590 -27.764 -16.271 1.00 98.31 352 ALA A CA 1
ATOM 2716 C C . ALA A 1 352 ? 8.474 -26.715 -16.176 1.00 98.31 352 ALA A C 1
ATOM 2718 O O . ALA A 1 352 ? 7.815 -26.391 -17.165 1.00 98.31 352 ALA A O 1
ATOM 2719 N N . THR A 1 353 ? 8.300 -26.154 -14.980 1.00 98.44 353 THR A N 1
ATOM 2720 C CA . THR A 1 353 ? 7.321 -25.092 -14.724 1.00 98.44 353 THR A CA 1
ATOM 2721 C C . THR A 1 353 ? 7.907 -23.719 -15.034 1.00 98.44 353 THR A C 1
ATOM 2723 O O . THR A 1 353 ? 8.994 -23.392 -14.558 1.00 98.44 353 THR A O 1
ATOM 2726 N N . ILE A 1 354 ? 7.169 -22.910 -15.788 1.00 98.44 354 ILE A N 1
ATOM 2727 C CA . ILE A 1 354 ? 7.547 -21.572 -16.245 1.00 98.44 354 ILE A CA 1
ATOM 2728 C C . ILE A 1 354 ? 6.513 -20.576 -15.724 1.00 98.44 354 ILE A C 1
ATOM 2730 O O . ILE A 1 354 ? 5.326 -20.732 -16.004 1.00 98.44 354 ILE A O 1
ATOM 2734 N N . ALA A 1 355 ? 6.947 -19.570 -14.967 1.00 98.44 355 ALA A N 1
ATOM 2735 C CA . ALA A 1 355 ? 6.068 -18.515 -14.470 1.00 98.44 355 ALA A CA 1
ATOM 2736 C C . ALA A 1 355 ? 6.061 -17.309 -15.414 1.00 98.44 355 ALA A C 1
ATOM 2738 O O . ALA A 1 355 ? 7.115 -16.739 -15.700 1.00 98.44 355 ALA A O 1
ATOM 2739 N N . ILE A 1 356 ? 4.868 -16.898 -15.843 1.00 98.38 356 ILE A N 1
ATOM 2740 C CA . ILE A 1 356 ? 4.632 -15.683 -16.632 1.00 98.38 356 ILE A CA 1
ATOM 2741 C C . ILE A 1 356 ? 3.640 -14.755 -15.913 1.00 98.38 356 ILE A C 1
ATOM 2743 O O . ILE A 1 356 ? 2.879 -15.229 -15.060 1.00 98.38 356 ILE A O 1
ATOM 2747 N N . PRO A 1 357 ? 3.605 -13.451 -16.242 1.00 97.50 357 PRO A N 1
ATOM 2748 C CA . PRO A 1 357 ? 2.587 -12.542 -15.726 1.00 97.50 357 PRO A CA 1
ATOM 2749 C C . PRO A 1 357 ? 1.167 -12.989 -16.090 1.00 97.50 357 PRO A C 1
ATOM 2751 O O . PRO A 1 357 ? 0.937 -13.631 -17.119 1.00 97.50 357 PRO A O 1
ATOM 2754 N N . ASN A 1 358 ? 0.203 -12.651 -15.238 1.00 95.25 358 ASN A N 1
ATOM 2755 C CA . ASN A 1 358 ? -1.205 -12.992 -15.419 1.00 95.25 358 ASN A CA 1
ATOM 2756 C C . ASN A 1 358 ? -2.057 -11.852 -15.987 1.00 95.25 358 ASN A C 1
ATOM 2758 O O . ASN A 1 358 ? -3.190 -12.117 -16.385 1.00 95.25 358 ASN A O 1
ATOM 2762 N N . ASP A 1 359 ? -1.545 -10.617 -16.049 1.00 94.44 359 ASP A N 1
ATOM 2763 C CA . ASP A 1 359 ? -2.243 -9.559 -16.774 1.00 94.44 359 ASP A CA 1
ATOM 2764 C C . ASP A 1 359 ? -2.170 -9.832 -18.287 1.00 94.44 359 ASP A C 1
ATOM 2766 O O . ASP A 1 359 ? -1.117 -10.260 -18.772 1.00 94.44 359 ASP A O 1
ATOM 2770 N N . PRO A 1 360 ? -3.249 -9.591 -19.057 1.00 94.12 360 PRO A N 1
ATOM 2771 C CA . PRO A 1 360 ? -3.334 -10.043 -20.447 1.00 94.12 360 PRO A CA 1
ATOM 2772 C C . PRO A 1 360 ? -2.175 -9.583 -21.336 1.00 94.12 360 PRO A C 1
ATOM 2774 O O . PRO A 1 360 ? -1.725 -10.319 -22.210 1.00 94.12 360 PRO A O 1
ATOM 2777 N N . THR A 1 361 ? -1.675 -8.366 -21.118 1.00 95.00 361 THR A N 1
ATOM 2778 C CA . THR A 1 361 ? -0.697 -7.753 -22.024 1.00 95.00 361 THR A CA 1
ATOM 2779 C C . THR A 1 361 ? 0.729 -8.207 -21.752 1.00 95.00 361 THR A C 1
ATOM 2781 O O . THR A 1 361 ? 1.454 -8.521 -22.698 1.00 95.00 361 THR A O 1
ATOM 2784 N N . ASN A 1 362 ? 1.133 -8.307 -20.482 1.00 96.69 362 ASN A N 1
ATOM 2785 C CA . ASN A 1 362 ? 2.436 -8.861 -20.133 1.00 96.69 362 ASN A CA 1
ATOM 2786 C C . ASN A 1 362 ? 2.447 -10.389 -20.252 1.00 96.69 362 ASN A C 1
ATOM 2788 O O . ASN A 1 362 ? 3.501 -10.953 -20.533 1.00 96.69 362 ASN A O 1
ATOM 2792 N N . GLN A 1 363 ? 1.298 -11.060 -20.107 1.00 97.25 363 GLN A N 1
ATOM 2793 C CA . GLN A 1 363 ? 1.168 -12.483 -20.421 1.00 97.25 363 GLN A CA 1
ATOM 2794 C C . GLN A 1 363 ? 1.512 -12.743 -21.889 1.00 97.25 363 GLN A C 1
ATOM 2796 O O . GLN A 1 363 ? 2.374 -13.572 -22.183 1.00 97.25 363 GLN A O 1
ATOM 2801 N N . GLY A 1 364 ? 0.894 -11.999 -22.811 1.00 96.62 364 GLY A N 1
ATOM 2802 C CA . GLY A 1 364 ? 1.193 -12.142 -24.230 1.00 96.62 364 GLY A CA 1
ATOM 2803 C C . GLY A 1 364 ? 2.624 -11.731 -24.579 1.00 96.62 364 GLY A C 1
ATOM 2804 O O . GLY A 1 364 ? 3.288 -12.446 -25.325 1.00 96.62 364 GLY A O 1
ATOM 2805 N N . ARG A 1 365 ? 3.148 -10.650 -23.979 1.00 96.56 365 ARG A N 1
ATOM 2806 C CA . ARG A 1 365 ? 4.570 -10.266 -24.102 1.00 96.56 365 ARG A CA 1
ATOM 2807 C C . ARG A 1 365 ? 5.507 -11.394 -23.664 1.00 96.56 365 ARG A C 1
ATOM 2809 O O . ARG A 1 365 ? 6.455 -11.710 -24.374 1.00 96.56 365 ARG A O 1
ATOM 2816 N N . ALA A 1 366 ? 5.228 -12.035 -22.531 1.00 97.69 366 ALA A N 1
ATOM 2817 C CA . ALA A 1 366 ? 6.030 -13.140 -22.020 1.00 97.69 366 ALA A CA 1
ATOM 2818 C C . ALA A 1 366 ? 5.995 -14.367 -22.941 1.00 97.69 366 ALA A C 1
ATOM 2820 O O . ALA A 1 366 ? 7.016 -15.021 -23.133 1.00 97.69 366 ALA A O 1
ATOM 2821 N N . LEU A 1 367 ? 4.839 -14.664 -23.539 1.00 97.75 367 LEU A N 1
ATOM 2822 C CA . LEU A 1 367 ? 4.700 -15.743 -24.516 1.00 97.75 367 LEU A CA 1
ATOM 2823 C C . LEU A 1 367 ? 5.480 -15.458 -25.805 1.00 97.75 367 LEU A C 1
ATOM 2825 O O . LEU A 1 367 ? 6.130 -16.365 -26.318 1.00 97.75 367 LEU A O 1
ATOM 2829 N N . MET A 1 368 ? 5.471 -14.214 -26.292 1.00 96.00 368 MET A N 1
ATOM 2830 C CA . MET A 1 368 ? 6.306 -13.807 -27.429 1.00 96.00 368 MET A CA 1
ATOM 2831 C C . MET A 1 368 ? 7.796 -13.984 -27.112 1.00 96.00 368 MET A C 1
ATOM 2833 O O . MET A 1 368 ? 8.522 -14.575 -27.897 1.00 96.00 368 MET A O 1
ATOM 2837 N N . ILE A 1 369 ? 8.236 -13.582 -25.916 1.00 96.44 369 ILE A N 1
ATOM 2838 C CA . ILE A 1 369 ? 9.627 -13.766 -25.472 1.00 96.44 369 ILE A CA 1
ATOM 2839 C C . ILE A 1 369 ? 10.007 -15.254 -25.406 1.00 96.44 369 ILE A C 1
ATOM 2841 O O . ILE A 1 369 ? 11.123 -15.627 -25.760 1.00 96.44 369 ILE A O 1
ATOM 2845 N N . LEU A 1 370 ? 9.091 -16.126 -24.973 1.00 97.50 370 LEU A N 1
ATOM 2846 C CA . LEU A 1 370 ? 9.311 -17.576 -24.982 1.00 97.50 370 LEU A CA 1
ATOM 2847 C C . LEU A 1 370 ? 9.416 -18.149 -26.406 1.00 97.50 370 LEU A C 1
ATOM 2849 O O . LEU A 1 370 ? 10.170 -19.102 -26.617 1.00 97.50 370 LEU A O 1
ATOM 2853 N N . GLU A 1 371 ? 8.668 -17.601 -27.364 1.00 96.31 371 GLU A N 1
ATOM 2854 C CA . GLU A 1 371 ? 8.779 -17.953 -28.783 1.00 96.31 371 GLU A CA 1
ATOM 2855 C C . GLU A 1 371 ? 10.106 -17.471 -29.384 1.00 96.31 371 GLU A C 1
ATOM 2857 O O . GLU A 1 371 ? 10.808 -18.271 -30.005 1.00 96.31 371 GLU A O 1
ATOM 2862 N N . ASP A 1 372 ? 10.498 -16.221 -29.129 1.00 95.00 372 ASP A N 1
ATOM 2863 C CA . ASP A 1 372 ? 11.769 -15.645 -29.587 1.00 95.00 372 ASP A CA 1
ATOM 2864 C C . ASP A 1 372 ? 12.980 -16.403 -29.016 1.00 95.00 372 ASP A C 1
ATOM 2866 O O . ASP A 1 372 ? 13.989 -16.597 -29.696 1.00 95.00 372 ASP A O 1
ATOM 2870 N N . ALA A 1 373 ? 12.859 -16.904 -27.783 1.00 96.38 373 ALA A N 1
ATOM 2871 C CA . ALA A 1 373 ? 13.845 -17.769 -27.140 1.00 96.38 373 ALA A CA 1
ATOM 2872 C C . ALA A 1 373 ? 13.829 -19.225 -27.656 1.00 96.38 373 ALA A C 1
ATOM 2874 O O . ALA A 1 373 ? 14.622 -20.054 -27.203 1.00 96.38 373 ALA A O 1
ATOM 2875 N N . GLY A 1 374 ? 12.918 -19.571 -28.572 1.00 96.31 374 GLY A N 1
ATOM 2876 C CA . GLY A 1 374 ? 12.805 -20.899 -29.180 1.00 96.31 374 GLY A CA 1
ATOM 2877 C C . GLY A 1 374 ? 12.239 -21.988 -28.261 1.00 96.31 374 GLY A C 1
ATOM 2878 O O . GLY A 1 374 ? 12.364 -23.174 -28.572 1.00 96.31 374 GLY A O 1
ATOM 2879 N N . LEU A 1 375 ? 11.624 -21.622 -27.130 1.00 97.50 375 LEU A N 1
ATOM 2880 C CA . LEU A 1 375 ? 11.084 -22.578 -26.154 1.00 97.50 375 LEU A CA 1
ATOM 2881 C C . LEU A 1 375 ? 9.689 -23.089 -26.531 1.00 97.50 375 LEU A C 1
ATOM 2883 O O . LEU A 1 375 ? 9.342 -24.228 -26.211 1.00 97.50 375 LEU A O 1
ATOM 2887 N N . ILE A 1 376 ? 8.901 -22.261 -27.218 1.00 97.94 376 ILE A N 1
ATOM 2888 C CA . ILE A 1 376 ? 7.559 -22.577 -27.723 1.00 97.94 376 ILE A CA 1
ATOM 2889 C C . ILE A 1 376 ? 7.384 -22.020 -29.143 1.00 97.94 376 ILE A C 1
ATOM 2891 O O . ILE A 1 376 ? 8.234 -21.284 -29.634 1.00 97.94 376 ILE A O 1
ATOM 2895 N N . LYS A 1 377 ? 6.275 -22.355 -29.808 1.00 98.06 377 LYS A N 1
ATOM 2896 C CA . LYS A 1 377 ? 5.787 -21.608 -30.979 1.00 98.06 377 LYS A CA 1
ATOM 2897 C C . LYS A 1 377 ? 4.347 -21.189 -30.768 1.00 98.06 377 LYS A C 1
ATOM 2899 O O . LYS A 1 377 ? 3.537 -22.001 -30.308 1.00 98.06 377 LYS A O 1
ATOM 2904 N N . LEU A 1 378 ? 4.033 -19.961 -31.148 1.00 97.75 378 LEU A N 1
ATOM 2905 C CA . LEU A 1 378 ? 2.694 -19.405 -31.114 1.00 97.75 378 LEU A CA 1
ATOM 2906 C C . LEU A 1 378 ? 2.016 -19.551 -32.476 1.00 97.75 378 LEU A C 1
ATOM 2908 O O . LEU A 1 378 ? 2.632 -19.763 -33.523 1.00 97.75 378 LEU A O 1
ATOM 2912 N N . GLN A 1 379 ? 0.693 -19.466 -32.460 1.00 97.50 379 GLN A N 1
ATOM 2913 C CA . GLN A 1 379 ? -0.100 -19.366 -33.671 1.00 97.50 379 GLN A CA 1
ATOM 2914 C C . GLN A 1 379 ? 0.316 -18.118 -34.468 1.00 97.50 379 GLN A C 1
ATOM 2916 O O . GLN A 1 379 ? 0.448 -17.018 -33.931 1.00 97.50 379 GLN A O 1
ATOM 2921 N N . LYS A 1 380 ? 0.483 -18.281 -35.785 1.00 94.44 380 LYS A N 1
ATOM 2922 C CA . LYS A 1 380 ? 0.923 -17.203 -36.678 1.00 94.44 380 LYS A CA 1
ATOM 2923 C C . LYS A 1 380 ? 0.001 -15.979 -36.587 1.00 94.44 380 LYS A C 1
ATOM 2925 O O . LYS A 1 380 ? -1.211 -16.103 -36.745 1.00 94.44 380 LYS A O 1
ATOM 2930 N N . GLY A 1 381 ? 0.598 -14.798 -36.423 1.00 89.06 381 GLY A N 1
ATOM 2931 C CA . GLY A 1 381 ? -0.104 -13.508 -36.406 1.00 89.06 381 GLY A CA 1
ATOM 2932 C C . GLY A 1 381 ? -0.622 -13.077 -35.033 1.00 89.06 381 GLY A C 1
ATOM 2933 O O . GLY A 1 381 ? -1.178 -11.986 -34.915 1.00 89.06 381 GLY A O 1
ATOM 2934 N N . VAL A 1 382 ? -0.432 -13.897 -33.997 1.00 88.81 382 VAL A N 1
ATOM 2935 C CA . VAL A 1 382 ? -0.709 -13.506 -32.614 1.00 88.81 382 VAL A CA 1
ATOM 2936 C C . VAL A 1 382 ? 0.419 -12.594 -32.111 1.00 88.81 382 VAL A C 1
ATOM 2938 O O . VAL A 1 382 ? 1.583 -12.799 -32.434 1.00 88.81 382 VAL A O 1
ATOM 2941 N N . THR A 1 383 ? 0.064 -11.548 -31.364 1.00 88.94 383 THR A N 1
ATOM 2942 C CA . THR A 1 383 ? 0.997 -10.546 -30.817 1.00 88.94 383 THR A CA 1
ATOM 2943 C C . THR A 1 383 ? 0.910 -10.525 -29.285 1.00 88.94 383 THR A C 1
ATOM 2945 O O . THR A 1 383 ? 0.696 -11.560 -28.662 1.00 88.94 383 THR A O 1
ATOM 2948 N N . TRP A 1 384 ? 0.970 -9.351 -28.648 1.00 88.94 384 TRP A N 1
ATOM 2949 C CA . TRP A 1 384 ? 0.834 -9.169 -27.197 1.00 88.94 384 TRP A CA 1
ATOM 2950 C C . TRP A 1 384 ? -0.521 -9.607 -26.621 1.00 88.94 384 TRP A C 1
ATOM 2952 O O . TRP A 1 384 ? -0.706 -9.597 -25.410 1.00 88.94 384 TRP A O 1
ATOM 2962 N N . LYS A 1 385 ? -1.474 -9.990 -27.478 1.00 92.56 385 LYS A N 1
ATOM 2963 C CA . LYS A 1 385 ? -2.758 -10.601 -27.102 1.00 92.56 385 LYS A CA 1
ATOM 2964 C C . LYS A 1 385 ? -2.688 -12.131 -26.987 1.00 92.56 385 LYS A C 1
ATOM 2966 O O . LYS A 1 385 ? -3.735 -12.759 -26.857 1.00 92.56 385 LYS A O 1
ATOM 2971 N N . ALA A 1 386 ? -1.499 -12.727 -27.106 1.00 94.50 386 ALA A N 1
ATOM 2972 C CA . ALA A 1 386 ? -1.315 -14.163 -26.952 1.00 94.50 386 ALA A CA 1
ATOM 2973 C C . ALA A 1 386 ? -1.764 -14.645 -25.570 1.00 94.50 386 ALA A C 1
ATOM 2975 O O . ALA A 1 386 ? -1.514 -14.002 -24.553 1.00 94.50 386 ALA A O 1
ATOM 2976 N N . THR A 1 387 ? -2.369 -15.824 -25.559 1.00 95.62 387 THR A N 1
ATOM 2977 C CA . THR A 1 387 ? -2.702 -16.605 -24.368 1.00 95.62 387 THR A CA 1
ATOM 2978 C C . THR A 1 387 ? -2.040 -17.982 -24.475 1.00 95.62 387 THR A C 1
ATOM 2980 O O . THR A 1 387 ? -1.623 -18.370 -25.574 1.00 95.62 387 THR A O 1
ATOM 2983 N N . PRO A 1 388 ? -1.941 -18.758 -23.382 1.00 95.00 388 PRO A N 1
ATOM 2984 C CA . PRO A 1 388 ? -1.419 -20.124 -23.444 1.00 95.00 388 PRO A CA 1
ATOM 2985 C C . PRO A 1 388 ? -2.136 -21.025 -24.466 1.00 95.00 388 PRO A C 1
ATOM 2987 O O . PRO A 1 388 ? -1.503 -21.906 -25.043 1.00 95.00 388 PRO A O 1
ATOM 2990 N N . ASP A 1 389 ? -3.411 -20.759 -24.766 1.00 95.81 389 ASP A N 1
ATOM 2991 C CA . ASP A 1 389 ? -4.186 -21.496 -25.777 1.00 95.81 389 ASP A CA 1
ATOM 2992 C C . ASP A 1 389 ? -3.681 -21.258 -27.211 1.00 95.81 389 ASP A C 1
ATOM 2994 O O . ASP A 1 389 ? -3.974 -22.034 -28.119 1.00 95.81 389 ASP A O 1
ATOM 2998 N N . ASN A 1 390 ? -2.895 -20.201 -27.440 1.00 97.44 390 ASN A N 1
ATOM 2999 C CA . ASN A 1 390 ? -2.301 -19.904 -28.743 1.00 97.44 390 ASN A CA 1
ATOM 3000 C C . ASN A 1 390 ? -0.990 -20.664 -29.004 1.00 97.44 390 ASN A C 1
ATOM 3002 O O . ASN A 1 390 ? -0.372 -20.448 -30.048 1.00 97.44 390 ASN A O 1
ATOM 3006 N N . ILE A 1 391 ? -0.540 -21.532 -28.094 1.00 97.69 391 ILE A N 1
ATOM 3007 C CA . ILE A 1 391 ? 0.700 -22.301 -28.252 1.00 97.69 391 ILE A CA 1
ATOM 3008 C C . ILE A 1 391 ? 0.453 -23.503 -29.164 1.00 97.69 391 ILE A C 1
ATOM 3010 O O . ILE A 1 391 ? -0.269 -24.433 -28.815 1.00 97.69 391 ILE A O 1
ATOM 3014 N N . VAL A 1 392 ? 1.106 -23.514 -30.326 1.00 98.00 392 VAL A N 1
ATOM 3015 C CA . VAL A 1 392 ? 0.977 -24.586 -31.331 1.00 98.00 392 VAL A CA 1
ATOM 3016 C C . VAL A 1 392 ? 2.100 -25.622 -31.254 1.00 98.00 392 VAL A C 1
ATOM 3018 O O . VAL A 1 392 ? 1.982 -26.704 -31.822 1.00 98.00 392 VAL A O 1
ATOM 3021 N N . SER A 1 393 ? 3.201 -25.312 -30.563 1.00 98.12 393 SER A N 1
ATOM 3022 C CA . SER A 1 393 ? 4.309 -26.244 -30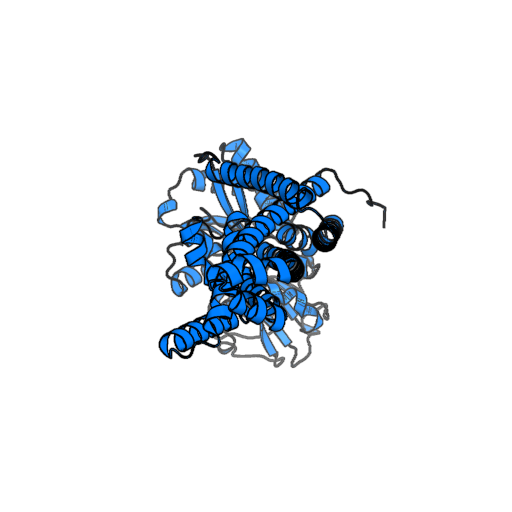.331 1.00 98.12 393 SER A CA 1
ATOM 3023 C C . SER A 1 393 ? 4.965 -25.982 -28.979 1.00 98.12 393 SER A C 1
ATOM 3025 O O . SER A 1 393 ? 5.362 -24.856 -28.691 1.00 98.12 393 SER A O 1
ATOM 3027 N N . ASN A 1 394 ? 5.140 -27.037 -28.184 1.00 97.94 394 ASN A N 1
ATOM 3028 C CA . ASN A 1 394 ? 5.805 -27.014 -26.879 1.00 97.94 394 ASN A CA 1
ATOM 3029 C C . ASN A 1 394 ? 6.711 -28.259 -26.743 1.00 97.94 394 ASN A C 1
ATOM 3031 O O . ASN A 1 394 ? 6.323 -29.239 -26.104 1.00 97.94 394 ASN A O 1
ATOM 3035 N N . PRO A 1 395 ? 7.895 -28.273 -27.390 1.00 97.25 395 PRO A N 1
ATOM 3036 C CA . PRO A 1 395 ? 8.723 -29.477 -27.527 1.00 97.25 395 PRO A CA 1
ATOM 3037 C C . PRO A 1 395 ? 9.242 -30.018 -26.188 1.00 97.25 395 PRO A C 1
ATOM 3039 O O . PRO A 1 395 ? 9.389 -31.227 -26.035 1.00 97.25 395 PRO A O 1
ATOM 3042 N N . LYS A 1 396 ? 9.476 -29.139 -25.204 1.00 97.31 396 LYS A N 1
ATOM 3043 C CA . LYS A 1 396 ? 9.890 -29.519 -23.844 1.00 97.31 396 LYS A CA 1
ATOM 3044 C C . LYS A 1 396 ? 8.703 -29.840 -22.920 1.00 97.31 396 LYS A C 1
ATOM 3046 O O . LYS A 1 396 ? 8.916 -30.110 -21.742 1.00 97.31 396 LYS A O 1
ATOM 3051 N N . ASN A 1 397 ? 7.458 -29.819 -23.409 1.00 97.50 397 ASN A N 1
ATOM 3052 C CA . ASN A 1 397 ? 6.242 -30.003 -22.604 1.00 97.50 397 ASN A CA 1
ATOM 3053 C C . ASN A 1 397 ? 6.222 -29.115 -21.337 1.00 97.50 397 ASN A C 1
ATOM 3055 O O . ASN A 1 397 ? 5.911 -29.570 -20.236 1.00 97.50 397 ASN A O 1
ATOM 3059 N N . LEU A 1 398 ? 6.647 -27.858 -21.483 1.00 98.31 398 LEU A N 1
ATOM 3060 C CA . LEU A 1 398 ? 6.748 -26.882 -20.400 1.00 98.31 398 LEU A CA 1
ATOM 3061 C C . LEU A 1 398 ? 5.369 -26.597 -19.796 1.00 98.31 398 LEU A C 1
ATOM 3063 O O . LEU A 1 398 ? 4.390 -26.432 -20.526 1.00 98.31 398 LEU A O 1
ATOM 3067 N N . LYS A 1 399 ? 5.302 -26.492 -18.468 1.00 98.19 399 LYS A N 1
ATOM 3068 C CA . LYS A 1 399 ? 4.086 -26.140 -17.727 1.00 98.19 399 LYS A CA 1
ATOM 3069 C C . LYS A 1 399 ? 4.067 -24.641 -17.475 1.00 98.19 399 LYS A C 1
ATOM 3071 O O . LYS A 1 399 ? 4.773 -24.152 -16.597 1.00 98.19 399 LYS A O 1
ATOM 3076 N N . ILE A 1 400 ? 3.269 -23.912 -18.240 1.00 98.12 400 ILE A N 1
ATOM 3077 C CA . ILE A 1 400 ? 3.163 -22.460 -18.105 1.00 98.12 400 ILE A CA 1
ATOM 3078 C C . ILE A 1 400 ? 2.126 -22.137 -17.032 1.00 98.12 400 ILE A C 1
ATOM 3080 O O . ILE A 1 400 ? 0.971 -22.544 -17.139 1.00 98.12 400 ILE A O 1
ATOM 3084 N N . ILE A 1 401 ? 2.546 -21.413 -15.997 1.00 97.56 401 ILE A N 1
ATOM 3085 C CA . ILE A 1 401 ? 1.671 -20.923 -14.933 1.00 97.56 401 ILE A CA 1
ATOM 3086 C C . ILE A 1 401 ? 1.648 -19.397 -14.949 1.00 97.56 401 ILE A C 1
ATOM 3088 O O . ILE A 1 401 ? 2.682 -18.744 -15.087 1.00 97.56 401 ILE A O 1
ATOM 3092 N N . ALA A 1 402 ? 0.455 -18.830 -14.802 1.00 97.12 402 ALA A N 1
ATOM 3093 C CA . ALA A 1 402 ? 0.257 -17.391 -14.732 1.00 97.12 402 ALA A CA 1
ATOM 3094 C C . ALA A 1 402 ? 0.220 -16.945 -13.264 1.00 97.12 402 ALA A C 1
ATOM 3096 O O . ALA A 1 402 ? -0.581 -17.453 -12.480 1.00 97.12 402 ALA A O 1
ATOM 3097 N N . LEU A 1 403 ? 1.074 -15.991 -12.898 1.00 96.25 403 LEU A N 1
ATOM 3098 C CA . LEU A 1 403 ? 1.148 -15.392 -11.563 1.00 96.25 403 LEU A CA 1
ATOM 3099 C C . LEU A 1 403 ? 1.052 -13.868 -11.675 1.00 96.25 403 LEU A C 1
ATOM 3101 O O . LEU A 1 403 ? 1.313 -13.305 -12.735 1.00 96.25 403 LEU A O 1
ATOM 3105 N N . GLN A 1 404 ? 0.714 -13.180 -10.585 1.00 93.06 404 GLN A N 1
ATOM 3106 C CA . GLN A 1 404 ? 0.865 -11.723 -10.555 1.00 93.06 404 GLN A CA 1
ATOM 3107 C C . GLN A 1 404 ? 2.339 -11.353 -10.768 1.00 93.06 404 GLN A C 1
ATOM 3109 O O . GLN A 1 404 ? 3.231 -12.012 -10.227 1.00 93.06 404 GLN A O 1
ATOM 3114 N N . ALA A 1 405 ? 2.596 -10.321 -11.576 1.00 93.12 405 ALA A N 1
ATOM 3115 C CA . ALA A 1 405 ? 3.947 -9.956 -12.005 1.00 93.12 405 ALA A CA 1
ATOM 3116 C C . ALA A 1 405 ? 4.901 -9.703 -10.820 1.00 93.12 405 ALA A C 1
ATOM 3118 O O . ALA A 1 405 ? 6.061 -10.116 -10.850 1.00 93.12 405 ALA A O 1
ATOM 3119 N N . ASP A 1 406 ? 4.393 -9.112 -9.738 1.00 88.81 406 ASP A N 1
ATOM 3120 C CA . ASP A 1 406 ? 5.136 -8.811 -8.514 1.00 88.81 406 ASP A CA 1
ATOM 3121 C C . ASP A 1 406 ? 5.478 -10.052 -7.667 1.00 88.81 406 ASP A C 1
ATOM 3123 O O . ASP A 1 406 ? 6.354 -9.973 -6.802 1.00 88.81 406 ASP A O 1
ATOM 3127 N N . GLN A 1 407 ? 4.820 -11.189 -7.926 1.00 91.81 407 GLN A N 1
ATOM 3128 C CA . GLN A 1 407 ? 4.992 -12.457 -7.209 1.00 91.81 407 GLN A CA 1
ATOM 3129 C C . GLN A 1 407 ? 5.986 -13.407 -7.889 1.00 91.81 407 GLN A C 1
ATOM 3131 O O . GLN A 1 407 ? 6.545 -14.283 -7.225 1.00 91.81 407 GLN A O 1
ATOM 3136 N N . ILE A 1 408 ? 6.241 -13.252 -9.193 1.00 96.12 408 ILE A N 1
ATOM 3137 C CA . ILE A 1 408 ? 7.174 -14.112 -9.946 1.00 96.12 408 ILE A CA 1
ATOM 3138 C C . ILE A 1 408 ? 8.583 -14.143 -9.318 1.00 96.12 408 ILE A C 1
ATOM 3140 O O . ILE A 1 408 ? 9.104 -15.249 -9.151 1.00 96.12 408 ILE A O 1
ATOM 3144 N N . PRO A 1 409 ? 9.189 -13.010 -8.894 1.00 93.62 409 PRO A N 1
ATOM 3145 C CA . PRO A 1 409 ? 10.516 -13.007 -8.267 1.00 93.62 409 PRO A CA 1
ATOM 3146 C C . PRO A 1 409 ? 10.644 -13.967 -7.073 1.00 93.62 409 PRO A C 1
ATOM 3148 O O . PRO A 1 409 ? 11.624 -14.701 -6.976 1.00 93.62 409 PRO A O 1
ATOM 3151 N N . ASN A 1 410 ? 9.626 -14.018 -6.206 1.00 90.69 410 ASN A N 1
ATOM 3152 C CA . ASN A 1 410 ? 9.617 -14.856 -5.000 1.00 90.69 410 ASN A CA 1
ATOM 3153 C C . ASN A 1 410 ? 9.395 -16.346 -5.298 1.00 90.69 410 ASN A C 1
ATOM 3155 O O . ASN A 1 410 ? 9.615 -17.191 -4.435 1.00 90.69 410 ASN A O 1
ATOM 3159 N N . ASN A 1 411 ? 8.959 -16.681 -6.514 1.00 95.12 411 ASN A N 1
ATOM 3160 C CA . ASN A 1 411 ? 8.673 -18.053 -6.924 1.00 95.12 411 ASN A CA 1
ATOM 3161 C C . ASN A 1 411 ? 9.819 -18.697 -7.724 1.00 95.12 411 ASN A C 1
ATOM 3163 O O . ASN A 1 411 ? 9.717 -19.877 -8.064 1.00 95.12 411 ASN A O 1
ATOM 3167 N N . LEU A 1 412 ? 10.923 -17.979 -7.985 1.00 95.94 412 LEU A N 1
ATOM 3168 C CA . LEU A 1 412 ? 12.071 -18.482 -8.760 1.00 95.94 412 LEU A CA 1
ATOM 3169 C C . LEU A 1 412 ? 12.775 -19.699 -8.136 1.00 95.94 412 LEU A C 1
ATOM 3171 O O . LEU A 1 412 ? 13.391 -20.480 -8.858 1.00 95.94 412 LEU A O 1
ATOM 3175 N N . GLU A 1 413 ? 12.655 -19.897 -6.822 1.00 92.75 413 GLU A N 1
ATOM 3176 C CA . GLU A 1 413 ? 13.162 -21.096 -6.132 1.00 92.75 413 GLU A CA 1
ATOM 3177 C C . GLU A 1 413 ? 12.326 -22.348 -6.444 1.00 92.75 413 GLU A C 1
ATOM 3179 O O . GLU A 1 413 ? 12.799 -23.482 -6.355 1.00 92.75 413 GLU A O 1
ATOM 3184 N N . VAL A 1 414 ? 11.066 -22.172 -6.847 1.00 94.44 414 VAL A N 1
ATOM 3185 C CA . VAL A 1 414 ? 10.125 -23.274 -7.082 1.00 94.44 414 VAL A CA 1
ATOM 3186 C C . VAL A 1 414 ? 9.957 -23.544 -8.575 1.00 94.44 414 VAL A C 1
ATOM 3188 O O . VAL A 1 414 ? 9.981 -24.705 -8.988 1.00 94.44 414 VAL A O 1
ATOM 3191 N N . VAL A 1 415 ? 9.892 -22.508 -9.411 1.00 97.44 415 VAL A N 1
ATOM 3192 C CA . VAL A 1 415 ? 9.802 -22.659 -10.875 1.00 97.44 415 VAL A CA 1
ATOM 3193 C C . VAL A 1 415 ? 11.175 -22.875 -11.519 1.00 97.44 415 VAL A C 1
ATOM 3195 O O . VAL A 1 415 ? 12.206 -22.778 -10.857 1.00 97.44 415 VAL A O 1
ATOM 3198 N N . ALA A 1 416 ? 11.200 -23.248 -12.799 1.00 98.00 416 ALA A N 1
ATOM 3199 C CA . ALA A 1 416 ? 12.436 -23.379 -13.568 1.00 98.00 416 ALA A CA 1
ATOM 3200 C C . ALA A 1 416 ? 12.863 -22.038 -14.168 1.00 98.00 416 ALA A C 1
ATOM 3202 O O . ALA A 1 416 ? 14.022 -21.654 -14.021 1.00 98.00 416 ALA A O 1
ATOM 3203 N N . LEU A 1 417 ? 11.924 -21.327 -14.801 1.00 98.38 417 LEU A N 1
ATOM 3204 C CA . LEU A 1 417 ? 12.126 -19.992 -15.363 1.00 98.38 417 LEU A CA 1
ATOM 3205 C C . LEU A 1 417 ? 11.011 -19.051 -14.893 1.00 98.38 417 LEU A C 1
ATOM 3207 O O . LEU A 1 417 ? 9.856 -19.466 -14.766 1.00 98.38 417 LEU A O 1
ATOM 3211 N N . GLY A 1 418 ? 11.352 -17.785 -14.688 1.00 98.25 418 GLY A N 1
ATOM 3212 C CA . GLY A 1 418 ? 10.403 -16.691 -14.510 1.00 98.25 418 GLY A CA 1
ATOM 3213 C C . GLY A 1 418 ? 10.622 -15.627 -15.577 1.00 98.25 418 GLY A C 1
ATOM 3214 O O . GLY A 1 418 ? 11.760 -15.237 -15.835 1.00 98.25 418 GLY A O 1
ATOM 3215 N N . ILE A 1 419 ? 9.541 -15.157 -16.191 1.0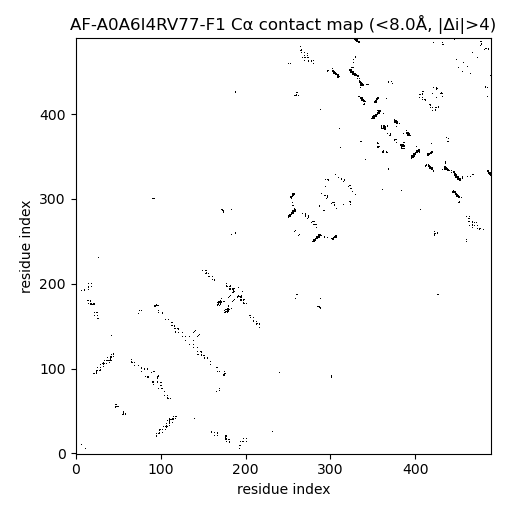0 98.06 419 ILE A N 1
ATOM 3216 C CA . ILE A 1 419 ? 9.576 -14.061 -17.159 1.00 98.06 419 ILE A CA 1
ATOM 3217 C C . ILE A 1 419 ? 9.171 -12.801 -16.397 1.00 98.06 419 ILE A C 1
ATOM 3219 O O . ILE A 1 419 ? 8.037 -12.702 -15.930 1.00 98.06 419 ILE A O 1
ATOM 3223 N N . ILE A 1 420 ? 10.116 -11.880 -16.189 1.00 96.88 420 ILE A N 1
ATOM 3224 C CA . ILE A 1 420 ? 10.000 -10.830 -15.161 1.00 96.88 420 ILE A CA 1
ATOM 3225 C C . ILE A 1 420 ? 10.146 -9.433 -15.775 1.00 96.88 420 ILE A C 1
ATOM 3227 O O . ILE A 1 420 ? 11.089 -9.168 -16.521 1.00 96.88 420 ILE A O 1
ATOM 3231 N N . ASN A 1 421 ? 9.221 -8.531 -15.428 1.00 94.44 421 ASN A N 1
ATOM 3232 C CA . ASN A 1 421 ? 9.297 -7.099 -15.733 1.00 94.44 421 ASN A CA 1
ATOM 3233 C C . ASN A 1 421 ? 10.439 -6.422 -14.950 1.00 94.44 421 ASN A C 1
ATOM 3235 O O . ASN A 1 421 ? 10.725 -6.780 -13.808 1.00 94.44 421 ASN A O 1
ATOM 3239 N N . ASN A 1 422 ? 11.048 -5.385 -15.524 1.00 89.94 422 ASN A N 1
ATOM 3240 C CA . ASN A 1 422 ? 12.197 -4.674 -14.948 1.00 89.94 422 ASN A CA 1
ATOM 3241 C C . ASN A 1 422 ? 11.978 -4.188 -13.500 1.00 89.94 422 ASN A C 1
ATOM 3243 O O . ASN A 1 422 ? 12.900 -4.281 -12.690 1.00 89.94 422 ASN A O 1
ATOM 3247 N N . ASP A 1 423 ? 10.776 -3.706 -13.161 1.00 87.75 423 ASP A N 1
ATOM 3248 C CA . ASP A 1 423 ? 10.478 -3.122 -11.842 1.00 87.75 423 ASP A CA 1
ATOM 3249 C C . ASP A 1 423 ? 10.563 -4.142 -10.699 1.00 87.75 423 ASP A C 1
ATOM 3251 O O . ASP A 1 423 ? 10.763 -3.775 -9.542 1.00 87.75 423 ASP A O 1
ATOM 3255 N N . TYR A 1 424 ? 10.431 -5.434 -11.012 1.00 89.62 424 TYR A N 1
ATOM 3256 C CA . TYR A 1 424 ? 10.373 -6.503 -10.019 1.00 89.62 424 TYR A CA 1
ATOM 3257 C C . TYR A 1 424 ? 11.672 -7.306 -9.891 1.00 89.62 424 TYR A C 1
ATOM 3259 O O . TYR A 1 424 ? 11.781 -8.139 -8.991 1.00 89.62 424 TYR A O 1
ATOM 3267 N N . LEU A 1 425 ? 12.686 -7.038 -10.722 1.00 89.19 425 LEU A N 1
ATOM 3268 C CA . LEU A 1 425 ? 13.961 -7.770 -10.697 1.00 89.19 425 LEU A CA 1
ATOM 3269 C C . LEU A 1 425 ? 14.690 -7.654 -9.355 1.00 89.19 425 LEU A C 1
ATOM 3271 O O . LEU A 1 425 ? 15.195 -8.651 -8.830 1.00 89.19 425 LEU A O 1
ATOM 3275 N N . SER A 1 426 ? 14.682 -6.459 -8.755 1.00 84.12 426 SER A N 1
ATOM 3276 C CA . SER A 1 426 ? 15.371 -6.213 -7.484 1.00 84.12 426 SER A CA 1
ATOM 3277 C C . SER A 1 426 ? 14.813 -7.057 -6.337 1.00 84.12 426 SER A C 1
ATOM 3279 O O . SER A 1 426 ? 15.569 -7.407 -5.434 1.00 84.12 426 SER A O 1
ATOM 3281 N N . LYS A 1 427 ? 13.531 -7.459 -6.390 1.00 83.81 427 LYS A N 1
ATOM 3282 C CA . LYS A 1 427 ? 12.913 -8.340 -5.383 1.00 83.81 427 LYS A CA 1
ATOM 3283 C C . LYS A 1 427 ? 13.562 -9.728 -5.342 1.00 83.81 427 LYS A C 1
ATOM 3285 O O . LYS A 1 427 ? 13.640 -10.328 -4.279 1.00 83.81 427 LYS A O 1
ATOM 3290 N N . ALA A 1 428 ? 14.073 -10.218 -6.474 1.00 87.19 428 ALA A N 1
ATOM 3291 C CA . ALA A 1 428 ? 14.834 -11.469 -6.545 1.00 87.19 428 ALA A CA 1
ATOM 3292 C C . ALA A 1 428 ? 16.351 -11.268 -6.360 1.00 87.19 428 ALA A C 1
ATOM 3294 O O . ALA A 1 428 ? 17.122 -12.223 -6.519 1.00 87.19 428 ALA A O 1
ATOM 3295 N N . GLY A 1 429 ? 16.805 -10.041 -6.078 1.00 86.44 429 GLY A N 1
ATOM 3296 C CA . GLY A 1 429 ? 18.225 -9.687 -6.097 1.00 86.44 429 GLY A CA 1
ATOM 3297 C C . GLY A 1 429 ? 18.865 -9.903 -7.472 1.00 86.44 429 GLY A C 1
ATOM 3298 O O . GLY A 1 429 ? 20.030 -10.285 -7.538 1.00 86.44 429 GLY A O 1
ATOM 3299 N N . LEU A 1 430 ? 18.088 -9.745 -8.548 1.00 89.94 430 LEU A N 1
ATOM 3300 C CA . LEU A 1 430 ? 18.533 -9.897 -9.931 1.00 89.94 430 LEU A CA 1
ATOM 3301 C C . LEU A 1 430 ? 18.622 -8.534 -10.619 1.00 89.94 430 LEU A C 1
ATOM 3303 O O . LEU A 1 430 ? 17.971 -7.561 -10.232 1.00 89.94 430 LEU A O 1
ATOM 3307 N N . THR A 1 431 ? 19.409 -8.493 -11.681 1.00 90.00 431 THR A N 1
ATOM 3308 C CA . THR A 1 431 ? 19.562 -7.364 -12.591 1.00 90.00 431 THR A CA 1
ATOM 3309 C C . THR A 1 431 ? 19.361 -7.825 -14.029 1.00 90.00 431 THR A C 1
ATOM 3311 O O . THR A 1 431 ? 19.249 -9.014 -14.318 1.00 90.00 431 THR A O 1
ATOM 3314 N N . HIS A 1 432 ? 19.352 -6.881 -14.967 1.00 89.75 432 HIS A N 1
ATOM 3315 C CA . HIS A 1 432 ? 19.243 -7.195 -16.388 1.00 89.75 432 HIS A CA 1
ATOM 3316 C C . HIS A 1 432 ? 20.345 -8.148 -16.895 1.00 89.75 432 HIS A C 1
ATOM 3318 O O . HIS A 1 432 ? 20.093 -8.945 -17.791 1.00 89.75 432 HIS A O 1
ATOM 3324 N N . LYS A 1 433 ? 21.534 -8.133 -16.274 1.00 90.88 433 LYS A N 1
ATOM 3325 C CA . LYS A 1 433 ? 22.671 -9.007 -16.626 1.00 90.88 433 LYS A CA 1
ATOM 3326 C C . LYS A 1 433 ? 22.433 -10.482 -16.345 1.00 90.88 433 LYS A C 1
ATOM 3328 O O . LYS A 1 433 ? 23.088 -11.323 -16.945 1.00 90.88 433 LYS A O 1
ATOM 3333 N N . ASP A 1 434 ? 21.532 -10.779 -15.418 1.00 93.88 434 ASP A N 1
ATOM 3334 C CA . ASP A 1 434 ? 21.246 -12.144 -14.984 1.00 93.88 434 ASP A CA 1
ATOM 3335 C C . ASP A 1 434 ? 20.224 -12.839 -15.901 1.00 93.88 434 ASP A C 1
ATOM 3337 O O . ASP A 1 434 ? 19.808 -13.967 -15.634 1.00 93.88 434 ASP A O 1
ATOM 3341 N N . ALA A 1 435 ? 19.773 -12.159 -16.960 1.00 95.69 435 ALA A N 1
ATOM 3342 C CA . ALA A 1 435 ? 18.816 -12.702 -17.905 1.00 95.69 435 ALA A CA 1
ATOM 3343 C C . ALA A 1 435 ? 19.450 -13.812 -18.757 1.00 95.69 435 ALA A C 1
ATOM 3345 O O . ALA A 1 435 ? 20.504 -13.632 -19.364 1.00 95.69 435 ALA A O 1
ATOM 3346 N N . LEU A 1 436 ? 18.753 -14.943 -18.861 1.00 97.25 436 LEU A N 1
ATOM 3347 C CA . LEU A 1 436 ? 19.079 -16.026 -19.793 1.00 97.25 436 LEU A CA 1
ATOM 3348 C C . LEU A 1 436 ? 18.725 -15.660 -21.237 1.00 97.25 436 LEU A C 1
ATOM 3350 O O . LEU A 1 436 ? 19.291 -16.200 -22.183 1.00 97.25 436 LEU A O 1
ATOM 3354 N N . PHE A 1 437 ? 17.755 -14.761 -21.389 1.00 97.06 437 PHE A N 1
ATOM 3355 C CA . PHE A 1 437 ? 17.323 -14.189 -22.652 1.00 97.06 437 PHE A CA 1
ATOM 3356 C C . PHE A 1 437 ? 16.687 -12.829 -22.384 1.00 97.06 437 PHE A C 1
ATOM 3358 O O . PHE A 1 437 ? 15.970 -12.667 -21.393 1.00 97.06 437 PHE A O 1
ATOM 3365 N N . VAL A 1 438 ? 16.934 -11.875 -23.273 1.00 94.06 438 VAL A N 1
ATOM 3366 C CA . VAL A 1 438 ? 16.390 -10.520 -23.209 1.00 94.06 438 VAL A CA 1
ATOM 3367 C C . VAL A 1 438 ? 15.592 -10.259 -24.476 1.00 94.06 438 VAL A C 1
ATOM 3369 O O . VAL A 1 438 ? 16.042 -10.576 -25.574 1.00 94.06 438 VAL A O 1
ATOM 3372 N N . GLU A 1 439 ? 14.414 -9.673 -24.306 1.00 92.12 439 GLU A N 1
ATOM 3373 C CA . GLU A 1 439 ? 13.568 -9.209 -25.397 1.00 92.12 439 GLU A CA 1
ATOM 3374 C C . GLU A 1 439 ? 14.332 -8.287 -26.371 1.00 92.12 439 GLU A C 1
ATOM 3376 O O . GLU A 1 439 ? 15.092 -7.416 -25.933 1.00 92.12 439 GLU A O 1
ATOM 3381 N N . PRO A 1 440 ? 14.100 -8.410 -27.689 1.00 87.94 440 PRO A N 1
ATOM 3382 C CA . PRO A 1 440 ? 14.626 -7.469 -28.669 1.00 87.94 440 PRO A CA 1
ATOM 3383 C C . PRO A 1 440 ? 14.251 -6.009 -28.369 1.00 87.94 440 PRO A C 1
ATOM 3385 O O . PRO A 1 440 ? 13.193 -5.701 -27.824 1.00 87.94 440 PRO A O 1
ATOM 3388 N N . THR A 1 441 ? 15.109 -5.074 -28.778 1.00 86.25 441 THR A N 1
ATOM 3389 C CA . THR A 1 441 ? 14.887 -3.636 -28.551 1.00 86.25 441 THR A CA 1
ATOM 3390 C C . THR A 1 441 ? 13.910 -3.000 -29.543 1.00 86.25 441 THR A C 1
ATOM 3392 O O . THR A 1 441 ? 13.396 -1.914 -29.275 1.00 86.25 441 THR A O 1
ATOM 3395 N N . ASP A 1 442 ? 13.613 -3.672 -30.658 1.00 84.56 442 ASP A N 1
ATOM 3396 C CA . ASP A 1 442 ? 12.488 -3.334 -31.536 1.00 84.56 442 ASP A CA 1
ATOM 3397 C C . ASP A 1 442 ? 11.191 -3.869 -30.918 1.00 84.56 442 ASP A C 1
ATOM 3399 O O . ASP A 1 442 ? 10.718 -4.962 -31.226 1.00 84.56 442 ASP A O 1
ATOM 3403 N N . SER A 1 443 ? 10.680 -3.124 -29.939 1.00 84.06 443 SER A N 1
ATOM 3404 C CA . SER A 1 443 ? 9.620 -3.578 -29.046 1.00 84.06 443 SER A CA 1
ATOM 3405 C C . SER A 1 443 ? 8.513 -2.523 -28.925 1.00 84.06 443 SER A C 1
ATOM 3407 O O . SER A 1 443 ? 8.794 -1.344 -28.675 1.00 84.06 443 SER A O 1
ATOM 3409 N N . PRO A 1 444 ? 7.223 -2.907 -29.044 1.00 88.25 444 PRO A N 1
ATOM 3410 C CA . PRO A 1 444 ? 6.097 -1.982 -28.899 1.00 88.25 444 PRO A CA 1
ATOM 3411 C C . PRO A 1 444 ? 5.839 -1.575 -27.435 1.00 88.25 444 PRO A C 1
ATOM 3413 O O . PRO A 1 444 ? 4.871 -0.866 -27.151 1.00 88.25 444 PRO A O 1
ATOM 3416 N N . PHE A 1 445 ? 6.674 -2.026 -26.493 1.00 94.69 445 PHE A N 1
ATOM 3417 C CA . PHE A 1 445 ? 6.449 -1.913 -25.052 1.00 94.69 445 PHE A CA 1
ATOM 3418 C C . PHE A 1 445 ? 7.202 -0.747 -24.389 1.00 94.69 445 PHE A C 1
ATOM 3420 O O . PHE A 1 445 ? 7.380 -0.727 -23.166 1.00 94.69 445 PHE A O 1
ATOM 3427 N N . THR A 1 446 ? 7.602 0.265 -25.167 1.00 96.38 446 THR A N 1
ATOM 3428 C CA . THR A 1 446 ? 8.091 1.538 -24.616 1.00 96.38 446 THR A CA 1
ATOM 3429 C C . THR A 1 446 ? 7.063 2.107 -23.647 1.00 96.38 446 THR A C 1
ATOM 3431 O O . THR A 1 446 ? 5.887 2.279 -23.986 1.00 96.38 446 THR A O 1
ATOM 3434 N N . ASN A 1 447 ? 7.504 2.384 -22.424 1.00 97.56 447 ASN A N 1
ATOM 3435 C CA . ASN A 1 447 ? 6.635 2.930 -21.400 1.00 97.56 447 ASN A CA 1
ATOM 3436 C C . ASN A 1 447 ? 6.281 4.392 -21.694 1.00 97.56 447 ASN A C 1
ATOM 3438 O O . ASN A 1 447 ? 6.928 5.095 -22.480 1.00 97.56 447 ASN A O 1
ATOM 3442 N N . ILE A 1 448 ? 5.211 4.845 -21.057 1.00 98.31 448 ILE A N 1
ATOM 3443 C CA . ILE A 1 448 ? 4.613 6.152 -21.272 1.00 98.31 448 ILE A CA 1
ATOM 3444 C C . ILE A 1 448 ? 4.375 6.882 -19.957 1.00 98.31 448 ILE A C 1
ATOM 3446 O O . ILE A 1 448 ? 4.248 6.282 -18.890 1.00 98.31 448 ILE A O 1
ATOM 3450 N N . ILE A 1 449 ? 4.259 8.199 -20.078 1.00 98.62 449 ILE A N 1
ATOM 3451 C CA . ILE A 1 449 ? 3.568 9.036 -19.109 1.00 98.62 449 ILE A CA 1
ATOM 3452 C C . ILE A 1 449 ? 2.112 9.102 -19.566 1.00 98.62 449 ILE A C 1
ATOM 3454 O O . ILE A 1 449 ? 1.841 9.489 -20.707 1.00 98.62 449 ILE A O 1
ATOM 3458 N N . ALA A 1 450 ? 1.186 8.706 -18.701 1.00 98.50 450 ALA A N 1
ATOM 3459 C CA . ALA A 1 450 ? -0.243 8.707 -18.975 1.00 98.50 450 ALA A CA 1
ATOM 3460 C C . ALA A 1 450 ? -0.970 9.741 -18.107 1.00 98.50 450 ALA A C 1
ATOM 3462 O O . ALA A 1 450 ? -0.570 9.989 -16.971 1.00 98.50 450 ALA A O 1
ATOM 3463 N N . ALA A 1 451 ? -2.037 10.332 -18.639 1.00 98.38 451 ALA A N 1
ATOM 3464 C CA . ALA A 1 451 ? -2.910 11.273 -17.940 1.00 98.38 451 ALA A CA 1
ATOM 3465 C C . ALA A 1 451 ? -4.369 11.084 -18.384 1.00 98.38 451 ALA A C 1
ATOM 3467 O O . ALA A 1 451 ? -4.625 10.494 -19.435 1.00 98.38 451 ALA A O 1
ATOM 3468 N N . ASN A 1 452 ? -5.337 11.607 -17.628 1.00 98.06 452 ASN A N 1
ATOM 3469 C CA . ASN A 1 452 ? -6.725 11.633 -18.099 1.00 98.06 452 ASN A CA 1
ATOM 3470 C C . ASN A 1 452 ? -6.844 12.447 -19.397 1.00 98.06 452 ASN A C 1
ATOM 3472 O O . ASN A 1 452 ? -6.196 13.484 -19.561 1.00 98.06 452 ASN A O 1
ATOM 3476 N N . ALA A 1 453 ? -7.710 12.011 -20.315 1.00 96.75 453 ALA A N 1
ATOM 3477 C CA . ALA A 1 453 ? -7.887 12.635 -21.627 1.00 96.75 453 ALA A CA 1
ATOM 3478 C C . ALA A 1 453 ? -8.240 14.130 -21.543 1.00 96.75 453 ALA A C 1
ATOM 3480 O O . ALA A 1 453 ? -7.781 14.921 -22.366 1.00 96.75 453 ALA A O 1
ATOM 3481 N N . ASN A 1 454 ? -9.005 14.529 -20.525 1.00 95.50 454 ASN A N 1
ATOM 3482 C CA . ASN A 1 454 ? -9.368 15.924 -20.258 1.00 95.50 454 ASN A CA 1
ATOM 3483 C C . ASN A 1 454 ? -8.191 16.787 -19.752 1.00 95.50 454 ASN A C 1
ATOM 3485 O O . ASN A 1 454 ? -8.284 18.010 -19.773 1.00 95.50 454 ASN A O 1
ATOM 3489 N N . GLN A 1 455 ? -7.086 16.175 -19.320 1.00 93.88 455 GLN A N 1
ATOM 3490 C CA . GLN A 1 455 ? -5.879 16.846 -18.830 1.00 93.88 455 GLN A CA 1
ATOM 3491 C C . GLN A 1 455 ? -4.711 16.783 -19.822 1.00 93.88 455 GLN A C 1
ATOM 3493 O O . GLN A 1 455 ? -3.668 17.380 -19.554 1.00 93.88 455 GLN A O 1
ATOM 3498 N N . LYS A 1 456 ? -4.872 16.129 -20.983 1.00 90.94 456 LYS A N 1
ATOM 3499 C CA . LYS A 1 456 ? -3.797 15.946 -21.980 1.00 90.94 456 LYS A CA 1
ATOM 3500 C C . LYS A 1 456 ? -3.133 17.255 -22.424 1.00 90.94 456 LYS A C 1
ATOM 3502 O O . LYS A 1 456 ? -1.953 17.278 -22.765 1.00 90.94 456 LYS A O 1
ATOM 3507 N N . ASP A 1 457 ? -3.888 18.354 -22.396 1.00 92.38 457 ASP A N 1
ATOM 3508 C CA . ASP A 1 457 ? -3.424 19.670 -22.824 1.00 92.38 457 ASP A CA 1
ATOM 3509 C C . ASP A 1 457 ? -2.878 20.554 -21.700 1.00 92.38 457 ASP A C 1
ATOM 3511 O O . ASP A 1 457 ? -2.414 21.661 -21.972 1.00 92.38 457 ASP A O 1
ATOM 3515 N N . SER A 1 458 ? -2.850 20.044 -20.465 1.00 95.88 458 SER A N 1
ATOM 3516 C CA . SER A 1 458 ? -2.307 20.730 -19.292 1.00 95.88 458 SER A CA 1
ATOM 3517 C C . SER A 1 458 ? -0.855 21.157 -19.504 1.00 95.88 458 SER A C 1
ATOM 3519 O O . SER A 1 458 ? 0.035 20.321 -19.686 1.00 95.88 458 SER A O 1
ATOM 3521 N N . THR A 1 459 ? -0.596 22.464 -19.403 1.00 96.69 459 THR A N 1
ATOM 3522 C CA . THR A 1 459 ? 0.758 23.034 -19.475 1.00 96.69 459 THR A CA 1
ATOM 3523 C C . THR A 1 459 ? 1.692 22.378 -18.461 1.00 96.69 459 THR A C 1
ATOM 3525 O O . THR A 1 459 ? 2.783 21.959 -18.831 1.00 96.69 459 THR A O 1
ATOM 3528 N N . LYS A 1 460 ? 1.225 22.167 -17.223 1.00 96.31 460 LYS A N 1
ATOM 3529 C CA . LYS A 1 460 ? 2.019 21.542 -16.152 1.00 96.31 460 LYS A CA 1
ATOM 3530 C C . LYS A 1 460 ? 2.430 20.109 -16.483 1.00 96.31 460 LYS A C 1
ATOM 3532 O O . LYS A 1 460 ? 3.551 19.703 -16.196 1.00 96.31 460 LYS A O 1
ATOM 3537 N N . LEU A 1 461 ? 1.534 19.331 -17.095 1.00 97.62 461 LEU A N 1
ATOM 3538 C CA . LEU A 1 461 ? 1.851 17.954 -17.482 1.00 97.62 461 LEU A CA 1
ATOM 3539 C C . LEU A 1 461 ? 2.809 17.920 -18.675 1.00 97.62 461 LEU A C 1
ATOM 3541 O O . LEU A 1 461 ? 3.741 17.122 -18.679 1.00 97.62 461 LEU A O 1
ATOM 3545 N N . LYS A 1 462 ? 2.653 18.837 -19.637 1.00 98.00 462 LYS A N 1
ATOM 3546 C CA . LYS A 1 462 ? 3.605 19.009 -20.746 1.00 98.00 462 LYS A CA 1
ATOM 3547 C C . LYS A 1 462 ? 4.995 19.413 -20.241 1.00 98.00 462 LYS A C 1
ATOM 3549 O O . LYS A 1 462 ? 6.000 18.910 -20.734 1.00 98.00 462 LYS A O 1
ATOM 3554 N N . GLU A 1 463 ? 5.073 20.296 -19.250 1.00 98.25 463 GLU A N 1
ATOM 3555 C CA . GLU A 1 463 ? 6.325 20.678 -18.586 1.00 98.25 463 GLU A CA 1
ATOM 3556 C C . GLU A 1 463 ? 6.944 19.515 -17.809 1.00 98.25 463 GLU A C 1
ATOM 3558 O O . GLU A 1 463 ? 8.148 19.287 -17.916 1.00 98.25 463 GLU A O 1
ATOM 3563 N N . TYR A 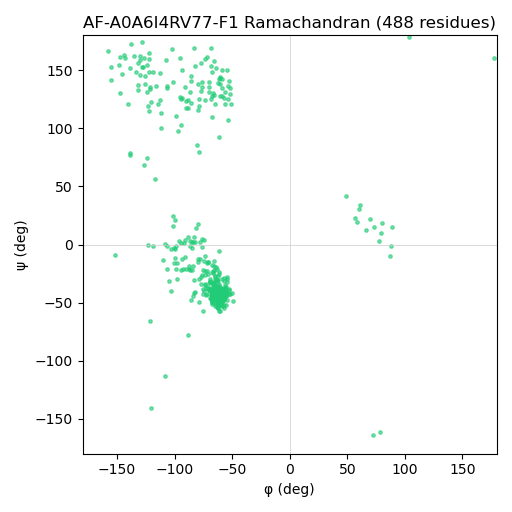1 464 ? 6.136 18.721 -17.103 1.00 98.44 464 TYR A N 1
ATOM 3564 C CA . TYR A 1 464 ? 6.622 17.517 -16.434 1.00 98.44 464 TYR A CA 1
ATOM 3565 C C . TYR A 1 464 ? 7.171 16.479 -17.418 1.00 98.44 464 TYR A C 1
ATOM 3567 O O . TYR A 1 464 ? 8.244 15.931 -17.182 1.00 98.44 464 TYR A O 1
ATOM 3575 N N . VAL A 1 465 ? 6.503 16.260 -18.556 1.00 98.56 465 VAL A N 1
ATOM 3576 C CA . VAL A 1 465 ? 7.017 15.393 -19.630 1.00 98.56 465 VAL A CA 1
ATOM 3577 C C . VAL A 1 465 ? 8.390 15.884 -20.101 1.00 98.56 465 VAL A C 1
ATOM 3579 O O . VAL A 1 465 ? 9.320 15.087 -20.190 1.00 98.56 465 VAL A O 1
ATOM 3582 N N . LYS A 1 466 ? 8.569 17.196 -20.312 1.00 98.44 466 LYS A N 1
ATOM 3583 C CA . LYS A 1 466 ? 9.878 17.772 -20.676 1.00 98.44 466 LYS A CA 1
ATOM 3584 C C . LYS A 1 466 ? 10.931 17.602 -19.574 1.00 98.44 466 LYS A C 1
ATOM 3586 O O . LYS A 1 466 ? 12.095 17.349 -19.877 1.00 98.44 466 LYS A O 1
ATOM 3591 N N . ALA A 1 467 ? 10.542 17.737 -18.306 1.00 98.38 467 ALA A N 1
ATOM 3592 C CA . ALA A 1 467 ? 11.433 17.505 -17.172 1.00 98.38 467 ALA A CA 1
ATOM 3593 C C . ALA A 1 467 ? 11.893 16.040 -17.100 1.00 98.38 467 ALA A C 1
ATOM 3595 O O . ALA A 1 467 ? 13.084 15.772 -16.922 1.00 98.38 467 ALA A O 1
ATOM 3596 N N . PHE A 1 468 ? 10.963 15.103 -17.298 1.00 98.56 468 PHE A N 1
ATOM 3597 C CA . PHE A 1 468 ? 11.241 13.672 -17.342 1.00 98.56 468 PHE A CA 1
ATOM 3598 C C . PHE A 1 468 ? 12.147 13.306 -18.524 1.00 98.56 468 PHE A C 1
ATOM 3600 O O . PHE A 1 468 ? 13.106 12.565 -18.362 1.00 98.56 468 PHE A O 1
ATOM 3607 N N . GLN A 1 469 ? 11.912 13.881 -19.704 1.00 98.44 469 GLN A N 1
ATOM 3608 C CA . GLN A 1 469 ? 12.700 13.628 -20.919 1.00 98.44 469 GLN A CA 1
ATOM 3609 C C . GLN A 1 469 ? 14.028 14.408 -20.968 1.00 98.44 469 GLN A C 1
ATOM 3611 O O . GLN A 1 469 ? 14.640 14.591 -22.024 1.00 98.44 469 GLN A O 1
ATOM 3616 N N . SER A 1 470 ? 14.493 14.905 -19.821 1.00 98.31 470 SER A N 1
ATOM 3617 C CA . SER A 1 470 ? 15.704 15.712 -19.750 1.00 98.31 470 SER A CA 1
ATOM 3618 C C . SER A 1 470 ? 16.986 14.870 -19.846 1.00 98.31 470 SER A C 1
ATOM 3620 O O . SER A 1 470 ? 17.009 13.698 -19.458 1.00 98.31 470 SER A O 1
ATOM 3622 N N . PRO A 1 471 ? 18.111 15.477 -20.278 1.00 97.88 471 PRO A N 1
ATOM 3623 C CA . PRO A 1 471 ? 19.412 14.809 -20.259 1.00 97.88 471 PRO A CA 1
ATOM 3624 C C . PRO A 1 471 ? 19.838 14.320 -18.867 1.00 97.88 471 PRO A C 1
ATOM 3626 O O . PRO A 1 471 ? 20.510 13.299 -18.765 1.00 97.88 471 PRO A O 1
ATOM 3629 N N . ALA A 1 472 ? 19.435 15.021 -17.800 1.00 97.75 472 ALA A N 1
ATOM 3630 C CA . ALA A 1 472 ? 19.744 14.639 -16.422 1.00 97.75 472 ALA A CA 1
ATOM 3631 C C . ALA A 1 472 ? 19.049 13.327 -16.031 1.00 97.75 472 ALA A C 1
ATOM 3633 O O . ALA A 1 472 ? 19.702 12.408 -15.544 1.00 97.75 472 ALA A O 1
ATOM 3634 N N . VAL A 1 473 ? 17.757 13.193 -16.346 1.00 97.94 473 VAL A N 1
ATOM 3635 C CA . VAL A 1 473 ? 17.008 11.951 -16.111 1.00 97.94 473 VAL A CA 1
ATOM 3636 C C . VAL A 1 473 ? 17.551 10.813 -16.976 1.00 97.94 473 VAL A C 1
ATOM 3638 O O . VAL A 1 473 ? 17.736 9.709 -16.473 1.00 97.94 473 VAL A O 1
ATOM 3641 N N . LYS A 1 474 ? 17.893 11.074 -18.247 1.00 97.06 474 LYS A N 1
ATOM 3642 C CA . LYS A 1 474 ? 18.538 10.075 -19.120 1.00 97.06 474 LYS A CA 1
ATOM 3643 C C . LYS A 1 474 ? 19.880 9.595 -18.557 1.00 97.06 474 LYS A C 1
ATOM 3645 O O . LYS A 1 474 ? 20.175 8.406 -18.626 1.00 97.06 474 LYS A O 1
ATOM 3650 N N . LYS A 1 475 ? 20.674 10.505 -17.982 1.00 96.62 475 LYS A N 1
ATOM 3651 C CA . LYS A 1 475 ? 21.942 10.176 -17.321 1.00 96.62 475 LYS A CA 1
ATOM 3652 C C . LYS A 1 475 ? 21.714 9.294 -16.092 1.00 96.62 475 LYS A C 1
ATOM 3654 O O . LYS A 1 475 ? 22.328 8.239 -16.004 1.00 96.62 475 LYS A O 1
ATOM 3659 N N . VAL A 1 476 ? 20.801 9.682 -15.197 1.00 96.88 476 VAL A N 1
ATOM 3660 C CA . VAL A 1 476 ? 20.458 8.871 -14.015 1.00 96.88 476 VAL A CA 1
ATOM 3661 C C . VAL A 1 476 ? 19.942 7.497 -14.432 1.00 96.88 476 VAL A C 1
ATOM 3663 O O . VAL A 1 476 ? 20.373 6.501 -13.864 1.00 96.88 476 VAL A O 1
ATOM 3666 N N . ALA A 1 477 ? 19.091 7.416 -15.459 1.00 95.31 477 ALA A N 1
ATOM 3667 C CA . ALA A 1 477 ? 18.608 6.145 -15.989 1.00 95.31 477 ALA A CA 1
ATOM 3668 C C . ALA A 1 477 ? 19.758 5.241 -16.461 1.00 95.31 477 ALA A C 1
ATOM 3670 O O . ALA A 1 477 ? 19.788 4.077 -16.084 1.00 95.31 477 ALA A O 1
ATOM 3671 N N . ALA A 1 478 ? 20.737 5.771 -17.199 1.00 93.69 478 ALA A N 1
ATOM 3672 C CA . ALA A 1 478 ? 21.905 5.001 -17.634 1.00 93.69 478 ALA A CA 1
ATOM 3673 C C . ALA A 1 478 ? 22.799 4.530 -16.467 1.00 93.69 478 ALA A C 1
ATOM 3675 O O . ALA A 1 478 ? 23.435 3.483 -16.566 1.00 93.69 478 ALA A O 1
ATOM 3676 N N . GLU A 1 479 ? 22.849 5.282 -15.363 1.00 93.56 479 GLU A N 1
ATOM 3677 C CA . GLU A 1 479 ? 23.594 4.901 -14.155 1.00 93.56 479 GLU A CA 1
ATOM 3678 C C . GLU A 1 479 ? 22.893 3.788 -13.363 1.00 93.56 479 GLU A C 1
ATOM 3680 O O . GLU A 1 479 ? 23.553 2.894 -12.834 1.00 93.56 479 GLU A O 1
ATOM 3685 N N . VAL A 1 480 ? 21.560 3.840 -13.256 1.00 91.12 480 VAL A N 1
ATOM 3686 C CA . VAL A 1 480 ? 20.778 2.902 -12.427 1.00 91.12 480 VAL A CA 1
ATOM 3687 C C . VAL A 1 480 ? 20.275 1.680 -13.201 1.00 91.12 480 VAL A C 1
ATOM 3689 O O . VAL A 1 480 ? 20.007 0.648 -12.590 1.00 91.12 480 VAL A O 1
ATOM 3692 N N . TYR A 1 481 ? 20.194 1.781 -14.529 1.00 90.19 481 TYR A N 1
ATOM 3693 C CA . TYR A 1 481 ? 19.891 0.709 -15.477 1.00 90.19 481 TYR A CA 1
ATOM 3694 C C . TYR A 1 481 ? 21.018 0.605 -16.521 1.00 90.19 481 TYR A C 1
ATOM 3696 O O . TYR A 1 481 ? 20.848 1.030 -17.669 1.00 90.19 481 TYR A O 1
ATOM 3704 N N . PRO A 1 482 ? 22.187 0.064 -16.141 1.00 85.06 482 PRO A N 1
ATOM 3705 C CA . PRO A 1 482 ? 23.304 -0.073 -17.065 1.00 85.06 482 PRO A CA 1
ATOM 3706 C C . PRO A 1 482 ? 23.008 -1.114 -18.161 1.00 85.06 482 PRO A C 1
ATOM 3708 O O . PRO A 1 482 ? 22.035 -1.866 -18.092 1.00 85.06 482 PRO A O 1
ATOM 3711 N N . ASP A 1 483 ? 23.868 -1.153 -19.182 1.00 82.56 483 ASP A N 1
ATOM 3712 C CA . ASP A 1 483 ? 23.882 -2.200 -20.220 1.00 82.56 483 ASP A CA 1
ATOM 3713 C C . ASP A 1 483 ? 22.593 -2.300 -21.056 1.00 82.56 483 ASP A C 1
ATOM 3715 O O . ASP A 1 483 ? 22.189 -3.376 -21.484 1.00 82.56 483 ASP A O 1
ATOM 3719 N N . GLY A 1 484 ? 21.936 -1.162 -21.300 1.00 81.00 484 GLY A N 1
ATOM 3720 C CA . GLY A 1 484 ? 20.732 -1.106 -22.136 1.00 81.00 484 GLY A CA 1
ATOM 3721 C C . GLY A 1 484 ? 19.450 -1.548 -21.427 1.00 81.00 484 GLY A C 1
ATOM 3722 O O . GLY A 1 484 ? 18.413 -1.652 -22.074 1.00 81.00 484 GLY A O 1
ATOM 3723 N N . ALA A 1 485 ? 19.487 -1.735 -20.103 1.00 88.88 485 ALA A N 1
ATOM 3724 C CA . ALA A 1 485 ? 18.318 -2.110 -19.308 1.00 88.88 485 ALA A CA 1
ATOM 3725 C C . ALA A 1 485 ? 17.216 -1.027 -19.266 1.00 88.88 485 ALA A C 1
ATOM 3727 O O . ALA A 1 485 ? 16.085 -1.321 -18.879 1.00 88.88 485 ALA A O 1
ATOM 3728 N N . ALA A 1 486 ? 17.528 0.207 -19.677 1.00 93.56 486 ALA A N 1
ATOM 3729 C CA . ALA A 1 486 ? 16.564 1.268 -19.952 1.00 93.56 486 ALA A CA 1
ATOM 3730 C C . ALA A 1 486 ? 16.989 2.067 -21.193 1.00 93.56 486 ALA A C 1
ATOM 3732 O O . ALA A 1 486 ? 18.063 2.673 -21.227 1.00 93.56 486 ALA A O 1
ATOM 3733 N N . ILE A 1 487 ? 16.132 2.105 -22.212 1.00 94.31 487 ILE A N 1
ATOM 3734 C CA . ILE A 1 487 ? 16.393 2.779 -23.490 1.00 94.31 487 ILE A CA 1
ATOM 3735 C C . ILE A 1 487 ? 15.418 3.944 -23.622 1.00 94.31 487 ILE A C 1
ATOM 3737 O O . ILE A 1 487 ? 14.208 3.748 -23.578 1.00 94.31 487 ILE A O 1
ATOM 3741 N N . ALA A 1 488 ? 15.924 5.171 -23.758 1.00 95.44 488 ALA A N 1
ATOM 3742 C CA . ALA A 1 488 ? 15.066 6.351 -23.881 1.00 95.44 488 ALA A CA 1
ATOM 3743 C C . ALA A 1 488 ? 14.140 6.219 -25.101 1.00 95.44 488 ALA A C 1
ATOM 3745 O O . ALA A 1 488 ? 14.605 5.961 -26.208 1.00 95.44 488 ALA A O 1
ATOM 3746 N N . GLY A 1 489 ? 12.835 6.394 -24.891 1.00 93.62 489 GLY A N 1
ATOM 3747 C CA . GLY A 1 489 ? 11.826 6.255 -25.941 1.00 93.62 489 GLY A CA 1
ATOM 3748 C C . GLY A 1 489 ? 11.609 7.510 -26.793 1.00 93.62 489 GLY A C 1
ATOM 3749 O O . GLY A 1 489 ? 10.772 7.474 -27.699 1.00 93.62 489 GLY A O 1
ATOM 3750 N N . TRP A 1 490 ? 12.297 8.609 -26.471 1.00 93.56 490 TRP A N 1
ATOM 3751 C CA . TRP A 1 490 ? 12.165 9.929 -27.094 1.00 93.56 490 TRP A CA 1
ATOM 3752 C C . TRP A 1 490 ? 13.417 10.362 -27.853 1.00 93.56 490 TRP A C 1
ATOM 3754 O O . TRP A 1 490 ? 14.526 9.878 -27.517 1.00 93.56 490 TRP A O 1
#

Foldseek 3Di:
DDDPVDQDPVLVVQQVVLLLLLLLLLVLLLVLLLVLLLVLLVLLLVLCPDPDPVSNVVSVVLLVVLVVLQPDDLLVLLVVCQVVLCVVPVHCAESSSSSVSLNSSRNSQLNNLSNVLLVVFDVVQLVVCVVVVHDPVCCVPVPRCVVSVLSSLVSSLVSSLVSLVSCLVSLQARHGHLNVQQVQVPQQVVNVVSNVSSVVSSVVSNVVSVVVSVCCSPDPDCPVVVVVSVVSCVVSVVVVCCVVVVPVPVLEFEEEEAGHPLVVLLVVQLQVLLCVPVVHRYHYGHHNADPPPQVCQQSVVGFKYWYFFPVLVVVCCVPVVAQKDFLAFAWDQWWFKAAPPDQAPVPQAQQFEEEFAPRQQRQQVLVVQCVVVVQFDFAPPRGSNDDPVRTPGHPSNYHYDHDHQLCQLVCRVPGGIYTHTQRNQSSNVHAPVRGNGTHDPPDSTGIGIMGRPVCSPPPSVNSSNDSSLDPSSVVSSCVSRPDPSIGGPD